Protein AF-0000000073396696 (afdb_homodimer)

Structure (mmCIF, N/CA/C/O backbone):
data_AF-0000000073396696-model_v1
#
loop_
_entity.id
_entity.type
_entity.pdbx_description
1 polymer Catechol-O-methyltransferase
#
loop_
_atom_site.group_PDB
_atom_site.id
_atom_site.type_symbol
_atom_site.label_atom_id
_atom_site.label_alt_id
_atom_site.label_comp_id
_atom_site.label_asym_id
_atom_site.label_entity_id
_atom_site.label_seq_id
_atom_site.pdbx_PDB_ins_code
_atom_site.Cartn_x
_atom_site.Cartn_y
_atom_site.Cartn_z
_atom_site.occupancy
_atom_site.B_iso_or_equiv
_atom_site.auth_seq_id
_atom_site.auth_comp_id
_atom_site.auth_asym_id
_atom_site.auth_atom_id
_atom_site.pdbx_PDB_model_num
ATOM 1 N N . MET A 1 1 ? 1.115 5.504 28.781 1 31.58 1 MET A N 1
ATOM 2 C CA . MET A 1 1 ? 2.346 5.695 28.016 1 31.58 1 MET A CA 1
ATOM 3 C C . MET A 1 1 ? 2.748 4.41 27.297 1 31.58 1 MET A C 1
ATOM 5 O O . MET A 1 1 ? 3.039 4.426 26.109 1 31.58 1 MET A O 1
ATOM 9 N N . LEU A 1 2 ? 2.801 3.332 28.062 1 33.59 2 LEU A N 1
ATOM 10 C CA . LEU A 1 2 ? 3.154 1.983 27.641 1 33.59 2 LEU A CA 1
ATOM 11 C C . LEU A 1 2 ? 2.055 1.386 26.766 1 33.59 2 LEU A C 1
ATOM 13 O O . LEU A 1 2 ? 2.342 0.701 25.781 1 33.59 2 LEU A O 1
ATOM 17 N N . ALA A 1 3 ? 0.875 1.739 27.109 1 42.66 3 ALA A N 1
ATOM 18 C CA . ALA A 1 3 ? -0.306 1.159 26.484 1 42.66 3 ALA A CA 1
ATOM 19 C C . ALA A 1 3 ? -0.471 1.674 25.047 1 42.66 3 ALA A C 1
ATOM 21 O O . ALA A 1 3 ? -0.88 0.927 24.156 1 42.66 3 ALA A O 1
ATOM 22 N N . THR A 1 4 ? -0.127 2.965 24.875 1 43.06 4 THR A N 1
ATOM 23 C CA . THR A 1 4 ? -0.28 3.582 23.562 1 43.06 4 THR A CA 1
ATOM 24 C C . THR A 1 4 ? 0.772 3.055 22.594 1 43.06 4 THR A C 1
ATOM 26 O O . THR A 1 4 ? 0.482 2.836 21.406 1 43.06 4 THR A O 1
ATOM 29 N N . ILE A 1 5 ? 2.045 2.906 23.141 1 43.66 5 ILE A N 1
ATOM 30 C CA . ILE A 1 5 ? 3.145 2.357 22.359 1 43.66 5 ILE A CA 1
ATOM 31 C C . ILE A 1 5 ? 2.791 0.949 21.891 1 43.66 5 ILE A C 1
ATOM 33 O O . ILE A 1 5 ? 2.992 0.611 20.719 1 43.66 5 ILE A O 1
ATOM 37 N N . ASP A 1 6 ? 2.227 0.233 22.859 1 50.72 6 ASP A N 1
ATOM 38 C CA . ASP A 1 6 ? 1.86 -1.152 22.594 1 50.72 6 ASP A CA 1
ATOM 39 C C . ASP A 1 6 ? 0.748 -1.228 21.547 1 50.72 6 ASP A C 1
ATOM 41 O O . ASP A 1 6 ? 0.787 -2.072 20.641 1 50.72 6 ASP A O 1
ATOM 45 N N . LYS A 1 7 ? -0.089 -0.262 21.75 1 53.94 7 LYS A N 1
ATOM 46 C CA . LYS A 1 7 ? -1.221 -0.302 20.828 1 53.94 7 LYS A CA 1
ATOM 47 C C . LYS A 1 7 ? -0.789 0.067 19.406 1 53.94 7 LYS A C 1
ATOM 49 O O . LYS A 1 7 ? -1.244 -0.541 18.438 1 53.94 7 LYS A O 1
ATOM 54 N N . PHE A 1 8 ? 0.144 0.994 19.453 1 54.91 8 PHE A N 1
ATOM 55 C CA . PHE A 1 8 ? 0.638 1.373 18.141 1 54.91 8 PHE A CA 1
ATOM 56 C C . PHE A 1 8 ? 1.455 0.245 17.516 1 54.91 8 PHE A C 1
ATOM 58 O O . PHE A 1 8 ? 1.344 -0.027 16.328 1 54.91 8 PHE A O 1
ATOM 65 N N . ALA A 1 9 ? 2.182 -0.254 18.312 1 54.94 9 ALA A N 1
ATOM 66 C CA . ALA A 1 9 ? 2.926 -1.423 17.844 1 54.94 9 ALA A CA 1
ATOM 67 C C . ALA A 1 9 ? 1.981 -2.508 17.344 1 54.94 9 ALA A C 1
ATOM 69 O O . ALA A 1 9 ? 2.252 -3.146 16.312 1 54.94 9 ALA A O 1
ATOM 70 N N . TYR A 1 10 ? 1.048 -2.645 18.172 1 53.31 10 TYR A N 1
ATOM 71 C CA . TYR A 1 10 ? 0.03 -3.604 17.75 1 53.31 10 TYR A CA 1
ATOM 72 C C . TYR A 1 10 ? -0.619 -3.18 16.438 1 53.31 10 TYR A C 1
ATOM 74 O O . TYR A 1 10 ? -0.771 -3.992 15.523 1 53.31 10 TYR A O 1
ATOM 82 N N . GLU A 1 11 ? -0.975 -1.989 16.438 1 58 11 GLU A N 1
ATOM 83 C CA . GLU A 1 11 ? -1.646 -1.498 15.234 1 58 11 GLU A CA 1
ATOM 84 C C . GLU A 1 11 ? -0.722 -1.561 14.023 1 58 11 GLU A C 1
ATOM 86 O O . GLU A 1 11 ? -1.16 -1.887 12.914 1 58 11 GLU A O 1
ATOM 91 N N . LYS A 1 12 ? 0.465 -1.314 14.328 1 59.19 12 LYS A N 1
ATOM 92 C CA . LYS A 1 12 ? 1.461 -1.493 13.273 1 59.19 12 LYS A CA 1
ATOM 93 C C . LYS A 1 12 ? 1.481 -2.936 12.781 1 59.19 12 LYS A C 1
ATOM 95 O O . LYS A 1 12 ? 1.572 -3.182 11.578 1 59.19 12 LYS A O 1
ATOM 100 N N . SER A 1 13 ? 1.376 -3.711 13.773 1 56.97 13 SER A N 1
ATOM 101 C CA . SER A 1 13 ? 1.382 -5.129 13.438 1 56.97 13 SER A CA 1
ATOM 102 C C . SER A 1 13 ? 0.156 -5.508 12.609 1 56.97 13 SER A C 1
ATOM 104 O O . SER A 1 13 ? 0.222 -6.402 11.766 1 56.97 13 SER A O 1
ATOM 106 N N . MET A 1 14 ? -0.886 -4.844 12.867 1 53.25 14 MET A N 1
ATOM 107 C CA . MET A 1 14 ? -2.139 -5.137 12.172 1 53.25 14 MET A CA 1
ATOM 108 C C . MET A 1 14 ? -2.07 -4.699 10.719 1 53.25 14 MET A C 1
ATOM 110 O O . MET A 1 14 ? -2.656 -5.344 9.844 1 53.25 14 MET A O 1
ATOM 114 N N . LEU A 1 15 ? -1.472 -3.547 10.609 1 54.81 15 LEU A N 1
ATOM 115 C CA . LEU A 1 15 ? -1.354 -3.043 9.25 1 54.81 15 LEU A CA 1
ATOM 116 C C . LEU A 1 15 ? -0.694 -4.074 8.336 1 54.81 15 LEU A C 1
ATOM 118 O O . LEU A 1 15 ? -0.962 -4.113 7.137 1 54.81 15 LEU A O 1
ATOM 122 N N . ILE A 1 16 ? 0.042 -4.918 8.914 1 49.84 16 ILE A N 1
ATOM 123 C CA . ILE A 1 16 ? 0.8 -5.859 8.094 1 49.84 16 ILE A CA 1
ATOM 124 C C . ILE A 1 16 ? 0.112 -7.223 8.102 1 49.84 16 ILE A C 1
ATOM 126 O O . ILE A 1 16 ? 0.45 -8.102 7.309 1 49.84 16 ILE A O 1
ATOM 130 N N . ASN A 1 17 ? -0.716 -7.477 9.125 1 47.22 17 ASN A N 1
ATOM 131 C CA . ASN A 1 17 ? -1.138 -8.867 9.273 1 47.22 17 ASN A CA 1
ATOM 132 C C . ASN A 1 17 ? -2.053 -9.297 8.133 1 47.22 17 ASN A C 1
ATOM 134 O O . ASN A 1 17 ? -3.205 -8.867 8.055 1 47.22 17 ASN A O 1
ATOM 138 N N . VAL A 1 18 ? -1.455 -9.391 6.887 1 49.47 18 VAL A N 1
ATOM 139 C CA . VAL A 1 18 ? -2.248 -10.359 6.133 1 49.47 18 VAL A CA 1
ATOM 140 C C . VAL A 1 18 ? -2.662 -11.516 7.043 1 49.47 18 VAL A C 1
ATOM 142 O O . VAL A 1 18 ? -1.886 -11.945 7.895 1 49.47 18 VAL A O 1
ATOM 145 N N . GLY A 1 19 ? -3.895 -11.617 7.172 1 56.34 19 GLY A N 1
ATOM 146 C CA . GLY A 1 19 ? -4.375 -12.688 8.031 1 56.34 19 GLY A CA 1
ATOM 147 C C . GLY A 1 19 ? -3.502 -13.93 7.988 1 56.34 19 GLY A C 1
ATOM 148 O O . GLY A 1 19 ? -3.125 -14.391 6.91 1 56.34 19 GLY A O 1
ATOM 149 N N . ASP A 1 20 ? -2.842 -14.328 9.055 1 67.31 20 ASP A N 1
ATOM 150 C CA . ASP A 1 20 ? -2.027 -15.508 9.32 1 67.31 20 ASP A CA 1
ATOM 151 C C . ASP A 1 20 ? -2.586 -16.734 8.594 1 67.31 20 ASP A C 1
ATOM 153 O O . ASP A 1 20 ? -1.838 -17.484 7.957 1 67.31 20 ASP A O 1
ATOM 157 N N . GLU A 1 21 ? -3.863 -16.719 8.406 1 80.12 21 GLU A N 1
ATOM 158 C CA . GLU A 1 21 ? -4.453 -17.922 7.824 1 80.12 21 GLU A CA 1
ATOM 159 C C . GLU A 1 21 ? -4.207 -17.984 6.32 1 80.12 21 GLU A C 1
ATOM 161 O O . GLU A 1 21 ? -3.76 -19.016 5.805 1 80.12 21 GLU A O 1
ATOM 166 N N . LYS A 1 22 ? -4.391 -17 5.609 1 87.56 22 LYS A N 1
ATOM 167 C CA . LYS A 1 22 ? -4.227 -16.969 4.156 1 87.56 22 LYS A CA 1
ATOM 168 C C . LYS A 1 22 ? -2.754 -17.078 3.77 1 87.56 22 LYS A C 1
ATOM 170 O O . LYS A 1 22 ? -2.418 -17.688 2.748 1 87.56 22 LYS A O 1
ATOM 175 N N . GLY A 1 23 ? -1.961 -16.547 4.598 1 88.19 23 GLY A N 1
ATOM 176 C CA . GLY A 1 23 ? -0.529 -16.672 4.371 1 88.19 23 GLY A CA 1
ATOM 177 C C . GLY A 1 23 ? -0.037 -18.109 4.406 1 88.19 23 GLY A C 1
ATOM 178 O O . GLY A 1 23 ? 0.772 -18.5 3.572 1 88.19 23 GLY A O 1
ATOM 179 N N . THR A 1 24 ? -0.528 -18.797 5.344 1 89.31 24 THR A N 1
ATOM 180 C CA . THR A 1 24 ? -0.135 -20.188 5.484 1 89.31 24 THR A CA 1
ATOM 181 C C . THR A 1 24 ? -0.618 -21.016 4.293 1 89.31 24 THR A C 1
ATOM 183 O O . THR A 1 24 ? 0.083 -21.906 3.83 1 89.31 24 THR A O 1
ATOM 186 N N . LEU A 1 25 ? -1.784 -20.703 3.85 1 93.5 25 LEU A N 1
ATOM 187 C CA . LEU A 1 25 ? -2.324 -21.375 2.672 1 93.5 25 LEU A CA 1
ATOM 188 C C . LEU A 1 25 ? -1.471 -21.078 1.442 1 93.5 25 LEU A C 1
ATOM 190 O O . LEU A 1 25 ? -1.169 -21.984 0.661 1 93.5 25 LEU A O 1
ATOM 194 N N . LEU A 1 26 ? -1.097 -19.875 1.31 1 95.31 26 LEU A N 1
ATOM 195 C CA . LEU A 1 26 ? -0.245 -19.484 0.19 1 95.31 26 LEU A CA 1
ATOM 196 C C . LEU A 1 26 ? 1.098 -20.203 0.254 1 95.31 26 LEU A C 1
ATOM 198 O O . LEU A 1 26 ? 1.56 -20.75 -0.748 1 95.31 26 LEU A O 1
ATOM 202 N N . ASP A 1 27 ? 1.667 -20.25 1.425 1 94.81 27 ASP A N 1
ATOM 203 C CA . ASP A 1 27 ? 2.939 -20.953 1.611 1 94.81 27 ASP A CA 1
ATOM 204 C C . ASP A 1 27 ? 2.84 -22.406 1.181 1 94.81 27 ASP A C 1
ATOM 206 O O . ASP A 1 27 ? 3.717 -22.922 0.477 1 94.81 27 ASP A O 1
ATOM 210 N N . ALA A 1 28 ? 1.824 -22.984 1.632 1 96.69 28 ALA A N 1
ATOM 211 C CA . ALA A 1 28 ? 1.643 -24.406 1.339 1 96.69 28 ALA A CA 1
ATOM 212 C C . ALA A 1 28 ? 1.484 -24.641 -0.161 1 96.69 28 ALA A C 1
ATOM 214 O O . ALA A 1 28 ? 2.061 -25.578 -0.713 1 96.69 28 ALA A O 1
ATOM 215 N N . ALA A 1 29 ? 0.694 -23.812 -0.782 1 98.25 29 ALA A N 1
ATOM 216 C CA . ALA A 1 29 ? 0.49 -23.938 -2.223 1 98.25 29 ALA A CA 1
ATOM 217 C C . ALA A 1 29 ? 1.799 -23.734 -2.982 1 98.25 29 ALA A C 1
ATOM 219 O O . ALA A 1 29 ? 2.074 -24.438 -3.951 1 98.25 29 ALA A O 1
ATOM 220 N N . VAL A 1 30 ? 2.58 -22.781 -2.592 1 98.62 30 VAL A N 1
ATOM 221 C CA . VAL A 1 30 ? 3.863 -22.5 -3.229 1 98.62 30 VAL A CA 1
ATOM 222 C C . VAL A 1 30 ? 4.789 -23.703 -3.078 1 98.62 30 VAL A C 1
ATOM 224 O O . VAL A 1 30 ? 5.438 -24.109 -4.043 1 98.62 30 VAL A O 1
ATOM 227 N N . ARG A 1 31 ? 4.828 -24.25 -1.932 1 98.19 31 ARG A N 1
ATOM 228 C CA . ARG A 1 31 ? 5.68 -25.422 -1.691 1 98.19 31 ARG A CA 1
ATOM 229 C C . ARG A 1 31 ? 5.23 -26.609 -2.529 1 98.19 31 ARG A C 1
ATOM 231 O O . ARG A 1 31 ? 6.062 -27.359 -3.045 1 98.19 31 ARG A O 1
ATOM 238 N N . ARG A 1 32 ? 3.91 -26.781 -2.633 1 98.12 32 ARG A N 1
ATOM 239 C CA . ARG A 1 32 ? 3.385 -27.859 -3.463 1 98.12 32 ARG A CA 1
ATOM 240 C C . ARG A 1 32 ? 3.787 -27.672 -4.922 1 98.12 32 ARG A C 1
ATOM 242 O O . ARG A 1 32 ? 4.125 -28.641 -5.605 1 98.12 32 ARG A O 1
ATOM 249 N N . ALA A 1 33 ? 3.756 -26.469 -5.34 1 98.56 33 ALA A N 1
ATOM 250 C CA . ALA A 1 33 ? 4.09 -26.156 -6.73 1 98.56 33 ALA A CA 1
ATOM 251 C C . ALA A 1 33 ? 5.594 -26.266 -6.965 1 98.56 33 ALA A C 1
ATOM 253 O O . ALA A 1 33 ? 6.035 -26.547 -8.086 1 98.56 33 ALA A O 1
ATOM 254 N N . ASP A 1 34 ? 6.414 -25.953 -5.938 1 98.31 34 ASP A N 1
ATOM 255 C CA . ASP A 1 34 ? 7.871 -25.922 -6.027 1 98.31 34 ASP A CA 1
ATOM 256 C C . ASP A 1 34 ? 8.328 -25.156 -7.27 1 98.31 34 ASP A C 1
ATOM 258 O O . ASP A 1 34 ? 9.078 -25.688 -8.094 1 98.31 34 ASP A O 1
ATOM 262 N N . PRO A 1 35 ? 7.957 -23.906 -7.363 1 98.81 35 PRO A N 1
ATOM 263 C CA . PRO A 1 35 ? 8.125 -23.172 -8.625 1 98.81 35 PRO A CA 1
ATOM 264 C C . PRO A 1 35 ? 9.578 -22.75 -8.867 1 98.81 35 PRO A C 1
ATOM 266 O O . PRO A 1 35 ? 10.297 -22.422 -7.926 1 98.81 35 PRO A O 1
ATOM 269 N N . ALA A 1 36 ? 9.992 -22.812 -10.133 1 98.69 36 ALA A N 1
ATOM 270 C CA . ALA A 1 36 ? 11.148 -22.062 -10.602 1 98.69 36 ALA A CA 1
ATOM 271 C C . ALA A 1 36 ? 10.75 -20.641 -11.016 1 98.69 36 ALA A C 1
ATOM 273 O O . ALA A 1 36 ? 11.492 -19.688 -10.789 1 98.69 36 ALA A O 1
ATOM 274 N N . LEU A 1 37 ? 9.586 -20.484 -11.57 1 98.88 37 LEU A N 1
ATOM 275 C CA . LEU A 1 37 ? 9.047 -19.219 -12.031 1 98.88 37 LEU A CA 1
ATOM 276 C C . LEU A 1 37 ? 7.645 -18.984 -11.477 1 98.88 37 LEU A C 1
ATOM 278 O O . LEU A 1 37 ? 6.758 -19.812 -11.664 1 98.88 37 LEU A O 1
ATOM 282 N N . ALA A 1 38 ? 7.445 -17.891 -10.758 1 98.94 38 ALA A N 1
ATOM 283 C CA . ALA A 1 38 ? 6.16 -17.516 -10.164 1 98.94 38 ALA A CA 1
ATOM 284 C C . ALA A 1 38 ? 5.742 -16.109 -10.594 1 98.94 38 ALA A C 1
ATOM 286 O O . ALA A 1 38 ? 6.59 -15.242 -10.805 1 98.94 38 ALA A O 1
ATOM 287 N N . LEU A 1 39 ? 4.453 -15.891 -10.758 1 98.94 39 LEU A N 1
ATOM 288 C CA . LEU A 1 39 ? 3.865 -14.617 -11.148 1 98.94 39 LEU A CA 1
ATOM 289 C C . LEU A 1 39 ? 2.797 -14.188 -10.148 1 98.94 39 LEU A C 1
ATOM 291 O O . LEU A 1 39 ? 1.909 -14.969 -9.805 1 98.94 39 LEU A O 1
ATOM 295 N N . GLU A 1 40 ? 2.934 -13.07 -9.609 1 98.81 40 GLU A N 1
ATOM 296 C CA . GLU A 1 40 ? 1.906 -12.438 -8.789 1 98.81 40 GLU A CA 1
ATOM 297 C C . GLU A 1 40 ? 1.256 -11.273 -9.531 1 98.81 40 GLU A C 1
ATOM 299 O O . GLU A 1 40 ? 1.946 -10.461 -10.156 1 98.81 40 GLU A O 1
ATOM 304 N N . LEU A 1 41 ? -0.046 -11.273 -9.562 1 98.44 41 LEU A N 1
ATOM 305 C CA . LEU A 1 41 ? -0.793 -10.125 -10.07 1 98.44 41 LEU A CA 1
ATOM 306 C C . LEU A 1 41 ? -1.352 -9.289 -8.922 1 98.44 41 LEU A C 1
ATOM 308 O O . LEU A 1 41 ? -2.254 -9.734 -8.211 1 98.44 41 LEU A O 1
ATOM 312 N N . GLY A 1 42 ? -0.831 -8.094 -8.766 1 96.62 42 GLY A N 1
ATOM 313 C CA . GLY A 1 42 ? -1.127 -7.215 -7.645 1 96.62 42 GLY A CA 1
ATOM 314 C C . GLY A 1 42 ? -0.046 -7.219 -6.582 1 96.62 42 GLY A C 1
ATOM 315 O O . GLY A 1 42 ? -0.026 -8.094 -5.711 1 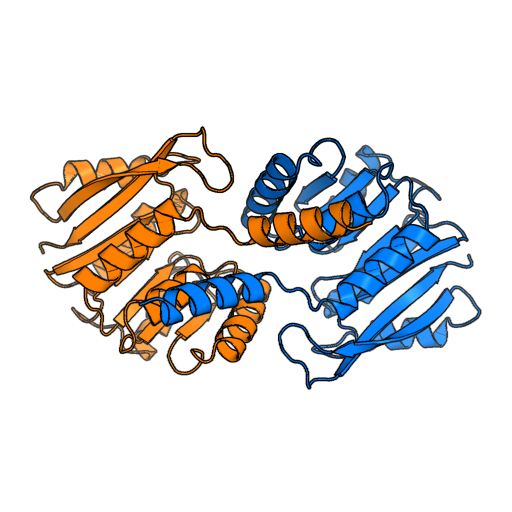96.62 42 GLY A O 1
ATOM 316 N N . THR A 1 43 ? 0.837 -6.203 -6.566 1 94.94 43 THR A N 1
ATOM 317 C CA . THR A 1 43 ? 1.971 -6.137 -5.652 1 94.94 43 THR A CA 1
ATOM 318 C C . THR A 1 43 ? 1.563 -5.488 -4.332 1 94.94 43 THR A C 1
ATOM 320 O O . THR A 1 43 ? 1.802 -6.043 -3.262 1 94.94 43 THR A O 1
ATOM 323 N N . TYR A 1 44 ? 0.94 -4.316 -4.469 1 89.69 44 TYR A N 1
ATOM 324 C CA . TYR A 1 44 ? 0.584 -3.506 -3.311 1 89.69 44 TYR A CA 1
ATOM 325 C C . TYR A 1 44 ? 1.796 -3.27 -2.418 1 89.69 44 TYR A C 1
ATOM 327 O O . TYR A 1 44 ? 2.781 -2.664 -2.846 1 89.69 44 TYR A O 1
ATOM 335 N N . LEU A 1 45 ? 1.865 -3.949 -1.287 1 84.12 45 LEU A N 1
ATOM 336 C CA . LEU A 1 45 ? 2.969 -3.738 -0.355 1 84.12 45 LEU A CA 1
ATOM 337 C C . LEU A 1 45 ? 4.141 -4.656 -0.683 1 84.12 45 LEU A C 1
ATOM 339 O O . LEU A 1 45 ? 5.262 -4.43 -0.222 1 84.12 45 LEU A O 1
ATOM 343 N N . GLY A 1 46 ? 3.938 -5.652 -1.415 1 90.56 46 GLY A N 1
ATOM 344 C CA . GLY A 1 46 ? 4.988 -6.598 -1.763 1 90.56 46 GLY A CA 1
ATOM 345 C C . GLY A 1 46 ? 5.031 -7.801 -0.842 1 90.56 46 GLY A C 1
ATOM 346 O O . GLY A 1 46 ? 5.945 -8.625 -0.934 1 90.56 46 GLY A O 1
ATOM 347 N N . TYR A 1 47 ? 4.062 -7.996 -0.088 1 87.25 47 TYR A N 1
ATOM 348 C CA . TYR A 1 47 ? 4.055 -9.055 0.919 1 87.25 47 TYR A CA 1
ATOM 349 C C . TYR A 1 47 ? 3.877 -10.422 0.275 1 87.25 47 TYR A C 1
ATOM 351 O O . TYR A 1 47 ? 4.535 -11.391 0.665 1 87.25 47 TYR A O 1
ATOM 359 N N . GLY A 1 48 ? 2.939 -10.5 -0.612 1 91.19 48 GLY A N 1
ATOM 360 C CA . GLY A 1 48 ? 2.703 -11.766 -1.291 1 91.19 48 GLY A CA 1
ATOM 361 C C . GLY A 1 48 ? 3.936 -12.305 -1.99 1 91.19 48 GLY A C 1
ATOM 362 O O . GLY A 1 48 ? 4.32 -13.453 -1.781 1 91.19 48 GLY A O 1
ATOM 363 N N . ALA A 1 49 ? 4.555 -11.445 -2.746 1 94.88 49 ALA A N 1
ATOM 364 C CA . ALA A 1 49 ? 5.766 -11.844 -3.461 1 94.88 49 ALA A CA 1
ATOM 365 C C . ALA A 1 49 ? 6.871 -12.25 -2.488 1 94.88 49 ALA A C 1
ATOM 367 O O . ALA A 1 49 ? 7.625 -13.188 -2.752 1 94.88 49 ALA A O 1
ATOM 368 N N . LEU A 1 50 ? 7.016 -11.531 -1.426 1 91.62 50 LEU A N 1
ATOM 369 C CA . LEU A 1 50 ? 8 -11.867 -0.402 1 91.62 50 LEU A CA 1
ATOM 370 C C . LEU A 1 50 ? 7.73 -13.258 0.171 1 91.62 50 LEU A C 1
ATOM 372 O O . LEU A 1 50 ? 8.664 -14.047 0.365 1 91.62 50 LEU A O 1
ATOM 376 N N . ARG A 1 51 ? 6.465 -13.555 0.446 1 91 51 ARG A N 1
ATOM 377 C CA . ARG A 1 51 ? 6.086 -14.859 0.983 1 91 51 ARG A CA 1
ATOM 378 C C . ARG A 1 51 ? 6.395 -15.977 -0.011 1 91 51 ARG A C 1
ATOM 380 O O . ARG A 1 51 ? 6.906 -17.031 0.37 1 91 51 ARG A O 1
ATOM 387 N N . ILE A 1 52 ? 6.059 -15.711 -1.227 1 96.06 52 ILE A N 1
ATOM 388 C CA . ILE A 1 52 ? 6.328 -16.703 -2.268 1 96.06 52 ILE A CA 1
ATOM 389 C C . ILE A 1 52 ? 7.828 -16.969 -2.348 1 96.06 52 ILE A C 1
ATOM 391 O O . ILE A 1 52 ? 8.258 -18.125 -2.373 1 96.06 52 ILE A O 1
ATOM 395 N N . ALA A 1 53 ? 8.625 -15.93 -2.346 1 95.12 53 ALA A N 1
ATOM 396 C CA . ALA A 1 53 ? 10.078 -16.047 -2.43 1 95.12 53 ALA A CA 1
ATOM 397 C C . ALA A 1 53 ? 10.633 -16.844 -1.25 1 95.12 53 ALA A C 1
ATOM 399 O O . ALA A 1 53 ? 11.57 -17.625 -1.408 1 95.12 53 ALA A O 1
ATOM 400 N N . ARG A 1 54 ? 10.094 -16.703 -0.141 1 91.62 54 ARG A N 1
ATOM 401 C CA . ARG A 1 54 ? 10.578 -17.391 1.053 1 91.62 54 ARG A CA 1
ATOM 402 C C . ARG A 1 54 ? 10.18 -18.859 1.038 1 91.62 54 ARG A C 1
ATOM 404 O O . ARG A 1 54 ? 10.945 -19.719 1.487 1 91.62 54 ARG A O 1
ATOM 411 N N . ALA A 1 55 ? 8.984 -19.062 0.592 1 94.31 55 ALA A N 1
ATOM 412 C CA . ALA A 1 55 ? 8.477 -20.438 0.548 1 94.31 55 ALA A CA 1
ATOM 413 C C . ALA A 1 55 ? 9.156 -21.234 -0.563 1 94.31 55 ALA A C 1
ATOM 415 O O . ALA A 1 55 ? 9.188 -22.469 -0.518 1 94.31 55 ALA A O 1
ATOM 416 N N . ALA A 1 56 ? 9.656 -20.562 -1.537 1 97.12 56 ALA A N 1
ATOM 417 C CA . ALA A 1 56 ? 10.383 -21.172 -2.652 1 97.12 56 ALA A CA 1
ATOM 418 C C . ALA A 1 56 ? 11.703 -20.453 -2.898 1 97.12 56 ALA A C 1
ATOM 420 O O . ALA A 1 56 ? 11.805 -19.625 -3.803 1 97.12 56 ALA A O 1
ATOM 421 N N . PRO A 1 57 ? 12.719 -20.781 -2.211 1 94.5 57 PRO A N 1
ATOM 422 C CA . PRO A 1 57 ? 13.969 -20.016 -2.197 1 94.5 57 PRO A CA 1
ATOM 423 C C . PRO A 1 57 ? 14.664 -19.984 -3.559 1 94.5 57 PRO A C 1
ATOM 425 O O . PRO A 1 57 ? 15.461 -19.094 -3.834 1 94.5 57 PRO A O 1
ATOM 428 N N . GLU A 1 58 ? 14.312 -20.891 -4.422 1 96.5 58 GLU A N 1
ATOM 429 C CA . GLU A 1 58 ? 14.984 -20.938 -5.715 1 96.5 58 GLU A CA 1
ATOM 430 C C . GLU A 1 58 ? 14.141 -20.281 -6.805 1 96.5 58 GLU A C 1
ATOM 432 O O . GLU A 1 58 ? 14.586 -20.141 -7.945 1 96.5 58 GLU A O 1
ATOM 437 N N . ALA A 1 59 ? 12.977 -19.875 -6.461 1 98.38 59 ALA A N 1
ATOM 438 C CA . ALA A 1 59 ? 12.055 -19.328 -7.445 1 98.38 59 ALA A CA 1
ATOM 439 C C . ALA A 1 59 ? 12.438 -17.891 -7.828 1 98.38 59 ALA A C 1
ATOM 441 O O . ALA A 1 59 ? 12.938 -17.141 -6.988 1 98.38 59 ALA A O 1
ATOM 442 N N . ARG A 1 60 ? 12.336 -17.578 -9.062 1 98.69 60 ARG A N 1
ATOM 443 C CA . ARG A 1 60 ? 12.211 -16.188 -9.484 1 98.69 60 ARG A CA 1
ATOM 444 C C . ARG A 1 60 ? 10.758 -15.727 -9.461 1 98.69 60 ARG A C 1
ATOM 446 O O . ARG A 1 60 ? 9.883 -16.391 -10.023 1 98.69 60 ARG A O 1
ATOM 453 N N . VAL A 1 61 ? 10.523 -14.625 -8.766 1 98.81 61 VAL A N 1
ATOM 454 C CA . VAL A 1 61 ? 9.164 -14.141 -8.562 1 98.81 61 VAL A CA 1
ATOM 455 C C . VAL A 1 61 ? 8.984 -12.789 -9.266 1 98.81 61 VAL A C 1
ATOM 457 O O . VAL A 1 61 ? 9.758 -11.859 -9.039 1 98.81 61 VAL A O 1
ATOM 460 N N . TYR A 1 62 ? 8.016 -12.719 -10.156 1 98.88 62 TYR A N 1
ATOM 461 C CA . TYR A 1 62 ? 7.621 -11.461 -10.797 1 98.88 62 TYR A CA 1
ATOM 462 C C . TYR A 1 62 ? 6.258 -11 -10.289 1 98.88 62 TYR A C 1
ATOM 464 O O . TYR A 1 62 ? 5.324 -11.789 -10.188 1 98.88 62 TYR A O 1
ATOM 472 N N . SER A 1 63 ? 6.172 -9.805 -9.867 1 98.69 63 SER A N 1
ATOM 473 C CA . SER A 1 63 ? 4.926 -9.211 -9.383 1 98.69 63 SER A CA 1
ATOM 474 C C . SER A 1 63 ? 4.512 -8.016 -10.242 1 98.69 63 SER A C 1
ATOM 476 O O . SER A 1 63 ? 5.293 -7.082 -10.43 1 98.69 63 SER A O 1
ATOM 478 N N . VAL A 1 64 ? 3.293 -8.031 -10.758 1 98.56 64 VAL A N 1
ATOM 479 C CA . VAL A 1 64 ? 2.793 -6.977 -11.641 1 98.56 64 VAL A CA 1
ATOM 480 C C . VAL A 1 64 ? 1.991 -5.961 -10.828 1 98.56 64 VAL A C 1
ATOM 482 O O . VAL A 1 64 ? 1.111 -6.336 -10.047 1 98.56 64 VAL A O 1
ATOM 485 N N . GLU A 1 65 ? 2.291 -4.734 -10.977 1 96.94 65 GLU A N 1
ATOM 486 C CA . GLU A 1 65 ? 1.684 -3.652 -10.203 1 96.94 65 GLU A CA 1
ATOM 487 C C . GLU A 1 65 ? 1.447 -2.422 -11.078 1 96.94 65 GLU A C 1
ATOM 489 O O . GLU A 1 65 ? 2.344 -1.988 -11.805 1 96.94 65 GLU A O 1
ATOM 494 N N . LEU A 1 66 ? 0.186 -1.946 -10.969 1 94 66 LEU A N 1
ATOM 495 C CA . LEU A 1 66 ? -0.192 -0.794 -11.773 1 94 66 LEU A CA 1
ATOM 496 C C . LEU A 1 66 ? 0.419 0.487 -11.219 1 94 66 LEU A C 1
ATOM 498 O O . LE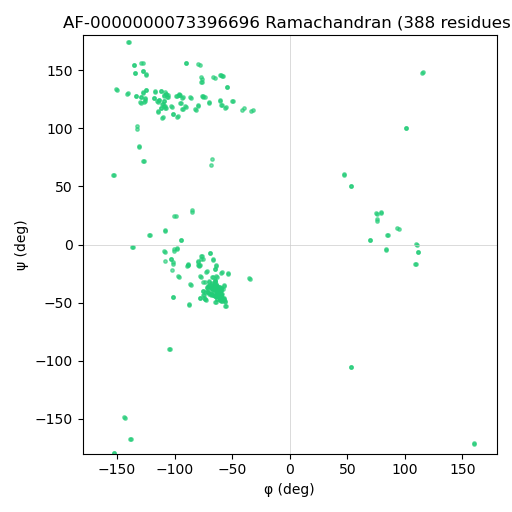U A 1 66 ? 0.887 1.338 -11.984 1 94 66 LEU A O 1
ATOM 502 N N . ALA A 1 67 ? 0.398 0.682 -9.93 1 91.5 67 ALA A N 1
ATOM 503 C CA . ALA A 1 67 ? 0.834 1.918 -9.289 1 91.5 67 ALA A CA 1
ATOM 504 C C . ALA A 1 67 ? 2.352 1.944 -9.125 1 91.5 67 ALA A C 1
ATOM 506 O O . ALA A 1 67 ? 2.91 1.186 -8.328 1 91.5 67 ALA A O 1
ATOM 507 N N . GLU A 1 68 ? 2.973 2.885 -9.789 1 91.81 68 GLU A N 1
ATOM 508 C CA . GLU A 1 68 ? 4.426 3.016 -9.734 1 91.81 68 GLU A CA 1
ATOM 509 C C . GLU A 1 68 ? 4.902 3.26 -8.305 1 91.81 68 GLU A C 1
ATOM 511 O O . GLU A 1 68 ? 5.957 2.766 -7.906 1 91.81 68 GLU A O 1
ATOM 516 N N . ALA A 1 69 ? 4.156 4.031 -7.543 1 87.81 69 ALA A N 1
ATOM 517 C CA . ALA A 1 69 ? 4.535 4.328 -6.168 1 87.81 69 ALA A CA 1
ATOM 518 C C . ALA A 1 69 ? 4.559 3.064 -5.316 1 87.81 69 ALA A C 1
ATOM 520 O O . ALA A 1 69 ? 5.457 2.877 -4.492 1 87.81 69 ALA A O 1
ATOM 521 N N . ASN A 1 70 ? 3.549 2.191 -5.508 1 91.38 70 ASN A N 1
ATOM 522 C CA . ASN A 1 70 ? 3.537 0.905 -4.82 1 91.38 70 ASN A CA 1
ATOM 523 C C . ASN A 1 70 ? 4.738 0.05 -5.211 1 91.38 70 ASN A C 1
ATOM 525 O O . ASN A 1 70 ? 5.367 -0.574 -4.352 1 91.38 70 ASN A O 1
ATOM 529 N N . ALA A 1 71 ? 5.008 0.074 -6.5 1 94.81 71 ALA A N 1
ATOM 530 C CA . ALA A 1 71 ? 6.137 -0.704 -7.008 1 94.81 71 ALA A CA 1
ATOM 531 C C . ALA A 1 71 ? 7.445 -0.246 -6.371 1 94.81 71 ALA A C 1
ATOM 533 O O . ALA A 1 71 ? 8.258 -1.071 -5.945 1 94.81 71 ALA A O 1
ATOM 534 N N . SER A 1 72 ? 7.641 1.003 -6.336 1 90.62 72 SER A N 1
ATOM 535 C CA . SER A 1 72 ? 8.852 1.574 -5.758 1 90.62 72 SER A CA 1
ATOM 536 C C . SER A 1 72 ? 9.008 1.182 -4.293 1 90.62 72 SER A C 1
ATOM 538 O O . SER A 1 72 ? 10.094 0.792 -3.857 1 90.62 72 SER A O 1
ATOM 540 N N . ASN A 1 73 ? 7.945 1.309 -3.549 1 86.75 73 ASN A N 1
ATOM 541 C CA . ASN A 1 73 ? 7.969 0.938 -2.139 1 86.75 73 ASN A CA 1
ATOM 542 C C . ASN A 1 73 ? 8.258 -0.547 -1.953 1 86.75 73 ASN A C 1
ATOM 544 O O . ASN A 1 73 ? 9.055 -0.925 -1.091 1 86.75 73 ASN A O 1
ATOM 548 N N . ALA A 1 74 ? 7.617 -1.347 -2.758 1 91.06 74 ALA A N 1
ATOM 549 C CA . ALA A 1 74 ? 7.82 -2.791 -2.666 1 91.06 74 ALA A CA 1
ATOM 550 C C . ALA A 1 74 ? 9.273 -3.16 -2.951 1 91.06 74 ALA A C 1
ATOM 552 O O . ALA A 1 74 ? 9.852 -4.012 -2.27 1 91.06 74 ALA A O 1
ATOM 553 N N . ARG A 1 75 ? 9.875 -2.537 -3.906 1 93.38 75 ARG A N 1
ATOM 554 C CA . ARG A 1 75 ? 11.273 -2.799 -4.242 1 93.38 75 ARG A CA 1
ATOM 555 C C . ARG A 1 75 ? 12.188 -2.494 -3.062 1 93.38 75 ARG A C 1
ATOM 557 O O . ARG A 1 75 ? 13.133 -3.238 -2.795 1 93.38 75 ARG A O 1
ATOM 564 N N . ARG A 1 76 ? 11.93 -1.418 -2.41 1 86.5 76 ARG A N 1
ATOM 565 C CA . ARG A 1 76 ? 12.727 -1.064 -1.238 1 86.5 76 ARG A CA 1
ATOM 566 C C . ARG A 1 76 ? 12.578 -2.111 -0.139 1 86.5 76 ARG A C 1
ATOM 568 O O . ARG A 1 76 ? 13.555 -2.467 0.525 1 86.5 76 ARG A O 1
ATOM 575 N N . ILE A 1 77 ? 11.375 -2.566 0.013 1 85.12 77 ILE A N 1
ATOM 576 C CA . ILE A 1 77 ? 11.078 -3.582 1.018 1 85.12 77 ILE A CA 1
ATOM 577 C C . ILE A 1 77 ? 11.805 -4.879 0.67 1 85.12 77 ILE A C 1
ATOM 579 O O . ILE A 1 77 ? 12.43 -5.496 1.535 1 85.12 77 ILE A O 1
ATOM 583 N N . TRP A 1 78 ? 11.773 -5.27 -0.555 1 91.06 78 TRP A N 1
ATOM 584 C CA . TRP A 1 78 ? 12.406 -6.512 -0.987 1 91.06 78 TRP A CA 1
ATOM 585 C C . TRP A 1 78 ? 13.93 -6.41 -0.876 1 91.06 78 TRP A C 1
ATOM 587 O O . TRP A 1 78 ? 14.594 -7.387 -0.534 1 91.06 78 TRP A O 1
ATOM 597 N N . ALA A 1 79 ? 14.445 -5.23 -1.209 1 90.06 79 ALA A N 1
ATOM 598 C CA . ALA A 1 79 ? 15.875 -5.008 -1.033 1 90.06 79 ALA A CA 1
ATOM 599 C C . ALA A 1 79 ? 16.281 -5.16 0.431 1 90.06 79 ALA A C 1
ATOM 601 O O . ALA A 1 79 ? 17.281 -5.801 0.74 1 90.06 79 ALA A O 1
ATOM 602 N N . HIS A 1 80 ? 15.547 -4.59 1.267 1 84.94 80 HIS A N 1
ATOM 603 C CA . HIS A 1 80 ? 15.812 -4.68 2.697 1 84.94 80 HIS A CA 1
ATOM 604 C C . HIS A 1 80 ? 15.719 -6.121 3.188 1 84.94 80 HIS A C 1
ATOM 606 O O . HIS A 1 80 ? 16.469 -6.531 4.074 1 84.94 80 HIS A O 1
ATOM 612 N N . ALA A 1 81 ? 14.773 -6.832 2.643 1 84.81 81 ALA A N 1
ATOM 613 C CA . ALA A 1 81 ? 14.547 -8.219 3.031 1 84.81 81 ALA A CA 1
ATOM 614 C C . ALA A 1 81 ? 15.586 -9.141 2.402 1 84.81 81 ALA A C 1
ATOM 616 O O . ALA A 1 81 ? 15.656 -10.328 2.729 1 84.81 81 ALA A O 1
ATOM 617 N N . GLY A 1 82 ? 16.375 -8.633 1.489 1 88.38 82 GLY A N 1
ATOM 618 C CA . GLY A 1 82 ? 17.438 -9.398 0.877 1 88.38 82 GLY A CA 1
ATOM 619 C C . GLY A 1 82 ? 16.969 -10.344 -0.204 1 88.38 82 GLY A C 1
ATOM 620 O O . GLY A 1 82 ? 17.531 -11.422 -0.394 1 88.38 82 GLY A O 1
ATOM 621 N N . VAL A 1 83 ? 15.828 -10.008 -0.863 1 92.56 83 VAL A N 1
ATOM 622 C CA . VAL A 1 83 ? 15.312 -10.922 -1.877 1 92.56 83 VAL A CA 1
ATOM 623 C C . VAL A 1 83 ? 15.219 -10.211 -3.221 1 92.56 83 VAL A C 1
ATOM 625 O O . VAL A 1 83 ? 14.648 -10.742 -4.18 1 92.56 83 VAL A O 1
ATOM 628 N N . ASP A 1 84 ? 15.734 -9 -3.346 1 94.75 84 ASP A N 1
ATOM 629 C CA . ASP A 1 84 ? 15.586 -8.18 -4.543 1 94.75 84 ASP A CA 1
ATOM 630 C C . ASP A 1 84 ? 16.375 -8.758 -5.711 1 94.75 84 ASP A C 1
ATOM 632 O O . ASP A 1 84 ? 16.203 -8.344 -6.859 1 94.75 84 ASP A O 1
ATOM 636 N N . ASP A 1 85 ? 17.172 -9.758 -5.508 1 96.88 85 ASP A N 1
ATOM 637 C CA . ASP A 1 85 ? 17.906 -10.43 -6.582 1 96.88 85 ASP A CA 1
ATOM 638 C C . ASP A 1 85 ? 16.984 -11.391 -7.344 1 96.88 85 ASP A C 1
ATOM 640 O O . ASP A 1 85 ? 17.297 -11.797 -8.461 1 96.88 85 ASP A O 1
ATOM 644 N N . ARG A 1 86 ? 15.859 -11.734 -6.73 1 97.5 86 ARG A N 1
ATOM 645 C CA . ARG A 1 86 ? 15.039 -12.758 -7.379 1 97.5 86 ARG A CA 1
ATOM 646 C C . ARG A 1 86 ? 13.562 -12.375 -7.344 1 97.5 86 ARG A C 1
ATOM 648 O O . ARG A 1 86 ? 12.703 -13.133 -7.805 1 97.5 86 ARG A O 1
ATOM 655 N N . VAL A 1 87 ? 13.172 -11.312 -6.762 1 98.06 87 VAL A N 1
ATOM 656 C CA . VAL A 1 87 ? 11.828 -10.742 -6.809 1 98.06 87 VAL A CA 1
ATOM 657 C C . VAL A 1 87 ? 11.844 -9.438 -7.609 1 98.06 87 VAL A C 1
ATOM 659 O O . VAL A 1 87 ? 12.578 -8.508 -7.273 1 98.06 87 VAL A O 1
ATOM 662 N N . VAL A 1 88 ? 11.062 -9.406 -8.656 1 98.38 88 VAL A N 1
ATOM 663 C CA . VAL A 1 88 ? 11.07 -8.273 -9.578 1 98.38 88 VAL A CA 1
ATOM 664 C C . VAL A 1 88 ? 9.656 -7.715 -9.719 1 98.38 88 VAL A C 1
ATOM 666 O O . VAL A 1 88 ? 8.695 -8.477 -9.859 1 98.38 88 VAL A O 1
ATOM 669 N N . CYS A 1 89 ? 9.523 -6.457 -9.625 1 98.44 89 CYS A N 1
ATOM 670 C CA . CYS A 1 89 ? 8.242 -5.816 -9.891 1 98.44 89 CYS A CA 1
ATOM 671 C C . CYS A 1 89 ? 8.164 -5.312 -11.328 1 98.44 89 CYS A C 1
ATOM 673 O O . CYS A 1 89 ? 9.078 -4.629 -11.797 1 98.44 89 CYS A O 1
ATOM 675 N N . VAL A 1 90 ? 7.16 -5.645 -12 1 98.38 90 VAL A N 1
ATOM 676 C CA . VAL A 1 90 ? 6.875 -5.145 -13.344 1 98.38 90 VAL A CA 1
ATOM 677 C C . VAL A 1 90 ? 5.691 -4.18 -13.289 1 98.38 90 VAL A C 1
ATOM 679 O O . VAL A 1 90 ? 4.574 -4.578 -12.953 1 98.38 90 VAL A O 1
ATOM 682 N N . VAL A 1 91 ? 5.902 -2.945 -13.633 1 97.75 91 VAL A N 1
ATOM 683 C CA . VAL A 1 91 ? 4.832 -1.953 -13.594 1 97.75 91 VAL A CA 1
ATOM 684 C C . VAL A 1 91 ? 3.949 -2.096 -14.828 1 97.75 91 VAL A C 1
ATOM 686 O O . VAL A 1 91 ? 4.438 -2.025 -15.961 1 97.75 91 VAL A O 1
ATOM 689 N N . GLY A 1 92 ? 2.711 -2.363 -14.609 1 97.31 92 GLY A N 1
ATOM 690 C CA . GLY A 1 92 ? 1.733 -2.566 -15.664 1 97.31 92 GLY A CA 1
ATOM 691 C C . GLY A 1 92 ? 0.503 -3.324 -15.203 1 97.31 92 GLY A C 1
ATOM 692 O O . GLY A 1 92 ? 0.232 -3.406 -14.008 1 97.31 92 GLY A O 1
ATOM 693 N N . THR A 1 93 ? -0.33 -3.695 -16.125 1 96.94 93 THR A N 1
ATOM 694 C CA . THR A 1 93 ? -1.49 -4.559 -15.938 1 96.94 93 THR A CA 1
ATOM 695 C C . THR A 1 93 ? -1.57 -5.609 -17.047 1 96.94 93 THR A C 1
ATOM 697 O O . THR A 1 93 ? -1.026 -5.414 -18.141 1 96.94 93 THR A O 1
ATOM 700 N N . ILE A 1 94 ? -2.199 -6.684 -16.688 1 97.81 94 ILE A N 1
ATOM 701 C CA . ILE A 1 94 ? -2.344 -7.734 -17.688 1 97.81 94 ILE A CA 1
ATOM 702 C C . ILE A 1 94 ? -3.271 -7.262 -18.797 1 97.81 94 ILE A C 1
ATOM 704 O O . ILE A 1 94 ? -3.055 -7.578 -19.969 1 97.81 94 ILE A O 1
ATOM 708 N N . GLY A 1 95 ? -4.266 -6.438 -18.469 1 96.62 95 GLY A N 1
ATOM 709 C CA . GLY A 1 95 ? -5.281 -6 -19.406 1 96.62 95 GLY A CA 1
ATOM 710 C C . GLY A 1 95 ? -4.855 -4.793 -20.234 1 96.62 95 GLY A C 1
ATOM 711 O O . GLY A 1 95 ? -5.699 -4.039 -20.719 1 96.62 95 GLY A O 1
ATOM 712 N N . ASP A 1 96 ? -3.604 -4.602 -20.469 1 97.69 96 ASP A N 1
ATOM 713 C CA . ASP A 1 96 ? -3.135 -3.391 -21.141 1 97.69 96 ASP A CA 1
ATOM 714 C C . ASP A 1 96 ? -2.883 -3.648 -22.625 1 97.69 96 ASP A C 1
ATOM 716 O O . ASP A 1 96 ? -2.023 -3.008 -23.234 1 97.69 96 ASP A O 1
ATOM 720 N N . GLY A 1 97 ? -3.496 -4.594 -23.172 1 95.88 97 GLY A N 1
ATOM 721 C CA . GLY A 1 97 ? -3.359 -4.902 -24.594 1 95.88 97 GLY A CA 1
ATOM 722 C C . GLY A 1 97 ? -2.174 -5.797 -24.891 1 95.88 97 GLY A C 1
ATOM 723 O O . GLY A 1 97 ? -1.777 -5.938 -26.047 1 95.88 97 GLY A O 1
ATOM 724 N N . GLY A 1 98 ? -1.521 -6.312 -23.984 1 97.38 98 GLY A N 1
ATOM 725 C CA . GLY A 1 98 ? -0.465 -7.293 -24.188 1 97.38 98 GLY A CA 1
ATOM 726 C C . GLY A 1 98 ? 0.917 -6.754 -23.859 1 97.38 98 GLY A C 1
ATOM 727 O O . GLY A 1 98 ? 1.888 -7.512 -23.812 1 97.38 98 GLY A O 1
ATOM 728 N N . ARG A 1 99 ? 1.023 -5.461 -23.562 1 98.06 99 ARG A N 1
ATOM 729 C CA . ARG A 1 99 ? 2.322 -4.84 -23.328 1 98.06 99 ARG A CA 1
ATOM 730 C C . ARG A 1 99 ? 3.01 -5.449 -22.109 1 98.06 99 ARG A C 1
ATOM 732 O O . ARG A 1 99 ? 4.195 -5.789 -22.172 1 98.06 99 ARG A O 1
ATOM 739 N N . THR A 1 100 ? 2.301 -5.586 -21.031 1 98.62 100 THR A N 1
ATOM 740 C CA . THR A 1 100 ? 2.869 -6.168 -19.812 1 98.62 100 THR A CA 1
ATOM 741 C C . THR A 1 100 ? 3.25 -7.629 -20.047 1 98.62 100 THR A C 1
ATOM 743 O O . THR A 1 100 ? 4.328 -8.07 -19.641 1 98.62 100 THR A O 1
ATOM 746 N N . LEU A 1 101 ? 2.404 -8.367 -20.703 1 98.56 101 LEU A N 1
ATOM 747 C CA . LEU A 1 101 ? 2.693 -9.766 -21 1 98.56 101 LEU A CA 1
ATOM 748 C C . LEU A 1 101 ? 3.93 -9.883 -21.891 1 98.56 101 LEU A C 1
ATOM 750 O O . LEU A 1 101 ? 4.758 -10.773 -21.688 1 98.56 101 LEU A O 1
ATOM 754 N N . ASP A 1 102 ? 4.059 -9 -22.844 1 98.5 102 ASP A N 1
ATOM 755 C CA . ASP A 1 102 ? 5.242 -8.984 -23.703 1 98.5 102 ASP A CA 1
ATOM 756 C C . ASP A 1 102 ? 6.504 -8.719 -22.891 1 98.5 102 ASP A C 1
ATOM 758 O O . ASP A 1 102 ? 7.543 -9.336 -23.125 1 98.5 102 ASP A O 1
ATOM 762 N N . ALA A 1 103 ? 6.426 -7.793 -21.984 1 98.25 103 ALA A N 1
ATOM 763 C CA . ALA A 1 103 ? 7.566 -7.488 -21.125 1 98.25 103 ALA A CA 1
ATOM 764 C C . ALA A 1 103 ? 7.984 -8.711 -20.312 1 98.25 103 ALA A C 1
ATOM 766 O O . ALA A 1 103 ? 9.172 -8.953 -20.109 1 98.25 103 ALA A O 1
ATOM 767 N N . LEU A 1 104 ? 6.988 -9.438 -19.859 1 98.5 104 LEU A N 1
ATOM 768 C CA . LEU A 1 104 ? 7.27 -10.641 -19.078 1 98.5 104 LEU A CA 1
ATOM 769 C C . LEU A 1 104 ? 7.965 -11.695 -19.938 1 98.5 104 LEU A C 1
ATOM 771 O O . LEU A 1 104 ? 8.82 -12.43 -19.453 1 98.5 104 LEU A O 1
ATOM 775 N N . THR A 1 105 ? 7.621 -11.773 -21.172 1 98.25 105 THR A N 1
ATOM 776 C CA . THR A 1 105 ? 8.289 -12.703 -22.078 1 98.25 105 THR A CA 1
ATOM 777 C C . THR A 1 105 ? 9.789 -12.43 -22.109 1 98.25 105 THR A C 1
ATOM 779 O O . THR A 1 105 ? 10.594 -13.367 -22.203 1 98.25 105 THR A O 1
ATOM 782 N N . GLU A 1 106 ? 10.141 -11.203 -22.016 1 96.94 106 GLU A N 1
ATOM 783 C CA . GLU A 1 106 ? 11.547 -10.812 -22.016 1 96.94 106 GLU A CA 1
ATOM 784 C C . GLU A 1 106 ? 12.258 -11.32 -20.766 1 96.94 106 GLU A C 1
ATOM 786 O O . GLU A 1 106 ? 13.484 -11.391 -20.719 1 96.94 106 GLU A O 1
ATOM 791 N N . HIS A 1 107 ? 11.508 -11.75 -19.828 1 96.31 107 HIS A N 1
ATOM 792 C CA . HIS A 1 107 ? 12.07 -12.234 -18.578 1 96.31 107 HIS A CA 1
ATOM 793 C C . HIS A 1 107 ? 11.945 -13.75 -18.469 1 96.31 107 HIS A C 1
ATOM 795 O O . HIS A 1 107 ? 12.031 -14.305 -17.359 1 96.31 107 HIS A O 1
ATOM 801 N N . GLY A 1 108 ? 11.625 -14.43 -19.484 1 96.19 108 GLY A N 1
ATOM 802 C CA . GLY A 1 108 ? 11.711 -15.883 -19.484 1 96.19 108 GLY A CA 1
ATOM 803 C C . GLY A 1 108 ? 10.352 -16.562 -19.484 1 96.19 108 GLY A C 1
ATOM 804 O O . GLY A 1 108 ? 10.266 -17.781 -19.469 1 96.19 108 GLY A O 1
ATOM 805 N N . PHE A 1 109 ? 9.289 -15.773 -19.5 1 98.62 109 PHE A N 1
ATOM 806 C CA . PHE A 1 109 ? 7.969 -16.375 -19.656 1 98.62 109 PHE A CA 1
ATOM 807 C C . PHE A 1 109 ? 7.777 -16.922 -21.062 1 98.62 109 PHE A C 1
ATOM 809 O O . PHE A 1 109 ? 7.922 -16.188 -22.047 1 98.62 109 PHE A O 1
ATOM 816 N N . ALA A 1 110 ? 7.512 -18.109 -21.141 1 98.44 110 ALA A N 1
ATOM 817 C CA . ALA A 1 110 ? 7.344 -18.859 -22.391 1 98.44 110 ALA A CA 1
ATOM 818 C C . ALA A 1 110 ? 6.418 -20.047 -22.203 1 98.44 110 ALA A C 1
ATOM 820 O O . ALA A 1 110 ? 5.879 -20.25 -21.125 1 98.44 110 ALA A O 1
ATOM 821 N N . THR A 1 111 ? 6.234 -20.75 -23.266 1 98.44 111 THR A N 1
ATOM 822 C CA . THR A 1 111 ? 5.324 -21.891 -23.234 1 98.44 111 THR A CA 1
ATOM 823 C C . THR A 1 111 ? 5.727 -22.875 -22.141 1 98.44 111 THR A C 1
ATOM 825 O O . THR A 1 111 ? 6.863 -23.359 -22.109 1 98.44 111 THR A O 1
ATOM 828 N N . GLY A 1 112 ? 4.887 -23.094 -21.172 1 98.56 112 GLY A N 1
ATOM 829 C CA . GLY A 1 112 ? 5.035 -24.125 -20.156 1 98.56 112 GLY A CA 1
ATOM 830 C C . GLY A 1 112 ? 6.062 -23.766 -19.109 1 98.56 112 GLY A C 1
ATOM 831 O O . GLY A 1 112 ? 6.574 -24.656 -18.406 1 98.56 112 GLY A O 1
ATOM 832 N N . THR A 1 113 ? 6.363 -22.5 -18.953 1 98.75 113 THR A N 1
ATOM 833 C CA . THR A 1 113 ? 7.441 -22.156 -18.031 1 98.75 113 THR A CA 1
ATOM 834 C C . THR A 1 113 ? 6.883 -21.672 -16.703 1 98.75 113 THR A C 1
ATOM 836 O O . THR A 1 113 ? 7.613 -21.594 -15.711 1 98.75 113 THR A O 1
ATOM 839 N N . LEU A 1 114 ? 5.633 -21.312 -16.641 1 98.88 114 LEU A N 1
ATOM 840 C CA . LEU A 1 114 ? 5.047 -20.703 -15.461 1 98.88 114 LEU A CA 1
ATOM 841 C C . LEU A 1 114 ? 4.48 -21.75 -14.516 1 98.88 114 LEU A C 1
ATOM 843 O O . LEU A 1 114 ? 3.541 -22.469 -14.875 1 98.88 114 LEU A O 1
ATOM 847 N N . ASP A 1 115 ? 5.066 -21.781 -13.281 1 98.94 115 ASP A N 1
ATOM 848 C CA . ASP A 1 115 ? 4.758 -22.875 -12.352 1 98.94 115 ASP A CA 1
ATOM 849 C C . ASP A 1 115 ? 3.66 -22.453 -11.375 1 98.94 115 ASP A C 1
ATOM 851 O O . ASP A 1 115 ? 2.953 -23.312 -10.836 1 98.94 115 ASP A O 1
ATOM 855 N N . PHE A 1 116 ? 3.592 -21.156 -11.125 1 98.94 116 PHE A N 1
ATOM 856 C CA . PHE A 1 116 ? 2.732 -20.688 -10.047 1 98.94 116 PHE A CA 1
ATOM 857 C C . PHE A 1 116 ? 2.217 -19.281 -10.344 1 98.94 116 PHE A C 1
ATOM 859 O O . PHE A 1 116 ? 2.967 -18.422 -10.812 1 98.94 116 PHE A O 1
ATOM 866 N N . VAL A 1 117 ? 0.929 -19.047 -10.148 1 98.94 117 VAL A N 1
ATOM 867 C CA . VAL A 1 117 ? 0.31 -17.734 -10.297 1 98.94 117 VAL A CA 1
ATOM 868 C C . VAL A 1 117 ? -0.485 -17.391 -9.039 1 98.94 117 VAL A C 1
ATOM 870 O O . VAL A 1 117 ? -1.251 -18.219 -8.539 1 98.94 117 VAL A O 1
ATOM 873 N N . PHE A 1 118 ? -0.271 -16.234 -8.523 1 98.75 118 PHE A N 1
ATOM 874 C CA . PHE A 1 118 ? -1.051 -15.719 -7.406 1 98.75 118 PHE A CA 1
ATOM 875 C C . PHE A 1 118 ? -1.869 -14.508 -7.832 1 98.75 118 PHE A C 1
ATOM 877 O O . PHE A 1 118 ? -1.309 -13.469 -8.188 1 98.75 118 PHE A O 1
ATOM 884 N N . LEU A 1 119 ? -3.17 -14.656 -7.809 1 97.94 119 LEU A N 1
ATOM 885 C CA . LEU A 1 119 ? -4.09 -13.57 -8.125 1 97.94 119 LEU A CA 1
ATOM 886 C C . LEU A 1 119 ? -4.527 -12.836 -6.863 1 97.94 119 LEU A C 1
ATOM 888 O O . LEU A 1 119 ? -5.176 -13.422 -5.992 1 97.94 119 LEU A O 1
ATOM 892 N N . ASP A 1 120 ? -4.188 -11.555 -6.746 1 93.88 120 ASP A N 1
ATOM 893 C CA . ASP A 1 120 ? -4.527 -10.75 -5.578 1 93.88 120 ASP A CA 1
ATOM 894 C C . ASP A 1 120 ? -4.633 -9.273 -5.941 1 93.88 120 ASP A C 1
ATOM 896 O O . ASP A 1 120 ? -3.918 -8.438 -5.383 1 93.88 120 ASP A O 1
ATOM 900 N N . HIS A 1 121 ? -5.52 -8.977 -6.832 1 93.31 121 HIS A N 1
ATOM 901 C CA . HIS A 1 121 ? -5.723 -7.605 -7.297 1 93.31 121 HIS A CA 1
ATOM 902 C C . HIS A 1 121 ? -7.199 -7.328 -7.562 1 93.31 121 HIS A C 1
ATOM 904 O O . HIS A 1 121 ? -8.07 -7.836 -6.852 1 93.31 121 HIS A O 1
ATOM 910 N N . ASP A 1 122 ? -7.488 -6.5 -8.469 1 91.56 122 ASP A N 1
ATOM 911 C CA . ASP A 1 122 ? -8.883 -6.207 -8.789 1 91.56 122 ASP A CA 1
ATOM 912 C C . ASP A 1 122 ? -9.625 -7.473 -9.211 1 91.56 122 ASP A C 1
ATOM 914 O O . ASP A 1 122 ? -9.352 -8.039 -10.273 1 91.56 122 ASP A O 1
ATOM 918 N N . LYS A 1 123 ? -10.633 -7.746 -8.453 1 92.44 123 LYS A N 1
ATOM 919 C CA . LYS A 1 123 ? -11.32 -9.031 -8.586 1 92.44 123 LYS A CA 1
ATOM 920 C C . LYS A 1 123 ? -12.039 -9.125 -9.93 1 92.44 123 LYS A C 1
ATOM 922 O O . LYS A 1 123 ? -12.219 -10.219 -10.469 1 92.44 123 LYS A O 1
ATOM 927 N N . LYS A 1 124 ? -12.43 -8.023 -10.477 1 93.5 124 LYS A N 1
ATOM 928 C CA . LYS A 1 124 ? -13.102 -8.008 -11.773 1 93.5 124 LYS A CA 1
ATOM 929 C C . LYS A 1 124 ? -12.172 -8.484 -12.883 1 93.5 124 LYS A C 1
ATOM 931 O O . LYS A 1 124 ? -12.625 -8.969 -13.922 1 93.5 124 LYS A O 1
ATOM 936 N N . ALA A 1 125 ? -10.938 -8.414 -12.633 1 96.56 125 ALA A N 1
ATOM 937 C CA . ALA A 1 125 ? -9.961 -8.711 -13.68 1 96.56 125 ALA A CA 1
ATOM 938 C C . ALA A 1 125 ? -9.453 -10.148 -13.555 1 96.56 125 ALA A C 1
ATOM 940 O O . ALA A 1 125 ? -8.695 -10.617 -14.414 1 96.56 125 ALA A O 1
ATOM 941 N N . TYR A 1 126 ? -9.844 -10.906 -12.547 1 97.94 126 TYR A N 1
ATOM 942 C CA . TYR A 1 126 ? -9.289 -12.227 -12.281 1 97.94 126 TYR A CA 1
ATOM 943 C C . TYR A 1 126 ? -9.414 -13.133 -13.508 1 97.94 126 TYR A C 1
ATOM 945 O O . TYR A 1 126 ? -8.414 -13.641 -14.016 1 97.94 126 TYR A O 1
ATOM 953 N N . LEU A 1 127 ? -10.641 -13.211 -14.008 1 98.44 127 LEU A N 1
ATOM 954 C CA . LEU A 1 127 ? -10.883 -14.18 -15.078 1 98.44 127 LEU A CA 1
ATOM 955 C C . LEU A 1 127 ? -10.266 -13.703 -16.391 1 98.44 127 LEU A C 1
ATOM 957 O O . LEU A 1 127 ? -9.531 -14.453 -17.047 1 98.44 127 LEU A O 1
ATOM 961 N N . PRO A 1 128 ? -10.477 -12.422 -16.781 1 98.5 128 PRO A N 1
ATOM 962 C CA . PRO A 1 128 ? -9.828 -11.992 -18.031 1 98.5 128 PRO A CA 1
ATOM 963 C C . PRO A 1 128 ? -8.305 -12.117 -17.969 1 98.5 128 PRO A C 1
ATOM 965 O O . PRO A 1 128 ? -7.672 -12.477 -18.969 1 98.5 128 PRO A O 1
ATOM 968 N N . ASP A 1 129 ? -7.719 -11.836 -16.828 1 98.62 129 ASP A N 1
ATOM 969 C CA . ASP A 1 129 ? -6.27 -11.93 -16.703 1 98.62 129 ASP A CA 1
ATOM 970 C C . ASP A 1 129 ? -5.805 -13.383 -16.797 1 98.62 129 ASP A C 1
ATOM 972 O O . ASP A 1 129 ? -4.809 -13.68 -17.469 1 98.62 129 ASP A O 1
ATOM 976 N N . LEU A 1 130 ? -6.504 -14.273 -16.141 1 98.69 130 LEU A N 1
ATOM 977 C CA . LEU A 1 130 ? -6.164 -15.688 -16.266 1 98.69 130 LEU A CA 1
ATOM 978 C C . LEU A 1 130 ? -6.273 -16.156 -17.703 1 98.69 130 LEU A C 1
ATOM 980 O O . LEU A 1 130 ? -5.406 -16.891 -18.188 1 98.69 130 LEU A O 1
ATOM 984 N N . GLN A 1 131 ? -7.312 -15.727 -18.375 1 98.56 131 GLN A N 1
ATOM 985 C CA . GLN A 1 131 ? -7.508 -16.109 -19.781 1 98.56 131 GLN A CA 1
ATOM 986 C C . GLN A 1 131 ? -6.352 -15.617 -20.641 1 98.56 131 GLN A C 1
ATOM 988 O O . GLN A 1 131 ? -5.891 -16.344 -21.531 1 98.56 131 GLN A O 1
ATOM 993 N N . SER A 1 132 ? -5.914 -14.414 -20.406 1 98.62 132 SER A N 1
ATOM 994 C CA . SER A 1 132 ? -4.785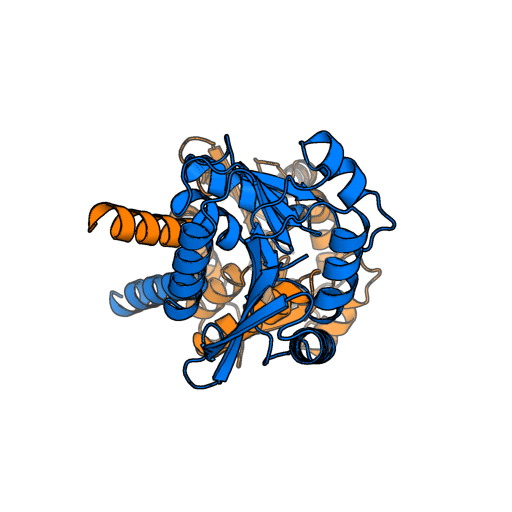 -13.867 -21.156 1 98.62 132 SER A CA 1
ATOM 995 C C . SER A 1 132 ? -3.529 -14.711 -20.938 1 98.62 132 SER A C 1
ATOM 997 O O . SER A 1 132 ? -2.762 -14.93 -21.875 1 98.62 132 SER A O 1
ATOM 999 N N . ILE A 1 133 ? -3.34 -15.156 -19.75 1 98.56 133 ILE A N 1
ATOM 1000 C CA . ILE A 1 133 ? -2.188 -15.984 -19.406 1 98.56 133 ILE A CA 1
ATOM 1001 C C . ILE A 1 133 ? -2.32 -17.344 -20.094 1 98.56 133 ILE A C 1
ATOM 1003 O O . ILE A 1 133 ? -1.353 -17.859 -20.672 1 98.56 133 ILE A O 1
ATOM 1007 N N . LEU A 1 134 ? -3.523 -17.891 -20.062 1 98.56 134 LEU A N 1
ATOM 1008 C CA . LEU A 1 134 ? -3.799 -19.172 -20.734 1 98.56 134 LEU A CA 1
ATOM 1009 C C . LEU A 1 134 ? -3.545 -19.062 -22.234 1 98.56 134 LEU A C 1
ATOM 1011 O O . LEU A 1 134 ? -2.959 -19.969 -22.828 1 98.56 134 LEU A O 1
ATOM 1015 N N . ASP A 1 135 ? -3.938 -17.969 -22.781 1 98.31 135 ASP A N 1
ATOM 1016 C CA . ASP A 1 135 ? -3.795 -17.75 -24.219 1 98.31 135 ASP A CA 1
ATOM 1017 C C . ASP A 1 135 ? -2.324 -17.734 -24.625 1 98.31 135 ASP A C 1
ATOM 1019 O O . ASP A 1 135 ? -1.985 -18.078 -25.766 1 98.31 135 ASP A O 1
ATOM 1023 N N . ARG A 1 136 ? -1.431 -17.359 -23.75 1 98.38 136 ARG A N 1
ATOM 1024 C CA . ARG A 1 136 ? -0 -17.328 -24.031 1 98.38 136 ARG A CA 1
ATOM 1025 C C . ARG A 1 136 ? 0.604 -18.734 -23.938 1 98.38 136 ARG A C 1
ATOM 1027 O O . ARG A 1 136 ? 1.724 -18.969 -24.391 1 98.38 136 ARG A O 1
ATOM 1034 N N . GLY A 1 137 ? -0.094 -19.625 -23.297 1 98.5 137 GLY A N 1
ATOM 1035 C CA . GLY A 1 137 ? 0.387 -21 -23.156 1 98.5 137 GLY A CA 1
ATOM 1036 C C . GLY A 1 137 ? 1.492 -21.125 -22.109 1 98.5 137 GLY A C 1
ATOM 1037 O O . GLY A 1 137 ? 2.326 -22.031 -22.203 1 98.5 137 GLY A O 1
ATOM 1038 N N . TRP A 1 138 ? 1.485 -20.234 -21.188 1 98.75 138 TRP A N 1
ATOM 1039 C CA . TRP A 1 138 ? 2.6 -20.203 -20.25 1 98.75 138 TRP A CA 1
ATOM 1040 C C . TRP A 1 138 ? 2.467 -21.312 -19.203 1 98.75 138 TRP A C 1
ATOM 1042 O O . TRP A 1 138 ? 3.465 -21.766 -18.641 1 98.75 138 TRP A O 1
ATOM 1052 N N . LEU A 1 139 ? 1.23 -21.719 -18.906 1 98.81 139 LEU A N 1
ATOM 1053 C CA . LEU A 1 139 ? 1.014 -22.75 -17.891 1 98.81 139 LEU A CA 1
ATOM 1054 C C . LEU A 1 139 ? 1.312 -24.141 -18.453 1 98.81 139 LEU A C 1
ATOM 1056 O O . LEU A 1 139 ? 1.279 -24.328 -19.672 1 98.81 139 LEU A O 1
ATOM 1060 N N . HIS A 1 140 ? 1.665 -25.094 -17.641 1 98.81 140 HIS A N 1
ATOM 1061 C CA . HIS A 1 140 ? 1.813 -26.516 -17.938 1 98.81 140 HIS A CA 1
ATOM 1062 C C . HIS A 1 140 ? 1.02 -27.359 -16.953 1 98.81 140 HIS A C 1
ATOM 1064 O O . HIS A 1 140 ? 0.649 -26.906 -15.875 1 98.81 140 HIS A O 1
ATOM 1070 N N . PRO A 1 141 ? 0.664 -28.578 -17.375 1 98.69 141 PRO A N 1
ATOM 1071 C CA . PRO A 1 141 ? 0.018 -29.453 -16.391 1 98.69 141 PRO A CA 1
ATOM 1072 C C . PRO A 1 141 ? 0.797 -29.516 -15.07 1 98.69 141 PRO A C 1
ATOM 1074 O O . PRO A 1 141 ? 2.004 -29.781 -15.078 1 98.69 141 PRO A O 1
ATOM 1077 N N . GLY A 1 142 ? 0.184 -29.203 -14.031 1 98.69 142 GLY A N 1
ATOM 1078 C CA . GLY A 1 142 ? 0.834 -29.156 -12.734 1 98.69 142 GLY A CA 1
ATOM 1079 C C . GLY A 1 142 ? 1.02 -27.75 -12.211 1 98.69 142 GLY A C 1
ATOM 1080 O O . GLY A 1 142 ? 1.252 -27.547 -11.016 1 98.69 142 GLY A O 1
ATOM 1081 N N . SER A 1 143 ? 0.917 -26.75 -13.07 1 98.94 143 SER A N 1
ATOM 1082 C CA . SER A 1 143 ? 0.944 -25.359 -12.594 1 98.94 143 SER A CA 1
ATOM 1083 C C . SER A 1 143 ? -0.178 -25.109 -11.594 1 98.94 143 SER A C 1
ATOM 1085 O O . SER A 1 143 ? -1.281 -25.641 -11.742 1 98.94 143 SER A O 1
ATOM 1087 N N . ILE A 1 144 ? 0.131 -24.25 -10.594 1 98.94 144 ILE A N 1
ATOM 1088 C CA . ILE A 1 144 ? -0.867 -23.922 -9.578 1 98.94 144 ILE A CA 1
ATOM 1089 C C . ILE A 1 144 ? -1.208 -22.438 -9.641 1 98.94 144 ILE A C 1
ATOM 1091 O O . ILE A 1 144 ? -0.315 -21.594 -9.75 1 98.94 144 ILE A O 1
ATOM 1095 N N . VAL A 1 145 ? -2.502 -22.156 -9.656 1 98.94 145 VAL A N 1
ATOM 1096 C CA . VAL A 1 145 ? -3.016 -20.797 -9.547 1 98.94 145 VAL A CA 1
ATOM 1097 C C . VAL A 1 145 ? -3.77 -20.625 -8.234 1 98.94 145 VAL A C 1
ATOM 1099 O O . VAL A 1 145 ? -4.672 -21.406 -7.922 1 98.94 145 VAL A O 1
ATOM 1102 N N . VAL A 1 146 ? -3.361 -19.641 -7.434 1 98.81 146 VAL A N 1
ATOM 1103 C CA . VAL A 1 146 ? -4.059 -19.297 -6.199 1 98.81 146 VAL A CA 1
ATOM 1104 C C . VAL A 1 146 ? -4.77 -17.953 -6.367 1 98.81 146 VAL A C 1
ATOM 1106 O O . VAL A 1 146 ? -4.148 -16.953 -6.758 1 98.81 146 VAL A O 1
ATOM 1109 N N . ALA A 1 147 ? -6.074 -17.938 -6.145 1 98.19 147 ALA A N 1
ATOM 1110 C CA . ALA A 1 147 ? -6.891 -16.734 -6.191 1 98.19 147 ALA A CA 1
ATOM 1111 C C . ALA A 1 147 ? -7.414 -16.359 -4.809 1 98.19 147 ALA A C 1
ATOM 1113 O O . ALA A 1 147 ? -8.148 -17.141 -4.188 1 98.19 147 ALA A O 1
ATOM 1114 N N . ASP A 1 148 ? -7.012 -15.211 -4.352 1 94.69 148 ASP A N 1
ATOM 1115 C CA . ASP A 1 148 ? -7.391 -14.75 -3.02 1 94.69 148 ASP A CA 1
ATOM 1116 C C . ASP A 1 148 ? -8.688 -13.945 -3.062 1 94.69 148 ASP A C 1
ATOM 1118 O O . ASP A 1 148 ? -9.109 -13.5 -4.129 1 94.69 148 ASP A O 1
ATOM 1122 N N . ASN A 1 149 ? -9.406 -13.867 -1.964 1 92.69 149 ASN A N 1
ATOM 1123 C CA . ASN A 1 149 ? -10.586 -13.039 -1.739 1 92.69 149 ASN A CA 1
ATOM 1124 C C . ASN A 1 149 ? -11.648 -13.266 -2.812 1 92.69 149 ASN A C 1
ATOM 1126 O O . ASN A 1 149 ? -12.156 -12.312 -3.402 1 92.69 149 ASN A O 1
ATOM 1130 N N . VAL A 1 150 ? -11.961 -14.5 -3.051 1 96.44 150 VAL A N 1
ATOM 1131 C CA . VAL A 1 150 ? -12.859 -14.844 -4.148 1 96.44 150 VAL A CA 1
ATOM 1132 C C . VAL A 1 150 ? -14.305 -14.609 -3.727 1 96.44 150 VAL A C 1
ATOM 1134 O O . VAL A 1 150 ? -15.195 -14.5 -4.574 1 96.44 150 VAL A O 1
ATOM 1137 N N . ARG A 1 151 ? -14.508 -14.453 -2.408 1 92.31 151 ARG A N 1
ATOM 1138 C CA . ARG A 1 151 ? -15.867 -14.25 -1.932 1 92.31 151 ARG A CA 1
ATOM 1139 C C . ARG A 1 151 ? -16.141 -12.781 -1.633 1 92.31 151 ARG A C 1
ATOM 1141 O O . ARG A 1 151 ? -17.203 -12.25 -1.972 1 92.31 151 ARG A O 1
ATOM 1148 N N . VAL A 1 152 ? -15.258 -12.086 -0.978 1 83.38 152 VAL A N 1
ATOM 1149 C CA . VAL A 1 152 ? -15.414 -10.688 -0.58 1 83.38 152 VAL A CA 1
ATOM 1150 C C . VAL A 1 152 ? -14.188 -9.883 -1.008 1 83.38 152 VAL A C 1
ATOM 1152 O O . VAL A 1 152 ? -13.094 -10.086 -0.481 1 83.38 152 VAL A O 1
ATOM 1155 N N . PRO A 1 153 ? -14.375 -8.695 -1.785 1 78.5 153 PRO A N 1
ATOM 1156 C CA . PRO A 1 153 ? -15.609 -8.242 -2.426 1 78.5 153 PRO A CA 1
ATOM 1157 C C . PRO A 1 153 ? -16.156 -9.25 -3.434 1 78.5 153 PRO A C 1
ATOM 1159 O O . PRO A 1 153 ? -17.328 -9.172 -3.824 1 78.5 153 PRO A O 1
ATOM 1162 N N . GLY A 1 154 ? -15.211 -10.078 -3.92 1 86.38 154 GLY A N 1
ATOM 1163 C CA . GLY A 1 154 ? -15.664 -11.273 -4.609 1 86.38 154 GLY A CA 1
ATOM 1164 C C . GLY A 1 154 ? -15.305 -11.289 -6.082 1 86.38 154 GLY A C 1
ATOM 1165 O O . GLY A 1 154 ? -15.109 -10.234 -6.691 1 86.38 154 GLY A O 1
ATOM 1166 N N . ALA A 1 155 ? -15.062 -12.43 -6.641 1 95.12 155 ALA A N 1
ATOM 1167 C CA . ALA A 1 155 ? -14.805 -12.734 -8.047 1 95.12 155 ALA A CA 1
ATOM 1168 C C . ALA A 1 155 ? -15.742 -13.836 -8.547 1 95.12 155 ALA A C 1
ATOM 1170 O O . ALA A 1 155 ? -15.281 -14.922 -8.914 1 95.12 155 ALA A O 1
ATOM 1171 N N . PRO A 1 156 ? -17.031 -13.477 -8.719 1 96.5 156 PRO A N 1
ATOM 1172 C CA . PRO A 1 156 ? -18.016 -14.523 -9 1 96.5 156 PRO A CA 1
ATOM 1173 C C . PRO A 1 156 ? -17.812 -15.164 -10.375 1 96.5 156 PRO A C 1
ATOM 1175 O O . PRO A 1 156 ? -18.016 -16.375 -10.531 1 96.5 156 PRO A O 1
ATOM 1178 N N . LYS A 1 157 ? -17.453 -14.445 -11.375 1 97.69 157 LYS A N 1
ATOM 1179 C CA . LYS A 1 157 ? -17.219 -15.008 -12.703 1 97.69 157 LYS A CA 1
ATOM 1180 C C . LYS A 1 157 ? -16.047 -15.969 -12.695 1 97.69 157 LYS A C 1
ATOM 1182 O O . LYS A 1 157 ? -16.078 -17.016 -13.352 1 97.69 157 LYS A O 1
ATOM 1187 N N . TYR A 1 158 ? -15.055 -15.609 -11.953 1 98.62 158 TYR A N 1
ATOM 1188 C CA . TYR A 1 158 ? -13.883 -16.469 -11.82 1 98.62 158 TYR A CA 1
ATOM 1189 C C . TYR A 1 158 ? -14.242 -17.781 -11.141 1 98.62 158 TYR A C 1
ATOM 1191 O O . TYR A 1 158 ? -13.867 -18.859 -11.609 1 98.62 158 TYR A O 1
ATOM 1199 N N . ARG A 1 159 ? -14.93 -17.609 -10.039 1 98.25 159 ARG A N 1
ATOM 1200 C CA . ARG A 1 159 ? -15.328 -18.797 -9.289 1 98.25 159 ARG A CA 1
ATOM 1201 C C . ARG A 1 159 ? -16.203 -19.719 -10.133 1 98.25 159 ARG A C 1
ATOM 1203 O O . ARG A 1 159 ? -16.016 -20.938 -10.125 1 98.25 159 ARG A O 1
ATOM 1210 N N . ALA A 1 160 ? -17.125 -19.125 -10.836 1 98.25 160 ALA A N 1
ATOM 1211 C CA . ALA A 1 160 ? -18 -19.891 -11.711 1 98.25 160 ALA A CA 1
ATOM 1212 C C . ALA A 1 160 ? -17.203 -20.609 -12.789 1 98.25 160 ALA A C 1
ATOM 1214 O O . ALA A 1 160 ? -17.484 -21.766 -13.117 1 98.25 160 ALA A O 1
ATOM 1215 N N . TYR A 1 161 ? -16.281 -19.969 -13.32 1 98.69 161 TYR A N 1
ATOM 1216 C CA . TYR A 1 161 ? -15.422 -20.562 -14.336 1 98.69 161 TYR A CA 1
ATOM 1217 C C . TYR A 1 161 ? -14.68 -21.766 -13.789 1 98.69 161 TYR A C 1
ATOM 1219 O O . TYR A 1 161 ? -14.648 -22.828 -14.422 1 98.69 161 TYR A O 1
ATOM 1227 N N . MET A 1 162 ? -14.07 -21.625 -12.609 1 98.62 162 MET A N 1
ATOM 1228 C CA . MET A 1 162 ? -13.312 -22.719 -12.016 1 98.62 162 MET A CA 1
ATOM 1229 C C . MET A 1 162 ? -14.219 -23.906 -11.695 1 98.62 162 MET A C 1
ATOM 1231 O O . MET A 1 162 ? -13.812 -25.062 -11.852 1 98.62 162 MET A O 1
ATOM 1235 N N . ARG A 1 163 ? -15.406 -23.594 -11.32 1 98.12 163 ARG A N 1
ATOM 1236 C CA . ARG A 1 163 ? -16.375 -24.656 -11.047 1 98.12 163 ARG A CA 1
ATOM 1237 C C . ARG A 1 163 ? -16.734 -25.406 -12.32 1 98.12 163 ARG A C 1
ATOM 1239 O O . ARG A 1 163 ? -16.797 -26.641 -12.312 1 98.12 163 ARG A O 1
ATOM 1246 N N . ARG A 1 164 ? -16.938 -24.688 -13.312 1 98.5 164 ARG A N 1
ATOM 1247 C CA . ARG A 1 164 ? -17.297 -25.297 -14.594 1 98.5 164 ARG A CA 1
ATOM 1248 C C . ARG A 1 164 ? -16.141 -26.156 -15.125 1 98.5 164 ARG A C 1
ATOM 1250 O O . ARG A 1 164 ? -16.375 -27.172 -15.781 1 98.5 164 ARG A O 1
ATOM 1257 N N . GLN A 1 165 ? -15.008 -25.781 -14.836 1 98.5 165 GLN A N 1
ATOM 1258 C CA . GLN A 1 165 ? -13.844 -26.438 -15.406 1 98.5 165 GLN A CA 1
ATOM 1259 C C . GLN A 1 165 ? -13.32 -27.531 -14.469 1 98.5 165 GLN A C 1
ATOM 1261 O O . GLN A 1 165 ? -12.32 -28.188 -14.766 1 98.5 165 GLN A O 1
ATOM 1266 N N . GLN A 1 166 ? -14 -27.781 -13.375 1 98.69 166 GLN A N 1
ATOM 1267 C CA . GLN A 1 166 ? -13.562 -28.766 -12.398 1 98.69 166 GLN A CA 1
ATOM 1268 C C . GLN A 1 166 ? -13.469 -30.156 -13.031 1 98.69 166 GLN A C 1
ATOM 1270 O O . GLN A 1 166 ? -14.438 -30.641 -13.617 1 98.69 166 GLN A O 1
ATOM 1275 N N . GLY A 1 167 ? -12.297 -30.734 -12.93 1 97.94 167 GLY A N 1
ATOM 1276 C CA . GLY A 1 167 ? -12.094 -32.094 -13.453 1 97.94 167 GLY A CA 1
ATOM 1277 C C . GLY A 1 167 ? -11.789 -32.094 -14.945 1 97.94 167 GLY A C 1
ATOM 1278 O O . GLY A 1 167 ? -11.484 -33.156 -15.508 1 97.94 167 GLY A O 1
ATOM 1279 N N . MET A 1 168 ? -11.859 -30.922 -15.539 1 98.12 168 MET A N 1
ATOM 1280 C CA . MET A 1 168 ? -11.492 -30.766 -16.953 1 98.12 168 MET A CA 1
ATOM 1281 C C . MET A 1 168 ? -10.117 -30.109 -17.078 1 98.12 168 MET A C 1
ATOM 1283 O O . MET A 1 168 ? -9.094 -30.734 -16.797 1 98.12 168 MET A O 1
ATOM 1287 N N . SER A 1 169 ? -10.164 -28.797 -17.141 1 98.38 169 SER A N 1
ATOM 1288 C CA . SER A 1 169 ? -8.883 -28.109 -17.297 1 98.38 169 SER A CA 1
ATOM 1289 C C . SER A 1 169 ? -8.242 -27.812 -15.945 1 98.38 169 SER A C 1
ATOM 1291 O O . SER A 1 169 ? -7.039 -27.562 -15.867 1 98.38 169 SER A O 1
ATOM 1293 N N . TRP A 1 170 ? -9.125 -27.891 -14.961 1 98.81 170 TRP A N 1
ATOM 1294 C CA . TRP A 1 170 ? -8.633 -27.5 -13.641 1 98.81 170 TRP A CA 1
ATOM 1295 C C . TRP A 1 170 ? -9.078 -28.516 -12.578 1 98.81 170 TRP A C 1
ATOM 1297 O O . TRP A 1 170 ? -10.133 -29.141 -12.711 1 98.81 170 TRP A O 1
ATOM 1307 N N . ASN A 1 171 ? -8.32 -28.734 -11.594 1 98.81 171 ASN A N 1
ATOM 1308 C CA . ASN A 1 171 ? -8.727 -29.266 -10.289 1 98.81 171 ASN A CA 1
ATOM 1309 C C . ASN A 1 171 ? -8.617 -28.203 -9.195 1 98.81 171 ASN A C 1
ATOM 1311 O O . ASN A 1 171 ? -7.512 -27.828 -8.805 1 98.81 171 ASN A O 1
ATOM 1315 N N . THR A 1 172 ? -9.75 -27.766 -8.742 1 98.81 172 THR A N 1
ATOM 1316 C CA . THR A 1 172 ? -9.773 -26.625 -7.828 1 98.81 172 THR A CA 1
ATOM 1317 C C . THR A 1 172 ? -10.219 -27.062 -6.434 1 98.81 172 THR A C 1
ATOM 1319 O O . THR A 1 172 ? -11.18 -27.812 -6.289 1 98.81 172 THR A O 1
ATOM 1322 N N . ILE A 1 173 ? -9.469 -26.641 -5.414 1 98.62 173 ILE A N 1
ATOM 1323 C CA . ILE A 1 173 ? -9.836 -26.766 -4.008 1 98.62 173 ILE A CA 1
ATOM 1324 C C . ILE A 1 173 ? -10.219 -25.391 -3.449 1 98.62 173 ILE A C 1
ATOM 1326 O O . ILE A 1 173 ? -9.492 -24.406 -3.639 1 98.62 173 ILE A O 1
ATOM 1330 N N . GLU A 1 174 ? -11.375 -25.344 -2.795 1 97.81 174 GLU A N 1
ATOM 1331 C CA . GLU A 1 174 ? -11.797 -24.125 -2.107 1 97.81 174 GLU A CA 1
ATOM 1332 C C . GLU A 1 174 ? -11.391 -24.156 -0.637 1 97.81 174 GLU A C 1
ATOM 1334 O O . GLU A 1 174 ? -11.75 -25.078 0.095 1 97.81 174 GLU A O 1
ATOM 1339 N N . HIS A 1 175 ? -10.633 -23.188 -0.227 1 97.38 175 HIS A N 1
ATOM 1340 C CA . HIS A 1 175 ? -10.242 -23.031 1.171 1 97.38 175 HIS A CA 1
ATOM 1341 C C . HIS A 1 175 ? -11.062 -21.938 1.847 1 97.38 175 HIS A C 1
ATOM 1343 O O . HIS A 1 175 ? -10.969 -20.766 1.465 1 97.38 175 HIS A O 1
ATOM 1349 N N . LYS A 1 176 ? -11.812 -22.359 2.887 1 94.62 176 LYS A N 1
ATOM 1350 C CA . LYS A 1 176 ? -12.539 -21.375 3.678 1 94.62 176 LYS A CA 1
ATOM 1351 C C . LYS A 1 176 ? -11.594 -20.578 4.578 1 94.62 176 LYS A C 1
ATOM 1353 O O . LYS A 1 176 ? -10.75 -21.172 5.262 1 94.62 176 LYS A O 1
ATOM 1358 N N . THR A 1 177 ? -11.695 -19.25 4.457 1 92.31 177 THR A N 1
ATOM 1359 C CA . THR A 1 177 ? -10.883 -18.344 5.246 1 92.31 177 THR A CA 1
ATOM 1360 C C . THR A 1 177 ? -11.719 -17.156 5.73 1 92.31 177 THR A C 1
ATOM 1362 O O . THR A 1 177 ? -12.945 -17.234 5.75 1 92.31 177 THR A O 1
ATOM 1365 N N . HIS A 1 178 ? -11.016 -16.125 6.238 1 87.69 178 HIS A N 1
ATOM 1366 C CA . HIS A 1 178 ? -11.648 -14.883 6.66 1 87.69 178 HIS A CA 1
ATOM 1367 C C . HIS A 1 178 ? -10.984 -13.672 6.012 1 87.69 178 HIS A C 1
ATOM 1369 O O . HIS A 1 178 ? -9.82 -13.742 5.609 1 87.69 178 HIS A O 1
ATOM 1375 N N . LEU A 1 179 ? -11.797 -12.719 5.828 1 85.25 179 LEU A N 1
ATOM 1376 C CA . LEU A 1 179 ? -11.281 -11.477 5.262 1 85.25 179 LEU A CA 1
ATOM 1377 C C . LEU A 1 179 ? -10.203 -10.875 6.156 1 85.25 179 LEU A C 1
ATOM 1379 O O . LEU A 1 179 ? -10.266 -11 7.379 1 85.25 179 LEU A O 1
ATOM 1383 N N . GLU A 1 180 ? -9.172 -10.211 5.445 1 78.75 180 GLU A N 1
ATOM 1384 C CA . GLU A 1 180 ? -8.117 -9.547 6.203 1 78.75 180 GLU A CA 1
ATOM 1385 C C . GLU A 1 180 ? -8.695 -8.547 7.199 1 78.75 180 GLU A C 1
ATOM 1387 O O . GLU A 1 180 ? -9.641 -7.824 6.875 1 78.75 180 GLU A O 1
ATOM 1392 N N . TYR A 1 181 ? -8.227 -8.523 8.375 1 74.81 181 TYR A N 1
ATOM 1393 C CA . TYR A 1 181 ? -8.555 -7.574 9.43 1 74.81 181 TYR A CA 1
ATOM 1394 C C . TYR A 1 181 ? -9.977 -7.785 9.93 1 74.81 181 TYR A C 1
ATOM 1396 O O . TYR A 1 181 ? -10.484 -6.996 10.734 1 74.81 181 TYR A O 1
ATOM 1404 N N . GLN A 1 182 ? -10.656 -8.82 9.398 1 75.62 182 GLN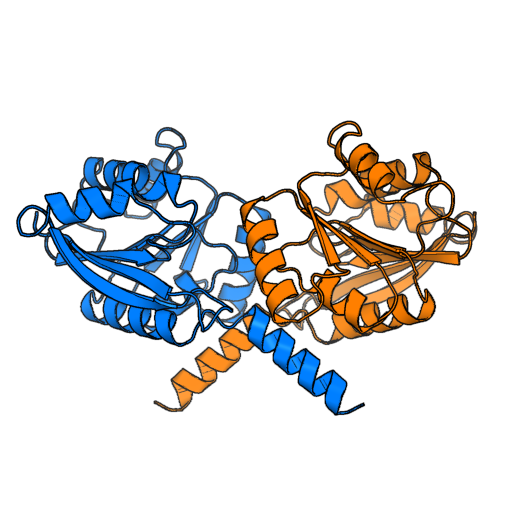 A N 1
ATOM 1405 C CA . GLN A 1 182 ? -12.016 -9.133 9.812 1 75.62 182 GLN A CA 1
ATOM 1406 C C . GLN A 1 182 ? -12.188 -10.617 10.102 1 75.62 182 GLN A C 1
ATOM 1408 O O . GLN A 1 182 ? -12.477 -11.398 9.188 1 75.62 182 GLN A O 1
ATOM 1413 N N . THR A 1 183 ? -12.141 -10.93 11.312 1 73.44 183 THR A N 1
ATOM 1414 C CA . THR A 1 183 ? -12.109 -12.336 11.711 1 73.44 183 THR A CA 1
ATOM 1415 C C . THR A 1 183 ? -13.484 -12.969 11.555 1 73.44 183 THR A C 1
ATOM 1417 O O . THR A 1 183 ? -13.617 -14.195 11.555 1 73.44 183 THR A O 1
ATOM 1420 N N . LEU A 1 184 ? -14.398 -12.18 11.367 1 80 184 LEU A N 1
ATOM 1421 C CA . LEU A 1 184 ? -15.742 -12.742 11.367 1 80 184 LEU A CA 1
ATOM 1422 C C . LEU A 1 184 ? -16.328 -12.766 9.953 1 80 184 LEU A C 1
ATOM 1424 O O . LEU 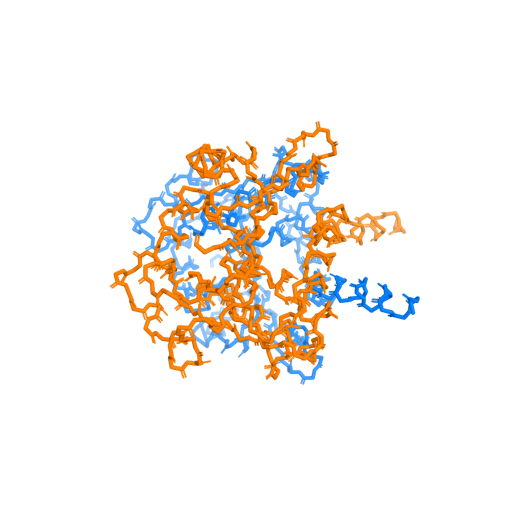A 1 184 ? -17.391 -13.344 9.727 1 80 184 LEU A O 1
ATOM 1428 N N . VAL A 1 185 ? -15.672 -12.211 9.039 1 86.56 185 VAL A N 1
ATOM 1429 C CA . VAL A 1 185 ? -16.203 -12.172 7.676 1 86.56 185 VAL A CA 1
ATOM 1430 C C . VAL A 1 185 ? -15.594 -13.305 6.855 1 86.56 185 VAL A C 1
ATOM 1432 O O . VAL A 1 185 ? -14.398 -13.289 6.543 1 86.56 185 VAL A O 1
ATOM 1435 N N . PRO A 1 186 ? -16.406 -14.266 6.523 1 91.75 186 PRO A N 1
ATOM 1436 C CA . PRO A 1 186 ? -15.875 -15.406 5.766 1 91.75 186 PRO A CA 1
ATOM 1437 C C . PRO A 1 186 ? -15.422 -15.016 4.359 1 91.75 186 PRO A C 1
ATOM 1439 O O . PRO A 1 186 ? -16.031 -14.148 3.729 1 91.75 186 PRO A O 1
ATOM 1442 N N . ASP A 1 187 ? -14.383 -15.641 3.938 1 93.38 187 ASP A N 1
ATOM 1443 C CA . ASP A 1 187 ? -13.852 -15.477 2.59 1 93.38 187 ASP A CA 1
ATOM 1444 C C . ASP A 1 187 ? -13.375 -16.812 2.018 1 93.38 187 ASP A C 1
ATOM 1446 O O . ASP A 1 187 ? -13.516 -17.844 2.66 1 93.38 187 ASP A O 1
ATOM 1450 N N . LEU A 1 188 ? -13 -16.688 0.725 1 95.31 188 LEU A N 1
ATOM 1451 C CA . LEU A 1 188 ? -12.625 -17.906 0.009 1 95.31 188 LEU A CA 1
ATOM 1452 C C . LEU A 1 188 ? -11.328 -17.703 -0.761 1 95.31 188 LEU A C 1
ATOM 1454 O O . LEU A 1 188 ? -11.133 -16.672 -1.407 1 95.31 188 LEU A O 1
ATOM 1458 N N . VAL A 1 189 ? -10.406 -18.625 -0.529 1 96.69 189 VAL A N 1
ATOM 1459 C CA . VAL A 1 189 ? -9.227 -18.734 -1.381 1 96.69 189 VAL A CA 1
ATOM 1460 C C . VAL A 1 189 ? -9.352 -19.969 -2.273 1 96.69 189 VAL A C 1
ATOM 1462 O O . VAL A 1 189 ? -9.648 -21.062 -1.792 1 96.69 189 VAL A O 1
ATOM 1465 N N . LEU A 1 190 ? -9.195 -19.781 -3.617 1 98.44 190 LEU A N 1
ATOM 1466 C CA . LEU A 1 190 ? -9.188 -20.922 -4.535 1 98.44 190 LEU A CA 1
ATOM 1467 C C . LEU A 1 190 ? -7.758 -21.312 -4.887 1 98.44 190 LEU A C 1
ATOM 1469 O O . LEU A 1 190 ? -6.93 -20.469 -5.203 1 98.44 190 LEU A O 1
ATOM 1473 N N . GLU A 1 191 ? -7.473 -22.547 -4.719 1 98.81 191 GLU A N 1
ATOM 1474 C CA . GLU A 1 191 ? -6.254 -23.156 -5.23 1 98.81 191 GLU A CA 1
ATOM 1475 C C . GLU A 1 191 ? -6.559 -24.094 -6.395 1 98.81 191 GLU A C 1
ATOM 1477 O O . GLU A 1 191 ? -7.266 -25.094 -6.223 1 98.81 191 GLU A O 1
ATOM 1482 N N . SER A 1 192 ? -6.004 -23.797 -7.559 1 98.94 192 SER A N 1
ATOM 1483 C CA . 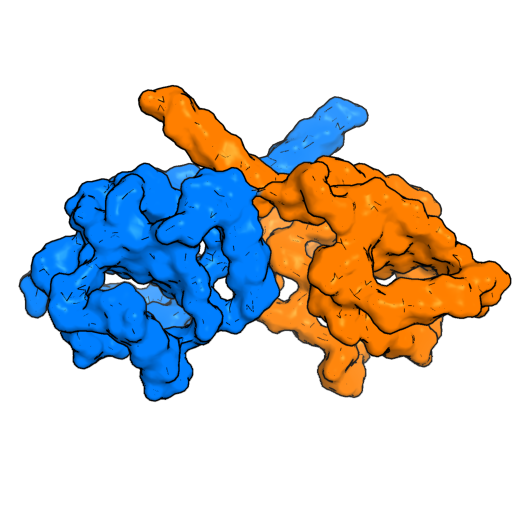SER A 1 192 ? -6.355 -24.547 -8.766 1 98.94 192 SER A CA 1
ATOM 1484 C C . SER A 1 192 ? -5.113 -25.109 -9.445 1 98.94 192 SER A C 1
ATOM 1486 O O . SER A 1 192 ? -4.164 -24.391 -9.734 1 98.94 192 SER A O 1
ATOM 1488 N N . GLU A 1 193 ? -5.109 -26.375 -9.672 1 98.88 193 GLU A N 1
ATOM 1489 C CA . GLU A 1 193 ? -4.07 -27.031 -10.453 1 98.88 193 GLU A CA 1
ATOM 1490 C C . GLU A 1 193 ? -4.477 -27.156 -11.922 1 98.88 193 GLU A C 1
ATOM 1492 O O . GLU A 1 193 ? -5.57 -27.625 -12.234 1 98.88 193 GLU A O 1
ATOM 1497 N N . TYR A 1 194 ? -3.645 -26.688 -12.789 1 98.88 194 TYR A N 1
ATOM 1498 C CA . TYR A 1 194 ? -3.893 -26.766 -14.227 1 98.88 194 TYR A CA 1
ATOM 1499 C C . TYR A 1 194 ? -3.648 -28.188 -14.742 1 98.88 194 TYR A C 1
ATOM 1501 O O . TYR A 1 194 ? -2.592 -28.766 -14.492 1 98.88 194 TYR A O 1
ATOM 1509 N N . LEU A 1 195 ? -4.613 -28.719 -15.422 1 98.5 195 LEU A N 1
ATOM 1510 C CA . LEU A 1 195 ? -4.543 -30.109 -15.867 1 98.5 195 LEU A CA 1
ATOM 1511 C C . LEU A 1 195 ? -4.195 -30.172 -17.359 1 98.5 195 LEU A C 1
ATOM 1513 O O . LEU A 1 195 ? -3.818 -31.234 -17.859 1 98.5 195 LEU A O 1
ATOM 1517 N N . GLY A 1 196 ? -4.234 -29.172 -18.047 1 95.81 196 GLY A N 1
ATOM 1518 C CA . GLY A 1 196 ? -4 -29.141 -19.484 1 95.81 196 GLY A CA 1
ATOM 1519 C C . GLY A 1 196 ? -5.266 -28.922 -20.297 1 95.81 196 GLY A C 1
ATOM 1520 O O . GLY A 1 196 ? -6.371 -29.141 -19.797 1 95.81 196 GLY A O 1
ATOM 1521 N N . MET B 1 1 ? 13.102 -23.812 11.953 1 31.69 1 MET B N 1
ATOM 1522 C CA . MET B 1 1 ? 11.648 -23.703 12.055 1 31.69 1 MET B CA 1
ATOM 1523 C C . MET B 1 1 ? 11.234 -22.391 12.719 1 31.69 1 MET B C 1
ATOM 1525 O O . MET B 1 1 ? 10.375 -21.672 12.203 1 31.69 1 MET B O 1
ATOM 1529 N N . LEU B 1 2 ? 11.781 -22.156 13.891 1 33.19 2 LEU B N 1
ATOM 1530 C CA . LEU B 1 2 ? 11.578 -20.969 14.727 1 33.19 2 LEU B CA 1
ATOM 1531 C C . LEU B 1 2 ? 12.172 -19.734 14.062 1 33.19 2 LEU B C 1
ATOM 1533 O O . LEU B 1 2 ? 11.586 -18.656 14.117 1 33.19 2 LEU B O 1
ATOM 1537 N N . ALA B 1 3 ? 13.242 -19.953 13.391 1 42.09 3 ALA B N 1
ATOM 1538 C CA . ALA B 1 3 ? 14.031 -18.875 12.805 1 42.09 3 ALA B CA 1
ATOM 1539 C C . ALA B 1 3 ? 13.32 -18.266 11.609 1 42.09 3 ALA B C 1
ATOM 1541 O O . ALA B 1 3 ? 13.391 -17.047 11.391 1 42.09 3 ALA B O 1
ATOM 1542 N N . THR B 1 4 ? 12.648 -19.094 10.836 1 42.97 4 THR B N 1
ATOM 1543 C CA . THR B 1 4 ? 11.961 -18.625 9.641 1 42.97 4 THR B CA 1
ATOM 1544 C C . THR B 1 4 ? 10.711 -17.844 10.008 1 42.97 4 THR B C 1
ATOM 1546 O O . THR B 1 4 ? 10.398 -16.828 9.375 1 42.97 4 THR B O 1
ATOM 1549 N N . ILE B 1 5 ? 9.992 -18.406 11.047 1 43.25 5 ILE B N 1
ATOM 1550 C CA . ILE B 1 5 ? 8.805 -17.734 11.562 1 43.25 5 ILE B CA 1
ATOM 1551 C C . ILE B 1 5 ? 9.18 -16.328 12.062 1 43.25 5 ILE B C 1
ATOM 1553 O O . ILE B 1 5 ? 8.484 -15.359 11.758 1 43.25 5 ILE B O 1
ATOM 1557 N N . ASP B 1 6 ? 10.297 -16.297 12.734 1 51.22 6 ASP B N 1
ATOM 1558 C CA . ASP B 1 6 ? 10.789 -15.047 13.312 1 51.22 6 ASP B CA 1
ATOM 1559 C C . ASP B 1 6 ? 11.18 -14.055 12.219 1 51.22 6 ASP B C 1
ATOM 1561 O O . ASP B 1 6 ? 10.867 -12.867 12.312 1 51.22 6 ASP B O 1
ATOM 1565 N N . LYS B 1 7 ? 11.758 -14.664 11.25 1 54.78 7 LYS B N 1
ATOM 1566 C CA . LYS B 1 7 ? 12.211 -13.773 10.195 1 54.78 7 LYS B CA 1
ATOM 1567 C C . LYS B 1 7 ? 11.031 -13.188 9.422 1 54.78 7 LYS B C 1
ATOM 1569 O O . LYS B 1 7 ? 11.039 -12.008 9.07 1 54.78 7 LYS B O 1
ATOM 1574 N N . PHE B 1 8 ? 10.07 -14.07 9.305 1 54.5 8 PHE B N 1
ATOM 1575 C CA . PHE B 1 8 ? 8.891 -13.578 8.602 1 54.5 8 PHE B CA 1
ATOM 1576 C C . PHE B 1 8 ? 8.141 -12.555 9.438 1 54.5 8 PHE B C 1
ATOM 1578 O O . PHE B 1 8 ? 7.68 -11.539 8.922 1 54.5 8 PHE B O 1
ATOM 1585 N N . ALA B 1 9 ? 8.086 -12.898 10.578 1 55.47 9 ALA B N 1
ATOM 1586 C CA . ALA B 1 9 ? 7.48 -11.922 11.484 1 55.47 9 ALA B CA 1
ATOM 1587 C C . ALA B 1 9 ? 8.234 -10.602 11.445 1 55.47 9 ALA B C 1
ATOM 1589 O O . ALA B 1 9 ? 7.625 -9.531 11.469 1 55.47 9 ALA B O 1
ATOM 1590 N N . TYR B 1 10 ? 9.469 -10.82 11.516 1 53.56 10 TYR B N 1
ATOM 1591 C CA . TYR B 1 10 ? 10.312 -9.633 11.406 1 53.56 10 TYR B CA 1
ATOM 1592 C C . TYR B 1 10 ? 10.07 -8.914 10.086 1 53.56 10 TYR B C 1
ATOM 1594 O O . TYR B 1 10 ? 9.906 -7.691 10.055 1 53.56 10 TYR B O 1
ATOM 1602 N N . GLU B 1 11 ? 10.086 -9.68 9.109 1 58.53 11 GLU B N 1
ATOM 1603 C CA . GLU B 1 11 ? 9.898 -9.086 7.789 1 58.53 11 GLU B CA 1
ATOM 1604 C C . GLU B 1 11 ? 8.523 -8.438 7.66 1 58.53 11 GLU B C 1
ATOM 1606 O O . GLU B 1 11 ? 8.383 -7.379 7.047 1 58.53 11 GLU B O 1
ATOM 1611 N N . LYS B 1 12 ? 7.664 -9.078 8.281 1 59.53 12 LYS B N 1
ATOM 1612 C CA . LYS B 1 12 ? 6.332 -8.484 8.359 1 59.53 12 LYS B CA 1
ATOM 1613 C C . LYS B 1 12 ? 6.375 -7.129 9.055 1 59.53 12 LYS B C 1
ATOM 1615 O O . LYS B 1 12 ? 5.723 -6.18 8.625 1 59.53 12 LYS B O 1
ATOM 1620 N N . SER B 1 13 ? 7.141 -7.223 10.031 1 57.47 13 SER B N 1
ATOM 1621 C CA . SER B 1 13 ? 7.266 -5.984 10.797 1 57.47 13 SER B CA 1
ATOM 1622 C C . SER B 1 13 ? 7.926 -4.887 9.969 1 57.47 13 SER B C 1
ATOM 1624 O O . SER B 1 13 ? 7.645 -3.703 10.164 1 57.47 13 SER B O 1
ATOM 1626 N N . MET B 1 14 ? 8.773 -5.293 9.102 1 54 14 MET B N 1
ATOM 1627 C CA . MET B 1 14 ? 9.508 -4.336 8.273 1 54 14 MET B CA 1
ATOM 1628 C C . MET B 1 14 ? 8.586 -3.688 7.25 1 54 14 MET B C 1
ATOM 1630 O O . MET B 1 14 ? 8.773 -2.527 6.883 1 54 14 MET B O 1
ATOM 1634 N N . LEU B 1 15 ? 7.734 -4.562 6.777 1 55.03 15 LEU B N 1
ATOM 1635 C CA . LEU B 1 15 ? 6.805 -4.047 5.773 1 55.03 15 LEU B CA 1
ATOM 1636 C C . LEU B 1 15 ? 6.066 -2.82 6.293 1 55.03 15 LEU B C 1
ATOM 1638 O O . LEU B 1 15 ? 5.684 -1.945 5.516 1 55.03 15 LEU B O 1
ATOM 1642 N N . ILE B 1 16 ? 5.934 -2.697 7.535 1 49.72 16 ILE B N 1
ATOM 1643 C CA . ILE B 1 16 ? 5.117 -1.607 8.055 1 49.72 16 ILE B CA 1
ATOM 1644 C C . ILE B 1 16 ? 6.016 -0.554 8.703 1 49.72 16 ILE B C 1
ATOM 1646 O O . ILE B 1 16 ? 5.543 0.509 9.109 1 49.72 16 ILE B O 1
ATOM 1650 N N . ASN B 1 17 ? 7.289 -0.893 8.953 1 47.28 17 ASN B N 1
ATOM 1651 C CA . ASN B 1 17 ? 8.039 0.05 9.773 1 47.28 17 ASN B CA 1
ATOM 1652 C C . ASN B 1 17 ? 8.281 1.367 9.039 1 47.28 17 ASN B C 1
ATOM 1654 O O . ASN B 1 17 ? 9.016 1.408 8.055 1 47.28 17 ASN B O 1
ATOM 1658 N N . VAL B 1 18 ? 7.176 2.178 8.914 1 50.12 18 VAL B N 1
ATOM 1659 C CA . VAL B 1 18 ? 7.684 3.541 8.812 1 50.12 18 VAL B CA 1
ATOM 1660 C C . VAL B 1 18 ? 8.828 3.74 9.797 1 50.12 18 VAL B C 1
ATOM 1662 O O . VAL B 1 18 ? 8.781 3.234 10.922 1 50.12 18 VAL B O 1
ATOM 1665 N N . GLY B 1 19 ? 9.914 3.961 9.258 1 56.56 19 GLY B N 1
ATOM 1666 C CA . GLY B 1 19 ? 11.023 4.199 10.172 1 56.56 19 GLY B CA 1
ATOM 1667 C C . GLY B 1 19 ? 10.602 4.879 11.461 1 56.56 19 GLY B C 1
ATOM 1668 O O . GLY B 1 19 ? 9.828 5.84 11.438 1 56.56 19 GLY B O 1
ATOM 1669 N N . ASP B 1 20 ? 10.719 4.258 12.617 1 66.88 20 ASP B N 1
ATOM 1670 C CA . ASP B 1 20 ? 10.484 4.707 13.984 1 66.88 20 ASP B CA 1
ATOM 1671 C C . ASP B 1 20 ? 10.852 6.18 14.148 1 66.88 20 ASP B C 1
ATOM 1673 O O . ASP B 1 20 ? 10.078 6.953 14.719 1 66.88 20 ASP B O 1
ATOM 1677 N N . GLU B 1 21 ? 11.773 6.605 13.391 1 79.81 21 GLU B N 1
ATOM 1678 C CA . GLU B 1 21 ? 12.242 7.973 13.602 1 79.81 21 GLU B CA 1
ATOM 1679 C C . GLU B 1 21 ? 11.273 8.984 13 1 79.81 21 GLU B C 1
ATOM 1681 O O . GLU B 1 21 ? 10.883 9.945 13.672 1 79.81 21 GLU B O 1
ATOM 1686 N N . LYS B 1 22 ? 10.82 8.828 11.867 1 87.5 22 LYS B N 1
ATOM 1687 C CA . LYS B 1 22 ? 9.922 9.766 11.188 1 87.5 22 LYS B CA 1
ATOM 1688 C C . LYS B 1 22 ? 8.539 9.758 11.828 1 87.5 22 LYS B C 1
ATOM 1690 O O . LYS B 1 22 ? 7.867 10.789 11.875 1 87.5 22 LYS B O 1
ATOM 1695 N N . GLY B 1 23 ? 8.195 8.641 12.32 1 88.31 23 GLY B N 1
ATOM 1696 C CA . GLY B 1 23 ? 6.934 8.539 13.031 1 88.31 23 GLY B CA 1
ATOM 1697 C C . GLY B 1 23 ? 6.887 9.398 14.281 1 88.31 23 GLY B C 1
ATOM 1698 O O . GLY B 1 23 ? 5.879 10.055 14.555 1 88.31 23 GLY B O 1
ATOM 1699 N N . THR B 1 24 ? 7.938 9.359 14.977 1 89.31 24 THR B N 1
ATOM 1700 C CA . THR B 1 24 ? 8.016 10.141 16.203 1 89.31 24 THR B CA 1
ATOM 1701 C C . THR B 1 24 ? 7.984 11.633 15.891 1 89.31 24 THR B C 1
ATOM 1703 O O . THR B 1 24 ? 7.375 12.414 16.625 1 89.31 24 THR B O 1
ATOM 1706 N N . LEU B 1 25 ? 8.633 11.992 14.844 1 93.62 25 LEU B N 1
ATOM 1707 C CA . LEU B 1 25 ? 8.617 13.383 14.406 1 93.62 25 LEU B CA 1
ATOM 1708 C C . LEU B 1 25 ? 7.211 13.812 14.016 1 93.62 25 LEU B C 1
ATOM 1710 O O . LEU B 1 25 ? 6.766 14.906 14.383 1 93.62 25 LEU B O 1
ATOM 1714 N N . LEU B 1 26 ? 6.547 12.977 13.328 1 95.38 26 LEU B N 1
ATOM 1715 C CA . LEU B 1 26 ? 5.176 13.266 12.93 1 95.38 26 LEU B CA 1
ATOM 1716 C C . LEU B 1 26 ? 4.273 13.414 14.156 1 95.38 26 LEU B C 1
ATOM 1718 O O . LEU B 1 26 ? 3.5 14.367 14.25 1 95.38 26 LEU B O 1
ATOM 1722 N N . ASP B 1 27 ? 4.434 12.523 15.094 1 94.88 27 ASP B N 1
ATOM 1723 C CA . ASP B 1 27 ? 3.648 12.586 16.328 1 94.88 27 ASP B CA 1
ATOM 1724 C C . ASP B 1 27 ? 3.846 13.922 17.031 1 94.88 27 ASP B C 1
ATOM 1726 O O . ASP B 1 27 ? 2.877 14.547 17.469 1 94.88 27 ASP B O 1
ATOM 1730 N N . ALA B 1 28 ? 5.043 14.258 17.125 1 96.81 28 ALA B N 1
ATOM 1731 C CA . ALA B 1 28 ? 5.371 15.492 17.844 1 96.81 28 ALA B CA 1
ATOM 1732 C C . ALA B 1 28 ? 4.773 16.703 17.141 1 96.81 28 ALA B C 1
ATOM 1734 O O . ALA B 1 28 ? 4.238 17.609 17.781 1 96.81 28 ALA B O 1
ATOM 1735 N N . ALA B 1 29 ? 4.902 16.734 15.844 1 98.25 29 ALA B N 1
ATOM 1736 C CA . ALA B 1 29 ? 4.348 17.844 15.07 1 98.25 29 ALA B CA 1
ATOM 1737 C C . ALA B 1 29 ? 2.83 17.922 15.227 1 98.25 29 ALA B C 1
ATOM 1739 O O . ALA B 1 29 ? 2.264 19 15.344 1 98.25 29 ALA B O 1
ATOM 1740 N N . VAL B 1 30 ? 2.176 16.797 15.195 1 98.62 30 VAL B N 1
ATOM 1741 C CA . VAL B 1 30 ? 0.726 16.734 15.344 1 98.62 30 VAL B CA 1
ATOM 1742 C C . VAL B 1 30 ? 0.324 17.266 16.719 1 98.62 30 VAL B C 1
ATOM 1744 O O . VAL B 1 30 ? -0.614 18.047 16.844 1 98.62 30 VAL B O 1
ATOM 1747 N N . ARG B 1 31 ? 1.021 16.875 17.719 1 98.25 31 ARG B N 1
ATOM 1748 C CA . ARG B 1 31 ? 0.716 17.312 19.062 1 98.25 31 ARG B CA 1
ATOM 1749 C C . ARG B 1 31 ? 0.926 18.828 19.203 1 98.25 31 ARG B C 1
ATOM 1751 O O . ARG B 1 31 ? 0.151 19.5 19.875 1 98.25 31 ARG B O 1
ATOM 1758 N N . ARG B 1 32 ? 1.995 19.312 18.578 1 98.19 32 ARG B N 1
ATOM 1759 C CA . ARG B 1 32 ? 2.248 20.75 18.594 1 98.19 32 ARG B CA 1
ATOM 1760 C C . ARG B 1 32 ? 1.114 21.531 17.922 1 98.19 32 ARG B C 1
ATOM 1762 O O . ARG B 1 32 ? 0.708 22.594 18.406 1 98.19 32 ARG B O 1
ATOM 1769 N N . ALA B 1 33 ? 0.636 20.953 16.875 1 98.56 33 ALA B N 1
ATOM 1770 C CA . ALA B 1 33 ? -0.433 21.609 16.125 1 98.56 33 ALA B CA 1
ATOM 1771 C C . ALA B 1 33 ? -1.767 21.5 16.859 1 98.56 33 ALA B C 1
ATOM 1773 O O . ALA B 1 33 ? -2.646 22.344 16.688 1 98.56 33 ALA B O 1
ATOM 1774 N N . ASP B 1 34 ? -1.967 20.391 17.594 1 98.38 34 ASP B N 1
ATOM 1775 C CA . ASP B 1 34 ? -3.217 20.094 18.281 1 98.38 34 ASP B CA 1
ATOM 1776 C C . ASP B 1 34 ? -4.418 20.312 17.375 1 98.38 34 ASP B C 1
ATOM 1778 O O . ASP B 1 34 ? -5.336 21.062 17.703 1 98.38 34 ASP B O 1
ATOM 1782 N N . PRO B 1 35 ? -4.465 19.562 16.281 1 98.81 35 PRO B N 1
ATOM 1783 C CA . PRO B 1 35 ? -5.434 19.875 15.234 1 98.81 35 PRO B CA 1
ATOM 1784 C C . PRO B 1 35 ? -6.848 19.422 15.578 1 98.81 35 PRO B C 1
ATOM 1786 O O . PRO B 1 35 ? -7.027 18.375 16.219 1 98.81 35 PRO B O 1
ATOM 1789 N N . ALA B 1 36 ? -7.836 20.219 15.172 1 98.69 36 ALA B N 1
ATOM 1790 C CA . ALA B 1 36 ? -9.203 19.734 15.023 1 98.69 36 ALA B CA 1
ATOM 1791 C C . ALA B 1 36 ? -9.422 19.125 13.641 1 98.69 36 ALA B C 1
ATOM 1793 O O . ALA B 1 36 ? -10.141 18.125 13.5 1 98.69 36 ALA B O 1
ATOM 1794 N N . LEU B 1 37 ? -8.789 19.656 12.648 1 98.88 37 LEU B N 1
ATOM 1795 C CA . LEU B 1 37 ? -8.891 19.203 11.266 1 98.88 37 LEU B CA 1
ATOM 1796 C C . LEU B 1 37 ? -7.504 19 10.664 1 98.88 37 LEU B C 1
ATOM 1798 O O . LEU B 1 37 ? -6.676 19.922 10.664 1 98.88 37 LEU B O 1
ATOM 1802 N N . ALA B 1 38 ? -7.219 17.781 10.188 1 98.94 38 ALA B N 1
ATOM 1803 C CA . ALA B 1 38 ? -5.945 17.422 9.57 1 98.94 38 ALA B CA 1
ATOM 1804 C C . ALA B 1 38 ? -6.156 16.844 8.18 1 98.94 38 ALA B C 1
ATOM 1806 O O . ALA B 1 38 ? -7.168 16.188 7.922 1 98.94 38 ALA B O 1
ATOM 1807 N N . LEU B 1 39 ? -5.23 17.094 7.281 1 98.94 39 LEU B N 1
ATOM 1808 C CA . LEU B 1 39 ? -5.25 16.609 5.906 1 98.94 39 LEU B CA 1
ATOM 1809 C C . LEU B 1 39 ? -3.951 15.883 5.57 1 98.94 39 LEU B C 1
ATOM 1811 O O . LEU B 1 39 ? -2.861 16.406 5.812 1 98.94 39 LEU B O 1
ATOM 1815 N N . GLU B 1 40 ? -4.043 14.703 5.176 1 98.81 40 GLU B N 1
ATOM 1816 C CA . GLU B 1 40 ? -2.926 13.945 4.629 1 98.81 40 GLU B CA 1
ATOM 1817 C C . GLU B 1 40 ? -3.049 13.789 3.117 1 98.81 40 GLU B C 1
ATOM 1819 O O . GLU B 1 40 ? -4.129 13.484 2.607 1 98.81 40 GLU B O 1
ATOM 1824 N N . LEU B 1 41 ? -1.996 14.125 2.43 1 98.44 41 LEU B N 1
ATOM 1825 C CA . LEU B 1 41 ? -1.913 13.844 1 1 98.44 41 LEU B CA 1
ATOM 1826 C C . LEU B 1 41 ? -1.049 12.609 0.735 1 98.44 41 LEU B C 1
ATOM 1828 O O . LEU B 1 41 ? 0.167 12.648 0.936 1 98.44 41 LEU B O 1
ATOM 1832 N N . GLY B 1 42 ? -1.68 11.547 0.273 1 96.62 42 GLY B N 1
ATOM 1833 C CA . GLY B 1 42 ? -1.052 10.242 0.106 1 96.62 42 GLY B CA 1
ATOM 1834 C C . GLY B 1 42 ? -1.384 9.273 1.225 1 96.62 42 GLY B C 1
ATOM 1835 O O . GLY B 1 42 ? -0.738 9.281 2.273 1 96.62 42 GLY B O 1
ATOM 1836 N N . THR B 1 43 ? -2.332 8.344 1.001 1 94.94 43 THR B N 1
ATOM 1837 C CA . THR B 1 43 ? -2.803 7.414 2.02 1 94.94 43 THR B CA 1
ATOM 1838 C C . THR B 1 43 ? -1.932 6.16 2.051 1 94.94 43 THR B C 1
ATOM 1840 O O . THR B 1 43 ? -1.438 5.766 3.109 1 94.94 43 THR B O 1
ATOM 1843 N N . TYR B 1 44 ? -1.771 5.578 0.879 1 89.5 44 TYR B N 1
ATOM 1844 C CA . TYR B 1 44 ? -1.065 4.309 0.745 1 89.5 44 TYR B CA 1
ATOM 1845 C C . TYR B 1 44 ? -1.646 3.26 1.686 1 89.5 44 TYR B C 1
ATOM 1847 O O . TYR B 1 44 ? -2.818 2.893 1.57 1 89.5 44 TYR B O 1
ATOM 1855 N N . LEU B 1 45 ? -0.946 2.943 2.768 1 83.94 45 LEU B N 1
ATOM 1856 C CA . LEU B 1 45 ? -1.406 1.911 3.689 1 83.94 45 LEU B CA 1
ATOM 1857 C C . LEU B 1 45 ? -2.326 2.502 4.75 1 83.94 45 LEU B C 1
ATOM 1859 O O . LEU B 1 45 ? -3.049 1.769 5.43 1 83.94 45 LEU B O 1
ATOM 1863 N N . GLY B 1 46 ? -2.324 3.736 4.926 1 90.5 46 GLY B N 1
ATOM 1864 C CA . GLY B 1 46 ? -3.148 4.387 5.934 1 90.5 46 GLY B CA 1
ATOM 1865 C C . GLY B 1 46 ? -2.43 4.594 7.25 1 90.5 46 GLY B C 1
ATOM 1866 O O . GLY B 1 46 ? -3.037 5.008 8.242 1 90.5 46 GLY B O 1
ATOM 1867 N N . TYR B 1 47 ? -1.187 4.453 7.266 1 87.12 47 TYR B N 1
ATOM 1868 C CA . TYR B 1 47 ? -0.415 4.508 8.5 1 87.12 47 TYR B CA 1
ATOM 1869 C C . TYR B 1 47 ? -0.28 5.941 9 1 87.12 47 TYR B C 1
ATOM 1871 O O . TYR B 1 47 ? -0.388 6.203 10.195 1 87.12 47 TYR B O 1
ATOM 1879 N N . GLY B 1 48 ? 0.043 6.805 8.086 1 91.19 48 GLY B N 1
ATOM 1880 C CA . GLY B 1 48 ? 0.178 8.203 8.469 1 91.19 48 GLY B CA 1
ATOM 1881 C C . GLY B 1 48 ? -1.072 8.773 9.117 1 91.19 48 GLY B C 1
ATOM 1882 O O . GLY B 1 48 ? -1.008 9.344 10.203 1 91.19 48 GLY B O 1
ATOM 1883 N N . ALA B 1 49 ? -2.166 8.539 8.477 1 94.94 49 ALA B N 1
ATOM 1884 C CA . ALA B 1 49 ? -3.441 9.023 9 1 94.94 49 ALA B CA 1
ATOM 1885 C C . ALA B 1 49 ? -3.746 8.391 10.359 1 94.94 49 ALA B C 1
ATOM 1887 O O . ALA B 1 49 ? -4.281 9.047 11.25 1 94.94 49 ALA B O 1
ATOM 1888 N N . LEU B 1 50 ? -3.482 7.137 10.5 1 91.69 50 LEU B N 1
ATOM 1889 C CA . LEU B 1 50 ? -3.678 6.449 11.773 1 91.69 50 LEU B CA 1
ATOM 1890 C C . LEU B 1 50 ? -2.834 7.09 12.867 1 91.69 50 LEU B C 1
ATOM 1892 O O . LEU B 1 50 ? -3.311 7.289 13.984 1 91.69 50 LEU B O 1
ATOM 1896 N N . ARG B 1 51 ? -1.58 7.41 12.555 1 91.06 51 ARG B N 1
ATOM 1897 C CA . ARG B 1 51 ? -0.684 8.047 13.516 1 91.06 51 ARG B CA 1
ATOM 1898 C C . ARG B 1 51 ? -1.198 9.422 13.914 1 91.06 51 ARG B C 1
ATOM 1900 O O . ARG B 1 51 ? -1.174 9.781 15.094 1 91.06 51 ARG B O 1
ATOM 1907 N N . ILE B 1 52 ? -1.615 10.133 12.93 1 96.19 52 ILE B N 1
ATOM 1908 C CA . ILE B 1 52 ? -2.15 11.469 13.195 1 96.19 52 ILE B CA 1
ATOM 1909 C C . ILE B 1 52 ? -3.361 11.359 14.117 1 96.19 52 ILE B C 1
ATOM 1911 O O . ILE B 1 52 ? -3.459 12.086 15.109 1 96.19 52 ILE B O 1
ATOM 1915 N N . ALA B 1 53 ? -4.246 10.445 13.844 1 95.19 53 ALA B N 1
ATOM 1916 C CA . ALA B 1 53 ? -5.453 10.25 14.633 1 95.19 53 ALA B CA 1
ATOM 1917 C C . ALA B 1 53 ? -5.109 9.875 16.078 1 95.19 53 ALA B C 1
ATOM 1919 O O . ALA B 1 53 ? -5.781 10.32 17.016 1 95.19 53 ALA B O 1
ATOM 1920 N N . ARG B 1 54 ? -4.129 9.156 16.266 1 91.75 54 ARG B N 1
ATOM 1921 C CA . ARG B 1 54 ? -3.744 8.719 17.609 1 91.75 54 ARG B CA 1
ATOM 1922 C C . ARG B 1 54 ? -3.084 9.852 18.391 1 91.75 54 ARG B C 1
ATOM 1924 O O . ARG B 1 54 ? -3.273 9.969 19.594 1 91.75 54 ARG B O 1
ATOM 1931 N N . ALA B 1 55 ? -2.287 10.562 17.672 1 94.44 55 ALA B N 1
ATOM 1932 C CA . ALA B 1 55 ? -1.576 11.672 18.312 1 94.44 55 ALA B CA 1
ATOM 1933 C C . ALA B 1 55 ? -2.523 12.828 18.625 1 94.44 55 ALA B C 1
ATOM 1935 O O . ALA B 1 55 ? -2.244 13.641 19.5 1 94.44 55 ALA B O 1
ATOM 1936 N N . ALA B 1 56 ? -3.594 12.906 17.938 1 97.19 56 ALA B N 1
ATOM 1937 C CA . ALA B 1 56 ? -4.633 13.914 18.141 1 97.19 56 ALA B CA 1
ATOM 1938 C C . ALA B 1 56 ? -6.012 13.266 18.219 1 97.19 56 ALA B C 1
ATOM 1940 O O . ALA B 1 56 ? -6.766 13.273 17.234 1 97.19 56 ALA B O 1
ATOM 1941 N N . PRO B 1 57 ? -6.414 12.797 19.328 1 94.62 57 PRO B N 1
ATOM 1942 C CA . PRO B 1 57 ? -7.609 11.961 19.469 1 94.62 57 PRO B CA 1
ATOM 1943 C C . PRO B 1 57 ? -8.891 12.703 19.109 1 94.62 57 PRO B C 1
ATOM 1945 O O . PRO B 1 57 ? -9.898 12.078 18.766 1 94.62 57 PRO B O 1
ATOM 1948 N N . GLU B 1 58 ? -8.852 13.984 19.078 1 96.56 58 GLU B N 1
ATOM 1949 C CA . GLU B 1 58 ? -10.07 14.742 18.797 1 96.56 58 GLU B CA 1
ATOM 1950 C C . GLU B 1 58 ? -10.102 15.211 17.344 1 96.56 58 GLU B C 1
ATOM 1952 O O . GLU B 1 58 ? -11.094 15.781 16.906 1 96.56 58 GLU B O 1
ATOM 1957 N N . ALA B 1 59 ? -9.07 14.984 16.641 1 98.44 59 ALA B N 1
ATOM 1958 C CA . ALA B 1 59 ? -8.953 15.484 15.281 1 98.44 59 ALA B CA 1
ATOM 1959 C C . ALA B 1 59 ? -9.797 14.656 14.32 1 98.44 59 ALA B C 1
ATOM 1961 O O . ALA B 1 59 ? -9.938 13.438 14.492 1 98.44 59 ALA B O 1
ATOM 1962 N N . ARG B 1 60 ? -10.422 15.297 13.414 1 98.69 60 ARG B N 1
ATOM 1963 C CA . ARG B 1 60 ? -10.867 14.641 12.188 1 98.69 60 ARG B CA 1
ATOM 1964 C C . ARG B 1 60 ? -9.766 14.641 11.141 1 98.69 60 ARG B C 1
ATOM 1966 O O . ARG B 1 60 ? -9.188 15.688 10.836 1 98.69 60 ARG B O 1
ATOM 1973 N N . VAL B 1 61 ? -9.469 13.445 10.617 1 98.81 61 VAL B N 1
ATOM 1974 C CA . VAL B 1 61 ? -8.359 13.289 9.688 1 98.81 61 VAL B CA 1
ATOM 1975 C C . VAL B 1 61 ? -8.891 12.867 8.32 1 98.81 61 VAL B C 1
ATOM 1977 O O . VAL B 1 61 ? -9.625 11.883 8.211 1 98.81 61 VAL B O 1
ATOM 1980 N N . TYR B 1 62 ? -8.578 13.648 7.297 1 98.88 62 TYR B N 1
ATOM 1981 C CA . TYR B 1 62 ? -8.883 13.305 5.914 1 98.88 62 TYR B CA 1
ATOM 1982 C C . TYR B 1 62 ? -7.613 12.953 5.148 1 98.88 62 TYR B C 1
ATOM 1984 O O . TYR B 1 62 ? -6.605 13.648 5.254 1 98.88 62 TYR B O 1
ATOM 1992 N N . SER B 1 63 ? -7.598 11.844 4.512 1 98.69 63 SER B N 1
ATOM 1993 C CA . SER B 1 63 ? -6.465 11.398 3.711 1 98.69 63 SER B CA 1
ATOM 1994 C C . SER B 1 63 ? -6.848 11.242 2.244 1 98.69 63 SER B C 1
ATOM 1996 O O . SER B 1 63 ? -7.805 10.531 1.919 1 98.69 63 SER B O 1
ATOM 1998 N N . VAL B 1 64 ? -6.109 11.883 1.349 1 98.56 64 VAL B N 1
ATOM 1999 C CA . VAL B 1 64 ? -6.402 11.859 -0.081 1 98.56 64 VAL B CA 1
ATOM 2000 C C . VAL B 1 64 ? -5.559 10.789 -0.766 1 98.56 64 VAL B C 1
ATOM 2002 O O . VAL B 1 64 ? -4.344 10.727 -0.566 1 98.56 64 VAL B O 1
ATOM 2005 N N . GLU B 1 65 ? -6.164 9.961 -1.512 1 96.94 65 GLU B N 1
ATOM 2006 C CA . GLU B 1 65 ? -5.516 8.828 -2.164 1 96.94 65 GLU B CA 1
ATOM 2007 C C . GLU B 1 65 ? -6.062 8.625 -3.576 1 96.94 65 GLU B C 1
ATOM 2009 O O . GLU B 1 65 ? -7.277 8.602 -3.781 1 96.94 65 GLU B O 1
ATOM 2014 N N . LEU B 1 66 ? -5.078 8.508 -4.5 1 94.12 66 LEU B N 1
ATOM 2015 C CA . LEU B 1 66 ? -5.461 8.344 -5.898 1 94.12 66 LEU B CA 1
ATOM 2016 C C . LEU B 1 66 ? -5.969 6.93 -6.164 1 94.12 66 LEU B C 1
ATOM 2018 O O . LEU B 1 66 ? -6.949 6.742 -6.887 1 94.12 66 LEU B O 1
ATOM 2022 N N . ALA B 1 67 ? -5.316 5.922 -5.641 1 91.56 67 ALA B N 1
ATOM 2023 C CA . ALA B 1 67 ? -5.625 4.52 -5.918 1 91.56 67 ALA B CA 1
ATOM 2024 C C . ALA B 1 67 ? -6.789 4.035 -5.062 1 91.56 67 ALA B C 1
ATOM 2026 O O . ALA B 1 67 ? -6.66 3.9 -3.842 1 91.56 67 ALA B O 1
ATOM 2027 N N . GLU B 1 68 ? -7.867 3.684 -5.715 1 91.88 68 GLU B N 1
ATOM 2028 C CA . GLU B 1 68 ? -9.062 3.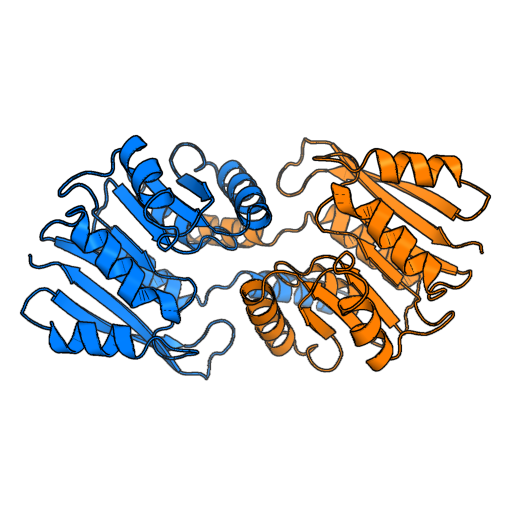215 -5.023 1 91.88 68 GLU B CA 1
ATOM 2029 C C . GLU B 1 68 ? -8.766 1.964 -4.199 1 91.88 68 GLU B C 1
ATOM 2031 O O . GLU B 1 68 ? -9.312 1.792 -3.104 1 91.88 68 GLU B O 1
ATOM 2036 N N . ALA B 1 69 ? -7.938 1.087 -4.719 1 87.81 69 ALA B N 1
ATOM 2037 C CA . ALA B 1 69 ? -7.605 -0.145 -4.012 1 87.81 69 ALA B CA 1
ATOM 2038 C C . ALA B 1 69 ? -6.883 0.155 -2.699 1 87.81 69 ALA B C 1
ATOM 2040 O O . ALA B 1 69 ? -7.152 -0.481 -1.678 1 87.81 69 ALA B O 1
ATOM 2041 N N . ASN B 1 70 ? -5.953 1.133 -2.736 1 91.38 70 ASN B N 1
ATOM 2042 C CA . ASN B 1 70 ? -5.289 1.566 -1.513 1 91.38 70 ASN B CA 1
ATOM 2043 C C . ASN B 1 70 ? -6.281 2.146 -0.509 1 91.38 70 ASN B C 1
ATOM 2045 O O . ASN B 1 70 ? -6.203 1.854 0.685 1 91.38 70 ASN B O 1
ATOM 2049 N N . ALA B 1 71 ? -7.18 2.939 -1.051 1 94.81 71 ALA B N 1
ATOM 2050 C CA . ALA B 1 71 ? -8.188 3.564 -0.2 1 94.81 71 ALA B CA 1
ATOM 2051 C C . ALA B 1 71 ? -9.039 2.51 0.502 1 94.81 71 ALA B C 1
ATOM 2053 O O . ALA B 1 71 ? -9.297 2.609 1.705 1 94.81 71 ALA B O 1
ATOM 2054 N N . SER B 1 72 ? -9.469 1.563 -0.221 1 90.56 72 SER B N 1
ATOM 2055 C CA . SER B 1 72 ? -10.297 0.491 0.324 1 90.56 72 SER B CA 1
ATOM 2056 C C . SER B 1 72 ? -9.562 -0.264 1.429 1 90.56 72 SER B C 1
ATOM 2058 O O . SER B 1 72 ? -10.141 -0.543 2.482 1 90.56 72 SER B O 1
ATOM 2060 N N . ASN B 1 73 ? -8.344 -0.6 1.176 1 86.81 73 ASN B N 1
ATOM 2061 C CA . ASN B 1 73 ? -7.535 -1.302 2.17 1 86.81 73 ASN B CA 1
ATOM 2062 C C . ASN B 1 73 ? -7.336 -0.46 3.426 1 86.81 73 ASN B C 1
ATOM 2064 O O . ASN B 1 73 ? -7.449 -0.968 4.543 1 86.81 73 ASN B O 1
ATOM 2068 N N . ALA B 1 74 ? -7.039 0.79 3.225 1 91.19 74 ALA B N 1
ATOM 2069 C CA . ALA B 1 74 ? -6.82 1.687 4.355 1 91.19 74 ALA B CA 1
ATOM 2070 C C . ALA B 1 74 ? -8.078 1.8 5.215 1 91.19 74 ALA B C 1
ATOM 2072 O O . ALA B 1 74 ? -8 1.801 6.445 1 91.19 74 ALA B O 1
ATOM 2073 N N . ARG B 1 75 ? -9.219 1.869 4.609 1 93.38 75 ARG B N 1
ATOM 2074 C CA . ARG B 1 75 ? -10.484 1.958 5.34 1 93.38 75 ARG B CA 1
ATOM 2075 C C . ARG B 1 75 ? -10.688 0.733 6.223 1 93.38 75 ARG B C 1
ATOM 2077 O O . ARG B 1 75 ? -11.156 0.853 7.355 1 93.38 75 ARG B O 1
ATOM 2084 N N . ARG B 1 76 ? -10.383 -0.411 5.699 1 86.5 76 ARG B N 1
ATOM 2085 C CA . ARG B 1 76 ? -10.508 -1.635 6.484 1 86.5 76 ARG B CA 1
ATOM 2086 C C . ARG B 1 76 ? -9.57 -1.609 7.684 1 86.5 76 ARG B C 1
ATOM 2088 O O . ARG B 1 76 ? -9.938 -2.037 8.781 1 86.5 76 ARG B O 1
ATOM 2095 N N . ILE B 1 77 ? -8.391 -1.109 7.445 1 85.31 77 ILE B N 1
ATOM 2096 C CA . ILE B 1 77 ? -7.387 -1.008 8.5 1 85.31 77 ILE B CA 1
ATOM 2097 C C . ILE B 1 77 ? -7.867 -0.038 9.578 1 85.31 77 ILE B C 1
ATOM 2099 O O . ILE B 1 77 ? -7.781 -0.335 10.773 1 85.31 77 ILE B O 1
ATOM 2103 N N . TRP B 1 78 ? -8.398 1.072 9.18 1 91.12 78 TRP B N 1
ATOM 2104 C CA . TRP B 1 78 ? -8.859 2.082 10.133 1 91.12 78 TRP B CA 1
ATOM 2105 C C . TRP B 1 78 ? -10.07 1.587 10.906 1 91.12 78 TRP B C 1
ATOM 2107 O O . TRP B 1 78 ? -10.219 1.885 12.094 1 91.12 78 TRP B O 1
ATOM 2117 N N . ALA B 1 79 ? -10.938 0.86 10.211 1 90.12 79 ALA B N 1
ATOM 2118 C CA . ALA B 1 79 ? -12.078 0.252 10.898 1 90.12 79 ALA B CA 1
ATOM 2119 C C . ALA B 1 79 ? -11.609 -0.725 11.969 1 90.12 79 ALA B C 1
ATOM 2121 O O . ALA B 1 79 ? -12.125 -0.722 13.086 1 90.12 79 ALA B O 1
ATOM 2122 N N . HIS B 1 80 ? -10.703 -1.51 11.641 1 84.75 80 HIS B N 1
ATOM 2123 C CA . HIS B 1 80 ? -10.156 -2.477 12.586 1 84.75 80 HIS B CA 1
ATOM 2124 C C . HIS B 1 80 ? -9.492 -1.778 13.766 1 84.75 80 HIS B C 1
ATOM 2126 O O . HIS B 1 80 ? -9.555 -2.266 14.898 1 84.75 80 HIS B O 1
ATOM 2132 N N . ALA B 1 81 ? -8.82 -0.695 13.469 1 85 81 ALA B N 1
ATOM 2133 C CA . ALA B 1 81 ? -8.117 0.065 14.5 1 85 81 ALA B CA 1
ATOM 2134 C C . ALA B 1 81 ? -9.086 0.889 15.336 1 85 81 ALA B C 1
ATOM 2136 O O . ALA B 1 81 ? -8.695 1.477 16.344 1 85 81 ALA B O 1
ATOM 2137 N N . GLY B 1 82 ? -10.32 0.973 14.93 1 88.62 82 GLY B N 1
ATOM 2138 C CA . GLY B 1 82 ? -11.344 1.668 15.688 1 88.62 82 GLY B CA 1
ATOM 2139 C C . GLY B 1 82 ? -11.289 3.176 15.523 1 88.62 82 GLY B C 1
ATOM 2140 O O . GLY B 1 82 ? -11.609 3.92 16.453 1 88.62 82 GLY B O 1
ATOM 2141 N N . VAL B 1 83 ? -10.781 3.645 14.352 1 92.75 83 VAL B N 1
ATOM 2142 C CA . VAL B 1 83 ? -10.68 5.09 14.18 1 92.75 83 VAL B CA 1
ATOM 2143 C C . VAL B 1 83 ? -11.469 5.523 12.953 1 92.75 83 VAL B C 1
ATOM 2145 O O . VAL B 1 83 ? -11.383 6.68 12.523 1 92.75 83 VAL B O 1
ATOM 2148 N N . ASP B 1 84 ? -12.234 4.652 12.336 1 94.81 84 ASP B N 1
ATOM 2149 C CA . ASP B 1 84 ? -12.93 4.922 11.078 1 94.81 84 ASP B CA 1
ATOM 2150 C C . ASP B 1 84 ? -14.055 5.934 11.281 1 94.81 84 ASP B C 1
ATOM 2152 O O . ASP B 1 84 ? -14.594 6.473 10.312 1 94.81 84 ASP B O 1
ATOM 2156 N N . ASP B 1 85 ? -14.367 6.312 12.477 1 96.88 85 ASP B N 1
ATOM 2157 C CA . ASP B 1 85 ? -15.359 7.344 12.758 1 96.88 85 ASP B CA 1
ATOM 2158 C C . ASP B 1 85 ? -14.789 8.742 12.531 1 96.88 85 ASP B C 1
ATOM 2160 O O . ASP B 1 85 ? -15.531 9.711 12.383 1 96.88 85 ASP B O 1
ATOM 2164 N N . ARG B 1 86 ? -13.469 8.828 12.492 1 97.5 86 ARG B N 1
ATOM 2165 C CA . ARG B 1 86 ? -12.898 10.172 12.414 1 97.5 86 ARG B CA 1
ATOM 2166 C C . ARG B 1 86 ? -11.75 10.227 11.406 1 97.5 86 ARG B C 1
ATOM 2168 O O . ARG B 1 86 ? -11.117 11.266 11.234 1 97.5 86 ARG B O 1
ATOM 2175 N N . VAL B 1 87 ? -11.383 9.164 10.797 1 98.06 87 VAL B N 1
ATOM 2176 C CA . VAL B 1 87 ? -10.43 9.109 9.688 1 98.06 87 VAL B CA 1
ATOM 2177 C C . VAL B 1 87 ? -11.164 8.742 8.398 1 98.06 87 VAL B C 1
ATOM 2179 O O . VAL B 1 87 ? -11.805 7.691 8.328 1 98.06 87 VAL B O 1
ATOM 2182 N N . VAL B 1 88 ? -11.07 9.609 7.426 1 98.38 88 VAL B N 1
ATOM 2183 C CA . VAL B 1 88 ? -11.812 9.445 6.18 1 98.38 88 VAL B CA 1
ATOM 2184 C C . VAL B 1 88 ? -10.852 9.477 4.992 1 98.38 88 VAL B C 1
ATOM 2186 O O . VAL B 1 88 ? -9.961 10.32 4.938 1 98.38 88 VAL B O 1
ATOM 2189 N N . CYS B 1 89 ? -11 8.562 4.121 1 98.5 89 CYS B N 1
ATOM 2190 C CA . CYS B 1 89 ? -10.234 8.594 2.879 1 98.5 89 CYS B CA 1
ATOM 2191 C C . CYS B 1 89 ? -11.039 9.227 1.755 1 98.5 89 CYS B C 1
ATOM 2193 O O . CYS B 1 89 ? -12.195 8.859 1.524 1 98.5 89 CYS B O 1
ATOM 2195 N N . VAL B 1 90 ? -10.492 10.164 1.105 1 98.38 90 VAL B N 1
ATOM 2196 C CA . VAL B 1 90 ? -11.062 10.789 -0.08 1 98.38 90 VAL B CA 1
ATOM 2197 C C . VAL B 1 90 ? -10.289 10.352 -1.322 1 98.38 90 VAL B C 1
ATOM 2199 O O . VAL B 1 90 ? -9.109 10.664 -1.462 1 98.38 90 VAL B O 1
ATOM 2202 N N . VAL B 1 91 ? -10.93 9.68 -2.238 1 97.69 91 VAL B N 1
ATOM 2203 C CA . VAL B 1 91 ? -10.266 9.203 -3.445 1 97.69 91 VAL B CA 1
ATOM 2204 C C . VAL B 1 91 ? -10.148 10.352 -4.453 1 97.69 91 VAL B C 1
ATOM 2206 O O . VAL B 1 91 ? -11.156 10.953 -4.832 1 97.69 91 VAL B O 1
ATOM 2209 N N . GLY B 1 92 ? -8.953 10.68 -4.801 1 97.31 92 GLY B N 1
ATOM 2210 C CA . GLY B 1 92 ? -8.656 11.758 -5.727 1 97.31 92 GLY B CA 1
ATOM 2211 C C . GLY B 1 92 ? -7.23 12.266 -5.613 1 97.31 92 GLY B C 1
ATOM 2212 O O . GLY B 1 92 ? -6.363 11.57 -5.082 1 97.31 92 GLY B O 1
ATOM 2213 N N . THR B 1 93 ? -6.953 13.344 -6.273 1 97 93 THR B N 1
ATOM 2214 C CA . THR B 1 93 ? -5.703 14.094 -6.195 1 97 93 THR B CA 1
ATOM 2215 C C . THR B 1 93 ? -5.973 15.594 -6.09 1 97 93 THR B C 1
ATOM 2217 O O . THR B 1 93 ? -7.039 16.062 -6.492 1 97 93 THR B O 1
ATOM 2220 N N . ILE B 1 94 ? -5.012 16.25 -5.508 1 97.88 94 ILE B N 1
ATOM 2221 C CA . ILE B 1 94 ? -5.176 17.688 -5.387 1 97.88 94 ILE B CA 1
ATOM 2222 C C . ILE B 1 94 ? -5.113 18.328 -6.77 1 97.88 94 ILE B C 1
ATOM 2224 O O . ILE B 1 94 ? -5.836 19.297 -7.047 1 97.88 94 ILE B O 1
ATOM 2228 N N . GLY B 1 95 ? -4.301 17.766 -7.676 1 96.69 95 GLY B N 1
ATOM 2229 C CA . GLY B 1 95 ? -4.066 18.344 -8.992 1 96.69 95 GLY B CA 1
ATOM 2230 C C . GLY B 1 95 ? -5.117 17.953 -10.008 1 96.69 95 GLY B C 1
ATOM 2231 O O . GLY B 1 95 ? -4.852 17.953 -11.211 1 96.69 95 GLY B O 1
ATOM 2232 N N . ASP B 1 96 ? -6.328 17.703 -9.617 1 97.69 96 ASP B N 1
ATOM 2233 C CA . ASP B 1 96 ? -7.344 17.203 -10.539 1 97.69 96 ASP B CA 1
ATOM 2234 C C . ASP B 1 96 ? -8.266 18.328 -11 1 97.69 96 ASP B C 1
ATOM 2236 O O . ASP B 1 96 ? -9.438 18.094 -11.297 1 97.69 96 ASP B O 1
ATOM 2240 N N . GLY B 1 97 ? -7.82 19.5 -10.969 1 95.94 97 GLY B N 1
ATOM 2241 C CA . GLY B 1 97 ? -8.602 20.641 -11.422 1 95.94 97 GLY B CA 1
ATOM 2242 C C . GLY B 1 97 ? -9.523 21.188 -10.352 1 95.94 97 GLY B C 1
ATOM 2243 O O . GLY B 1 97 ? -10.422 21.984 -10.641 1 95.94 97 GLY B O 1
ATOM 2244 N N . GLY B 1 98 ? -9.469 20.781 -9.188 1 97.38 98 GLY B N 1
ATOM 2245 C CA . GLY B 1 98 ? -10.211 21.344 -8.078 1 97.38 98 GLY B CA 1
ATOM 2246 C C . GLY B 1 98 ? -11.297 20.422 -7.547 1 97.38 98 GLY B C 1
ATOM 2247 O O . GLY B 1 98 ? -11.891 20.688 -6.496 1 97.38 98 GLY B O 1
ATOM 2248 N N . ARG B 1 99 ? -11.531 19.297 -8.211 1 98.06 99 ARG B N 1
ATOM 2249 C CA . ARG B 1 99 ? -12.617 18.406 -7.832 1 98.06 99 ARG B CA 1
ATOM 2250 C C . ARG B 1 99 ? -12.406 17.844 -6.43 1 98.06 99 ARG B C 1
ATOM 2252 O O . ARG B 1 99 ? -13.32 17.844 -5.609 1 98.06 99 ARG B O 1
ATOM 2259 N N . THR B 1 100 ? -11.227 17.375 -6.145 1 98.62 100 THR B N 1
ATOM 2260 C CA . THR B 1 100 ? -10.922 16.828 -4.824 1 98.62 100 THR B CA 1
ATOM 2261 C C . THR B 1 100 ? -11.016 17.922 -3.758 1 98.62 100 THR B C 1
ATOM 2263 O O . THR B 1 100 ? -11.586 17.688 -2.688 1 98.62 100 THR B O 1
ATOM 2266 N N . LEU B 1 101 ? -10.484 19.062 -4.039 1 98.56 101 LEU B N 1
ATOM 2267 C CA . LEU B 1 101 ? -10.555 20.172 -3.098 1 98.56 101 LEU B CA 1
ATOM 2268 C C . LEU B 1 101 ? -12.008 20.562 -2.828 1 98.56 101 LEU B C 1
ATOM 2270 O O . LEU B 1 101 ? -12.375 20.859 -1.688 1 98.56 101 LEU B O 1
ATOM 2274 N N . ASP B 1 102 ? -12.82 20.578 -3.855 1 98.5 102 ASP B N 1
ATOM 2275 C CA . ASP B 1 102 ? -14.234 20.875 -3.695 1 98.5 102 ASP B CA 1
ATOM 2276 C C . ASP B 1 102 ? -14.914 19.828 -2.797 1 98.5 102 ASP B C 1
ATOM 2278 O O . ASP B 1 102 ? -15.742 20.188 -1.955 1 98.5 102 ASP B O 1
ATOM 2282 N N . ALA B 1 103 ? -14.594 18.594 -2.99 1 98.31 103 ALA B N 1
ATOM 2283 C CA . ALA B 1 103 ? -15.156 17.531 -2.156 1 98.31 103 ALA B CA 1
ATOM 2284 C C . ALA B 1 103 ? -14.789 17.75 -0.689 1 98.31 103 ALA B C 1
ATOM 2286 O O . ALA B 1 103 ? -15.609 17.5 0.2 1 98.31 103 ALA B O 1
ATOM 2287 N N . LEU B 1 104 ? -13.562 18.172 -0.485 1 98.5 104 LEU B N 1
ATOM 2288 C CA . LEU B 1 104 ? -13.109 18.422 0.88 1 98.5 104 LEU B CA 1
ATOM 2289 C C . LEU B 1 104 ? -13.883 19.562 1.513 1 98.5 104 LEU B C 1
ATOM 2291 O O . LEU B 1 104 ? -14.156 19.547 2.715 1 98.5 104 LEU B O 1
ATOM 2295 N N . THR B 1 105 ? -14.227 20.547 0.762 1 98.25 105 THR B N 1
ATOM 2296 C CA . THR B 1 105 ? -15.031 21.641 1.275 1 98.25 105 THR B CA 1
ATOM 2297 C C . THR B 1 105 ? -16.344 21.141 1.856 1 98.25 105 THR B C 1
ATOM 2299 O O . THR B 1 105 ? -16.844 21.656 2.855 1 98.25 105 THR B O 1
ATOM 2302 N N . GLU B 1 106 ? -16.875 20.125 1.252 1 97 106 GLU B N 1
ATOM 2303 C CA . GLU B 1 106 ? -18.125 19.531 1.729 1 97 106 GLU B CA 1
ATOM 2304 C C . GLU B 1 106 ? -17.922 18.875 3.092 1 97 106 GLU B C 1
ATOM 2306 O O . GLU B 1 106 ? -18.891 18.594 3.799 1 97 106 GLU B O 1
ATOM 2311 N N . HIS B 1 107 ? -16.719 18.719 3.469 1 96.31 107 HIS B N 1
ATOM 2312 C CA . HIS B 1 107 ? -16.406 18.062 4.738 1 96.31 107 HIS B CA 1
ATOM 2313 C C . HIS B 1 107 ? -15.891 19.078 5.758 1 96.31 107 HIS B C 1
ATOM 2315 O O . HIS B 1 107 ? -15.258 18.703 6.75 1 96.31 107 HIS B O 1
ATOM 2321 N N . GLY B 1 108 ? -15.992 20.328 5.52 1 96.12 108 GLY B N 1
ATOM 2322 C CA . GLY B 1 108 ? -15.719 21.312 6.551 1 96.12 108 GLY B CA 1
ATOM 2323 C C . GLY B 1 108 ? -14.453 22.109 6.293 1 96.12 108 GLY B C 1
ATOM 2324 O O . GLY B 1 108 ? -14.086 22.969 7.086 1 96.12 108 GLY B O 1
ATOM 2325 N N . PHE B 1 109 ? -13.781 21.812 5.203 1 98.62 109 PHE B N 1
ATOM 2326 C CA . PHE B 1 109 ? -12.633 22.641 4.836 1 98.62 109 PHE B CA 1
ATOM 2327 C C . PHE B 1 109 ? -13.086 24.016 4.375 1 98.62 109 PHE B C 1
ATOM 2329 O O . PHE B 1 109 ? -13.898 24.125 3.453 1 98.62 109 PHE B O 1
ATOM 2336 N N . ALA B 1 110 ? -12.633 24.984 5.008 1 98.44 110 ALA B N 1
ATOM 2337 C CA . ALA B 1 110 ? -12.977 26.375 4.77 1 98.44 110 ALA B CA 1
ATOM 2338 C C . ALA B 1 110 ? -11.836 27.297 5.195 1 98.44 110 ALA B C 1
ATOM 2340 O O . ALA B 1 110 ? -10.773 26.828 5.613 1 98.44 110 ALA B O 1
ATOM 2341 N N . THR B 1 111 ? -12.07 28.547 5.027 1 98.5 111 THR B N 1
ATOM 2342 C CA . THR B 1 111 ? -11.047 29.531 5.34 1 98.5 111 THR B CA 1
ATOM 2343 C C . THR B 1 111 ? -10.57 29.375 6.781 1 98.5 111 THR B C 1
ATOM 2345 O O . THR B 1 111 ? -11.375 29.438 7.715 1 98.5 111 THR B O 1
ATOM 2348 N N . GLY B 1 112 ? -9.328 29.078 6.988 1 98.62 112 GLY B N 1
ATOM 2349 C CA . GLY B 1 112 ? -8.68 29.078 8.289 1 98.62 112 GLY B CA 1
ATOM 2350 C C . GLY B 1 112 ? -9.047 27.875 9.133 1 98.62 112 GLY B C 1
ATOM 2351 O O . GLY B 1 112 ? -8.891 27.891 10.359 1 98.62 112 GLY B O 1
ATOM 2352 N N . THR B 1 113 ? -9.523 26.812 8.516 1 98.75 113 THR B N 1
ATOM 2353 C CA . THR B 1 113 ? -10.008 25.703 9.328 1 98.75 113 THR B CA 1
ATOM 2354 C C . THR B 1 113 ? -8.977 24.594 9.391 1 98.75 113 THR B C 1
ATOM 2356 O O . THR B 1 113 ? -9.078 23.688 10.227 1 98.75 113 THR B O 1
ATOM 2359 N N . LEU B 1 114 ? -8 24.609 8.531 1 98.88 114 LEU B N 1
ATOM 2360 C CA . LEU B 1 114 ? -7.051 23.5 8.414 1 98.88 114 LEU B CA 1
ATOM 2361 C C . LEU B 1 114 ? -5.844 23.734 9.32 1 98.88 114 LEU B C 1
ATOM 2363 O O . LEU B 1 114 ? -5.09 24.703 9.125 1 98.88 114 LEU B O 1
ATOM 2367 N N . ASP B 1 115 ? -5.668 22.781 10.281 1 98.94 115 ASP B N 1
ATOM 2368 C CA . ASP B 1 115 ? -4.68 22.984 11.336 1 98.94 115 ASP B CA 1
ATOM 2369 C C . ASP B 1 115 ? -3.365 22.281 10.992 1 98.94 115 ASP B C 1
ATOM 2371 O O . ASP B 1 115 ? -2.305 22.672 11.484 1 98.94 115 ASP B O 1
ATOM 2375 N N . PHE B 1 116 ? -3.488 21.219 10.203 1 98.94 116 PHE B N 1
ATOM 2376 C CA . PHE B 1 116 ? -2.332 20.344 9.992 1 98.94 116 PHE B CA 1
ATOM 2377 C C . PHE B 1 116 ? -2.389 19.688 8.617 1 98.94 116 PHE B C 1
ATOM 2379 O O . PHE B 1 116 ? -3.451 19.234 8.188 1 98.94 116 PHE B O 1
ATOM 2386 N N . VAL B 1 117 ? -1.286 19.703 7.902 1 98.94 117 VAL B N 1
ATOM 2387 C CA . VAL B 1 117 ? -1.16 19.031 6.613 1 98.94 117 VAL B CA 1
ATOM 2388 C C . VAL B 1 117 ? 0.067 18.125 6.621 1 98.94 117 VAL B C 1
ATOM 2390 O O . VAL B 1 117 ? 1.15 18.531 7.039 1 98.94 117 VAL B O 1
ATOM 2393 N N . PHE B 1 118 ? -0.106 16.922 6.207 1 98.75 118 PHE B N 1
ATOM 2394 C CA . PHE B 1 118 ? 0.996 15.984 6.027 1 98.75 118 PHE B CA 1
ATOM 2395 C C . PHE B 1 118 ? 1.161 15.617 4.559 1 98.75 118 PHE B C 1
ATOM 2397 O O . PHE B 1 118 ? 0.274 15 3.961 1 98.75 118 PHE B O 1
ATOM 2404 N N . LEU B 1 119 ? 2.273 16.016 3.992 1 97.94 119 LEU B N 1
ATOM 2405 C CA . LEU B 1 119 ? 2.611 15.688 2.611 1 97.94 119 LEU B CA 1
ATOM 2406 C C . LEU B 1 119 ? 3.455 14.414 2.543 1 97.94 119 LEU B C 1
ATOM 2408 O O . LEU B 1 119 ? 4.578 14.383 3.053 1 97.94 119 LEU B O 1
ATOM 2412 N N . ASP B 1 120 ? 2.938 13.367 1.911 1 93.94 120 ASP B N 1
ATOM 2413 C CA . ASP B 1 120 ? 3.639 12.094 1.796 1 93.94 120 ASP B CA 1
ATOM 2414 C C . ASP B 1 120 ? 3.191 11.328 0.55 1 93.94 120 ASP B C 1
ATOM 2416 O O . ASP B 1 120 ? 2.689 10.211 0.647 1 93.94 120 ASP B O 1
ATOM 2420 N N . HIS B 1 121 ? 3.393 11.93 -0.581 1 93.38 121 HIS B N 1
ATOM 2421 C CA . HIS B 1 121 ? 3 11.336 -1.855 1 93.38 121 HIS B CA 1
ATOM 2422 C C . HIS B 1 121 ? 4.012 11.664 -2.949 1 93.38 121 HIS B C 1
ATOM 2424 O O . HIS B 1 121 ? 5.211 11.742 -2.686 1 93.38 121 HIS B O 1
ATOM 2430 N N . ASP B 1 122 ? 3.57 11.781 -4.141 1 91.62 122 ASP B N 1
ATOM 2431 C CA . ASP B 1 122 ? 4.48 12.117 -5.227 1 91.62 122 ASP B CA 1
ATOM 2432 C C . ASP B 1 122 ? 5.168 13.461 -4.973 1 91.62 122 ASP B C 1
ATOM 2434 O O . ASP B 1 122 ? 4.516 14.508 -4.988 1 91.62 122 ASP B O 1
ATOM 2438 N N . LYS B 1 123 ? 6.457 13.367 -4.914 1 92.56 123 LYS B N 1
ATOM 2439 C CA . LYS B 1 123 ? 7.242 14.523 -4.477 1 92.56 123 LYS B CA 1
ATOM 2440 C C . LYS B 1 123 ? 7.152 15.664 -5.48 1 92.56 123 LYS B C 1
ATOM 2442 O O . LYS B 1 123 ? 7.27 16.828 -5.109 1 92.56 123 LYS B O 1
ATOM 2447 N N . LYS B 1 124 ? 6.934 15.352 -6.715 1 93.56 124 LYS B N 1
ATOM 2448 C CA . LYS B 1 124 ? 6.805 16.375 -7.75 1 93.56 124 LYS B CA 1
ATOM 2449 C C . LYS B 1 124 ? 5.57 17.25 -7.516 1 93.56 124 LYS B C 1
ATOM 2451 O O . LYS B 1 124 ? 5.516 18.391 -7.969 1 93.56 124 LYS B O 1
ATOM 2456 N N . ALA B 1 125 ? 4.668 16.734 -6.781 1 96.56 125 ALA B N 1
ATOM 2457 C CA . ALA B 1 125 ? 3.395 17.422 -6.613 1 96.56 125 ALA B CA 1
ATOM 2458 C C . ALA B 1 125 ? 3.371 18.219 -5.312 1 96.56 125 ALA B C 1
ATOM 2460 O O . ALA B 1 125 ? 2.416 18.953 -5.039 1 96.56 125 ALA B O 1
ATOM 2461 N N . TYR B 1 126 ? 4.402 18.172 -4.48 1 97.94 126 TYR B N 1
ATOM 2462 C CA . TYR B 1 126 ? 4.391 18.781 -3.158 1 97.94 126 TYR B CA 1
ATOM 2463 C C . TYR B 1 126 ? 4.066 20.266 -3.246 1 97.94 126 TYR B C 1
ATOM 2465 O O . TYR B 1 126 ? 3.104 20.734 -2.635 1 97.94 126 TYR B O 1
ATOM 2473 N N . LEU B 1 127 ? 4.832 20.953 -4.082 1 98.44 127 LEU B N 1
ATOM 2474 C CA . LEU B 1 127 ? 4.699 22.406 -4.109 1 98.44 127 LEU B CA 1
ATOM 2475 C C . LEU B 1 127 ? 3.396 22.812 -4.785 1 98.44 127 LEU B C 1
ATOM 2477 O O . LEU B 1 127 ? 2.637 23.609 -4.234 1 98.44 127 LEU B O 1
ATOM 2481 N N . PRO B 1 128 ? 3.064 22.25 -5.973 1 98.5 128 PRO B N 1
ATOM 2482 C CA . PRO B 1 128 ? 1.783 22.625 -6.566 1 98.5 128 PRO B CA 1
ATOM 2483 C C . PRO B 1 128 ? 0.595 22.328 -5.656 1 98.5 128 PRO B C 1
ATOM 2485 O O . PRO B 1 128 ? -0.361 23.094 -5.605 1 98.5 128 PRO B O 1
ATOM 2488 N N . ASP B 1 129 ? 0.644 21.219 -4.953 1 98.62 129 ASP B N 1
ATOM 2489 C CA . ASP B 1 129 ? -0.46 20.859 -4.066 1 98.62 129 ASP B CA 1
ATOM 2490 C C . ASP B 1 129 ? -0.553 21.828 -2.891 1 98.62 129 ASP B C 1
ATOM 2492 O O . ASP B 1 129 ? -1.646 22.266 -2.516 1 98.62 129 ASP B O 1
ATOM 2496 N N . LEU B 1 130 ? 0.576 22.172 -2.32 1 98.69 130 LEU B N 1
ATOM 2497 C CA . LEU B 1 130 ? 0.565 23.156 -1.245 1 98.69 130 LEU B CA 1
ATOM 2498 C C . LEU B 1 130 ? 0.009 24.484 -1.735 1 98.69 130 LEU B C 1
ATOM 2500 O O . LEU B 1 130 ? -0.786 25.125 -1.043 1 98.69 130 LEU B O 1
ATOM 2504 N N . GLN B 1 131 ? 0.414 24.891 -2.916 1 98.56 131 GLN B N 1
ATOM 2505 C CA . GLN B 1 131 ? -0.062 26.141 -3.482 1 98.56 131 GLN B CA 1
ATOM 2506 C C . GLN B 1 131 ? -1.577 26.125 -3.666 1 98.56 131 GLN B C 1
ATOM 2508 O O . GLN B 1 131 ? -2.252 27.125 -3.402 1 98.56 131 GLN B O 1
ATOM 2513 N N . SER B 1 132 ? -2.1 25.016 -4.121 1 98.62 132 SER B N 1
ATOM 2514 C CA . SER B 1 132 ? -3.543 24.875 -4.285 1 98.62 132 SER B CA 1
ATOM 2515 C C . SER B 1 132 ? -4.27 25.031 -2.955 1 98.62 132 SER B C 1
ATOM 2517 O O . SER B 1 132 ? -5.34 25.641 -2.891 1 98.62 132 SER B O 1
ATOM 2519 N N . ILE B 1 133 ? -3.689 24.484 -1.932 1 98.56 133 ILE B N 1
ATOM 2520 C CA . ILE B 1 133 ? -4.27 24.578 -0.595 1 98.56 133 ILE B CA 1
ATOM 2521 C C . ILE B 1 133 ? -4.199 26.016 -0.094 1 98.56 133 ILE B C 1
ATOM 2523 O O . ILE B 1 133 ? -5.172 26.531 0.463 1 98.56 133 ILE B O 1
ATOM 2527 N N . LEU B 1 134 ? -3.078 26.672 -0.34 1 98.56 134 LEU B N 1
ATOM 2528 C CA . LEU B 1 134 ? -2.9 28.062 0.031 1 98.56 134 LEU B CA 1
ATOM 2529 C C . LEU B 1 134 ? -3.918 28.953 -0.685 1 98.56 134 LEU B C 1
ATOM 2531 O O . LEU B 1 134 ? -4.5 29.859 -0.076 1 98.56 134 LEU B O 1
ATOM 2535 N N . ASP B 1 135 ? -4.137 28.641 -1.911 1 98.31 135 ASP B N 1
ATOM 2536 C CA . ASP B 1 135 ? -5.055 29.438 -2.723 1 98.31 135 ASP B CA 1
ATOM 2537 C C . ASP B 1 135 ? -6.48 29.359 -2.184 1 98.31 135 ASP B C 1
ATOM 2539 O 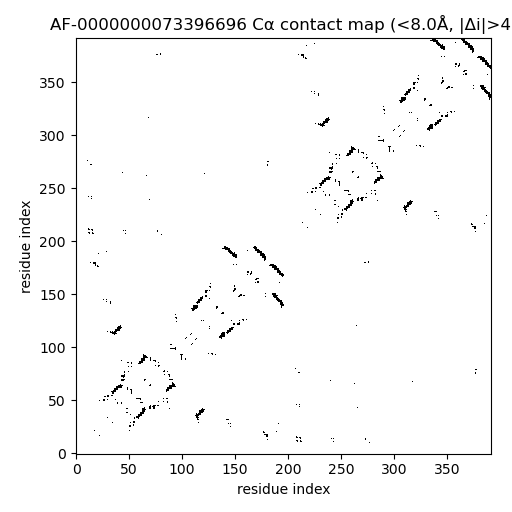O . ASP B 1 135 ? -7.27 30.297 -2.357 1 98.31 135 ASP B O 1
ATOM 2543 N N . ARG B 1 136 ? -6.832 28.297 -1.513 1 98.38 136 ARG B N 1
ATOM 2544 C CA . ARG B 1 136 ? -8.164 28.141 -0.933 1 98.38 136 ARG B CA 1
ATOM 2545 C C . ARG B 1 136 ? -8.281 28.906 0.379 1 98.38 136 ARG B C 1
ATOM 2547 O O . ARG B 1 136 ? -9.391 29.109 0.882 1 98.38 136 ARG B O 1
ATOM 2554 N N . GLY B 1 137 ? -7.172 29.266 0.958 1 98.56 137 GLY B N 1
ATOM 2555 C CA . GLY B 1 137 ? -7.168 30 2.213 1 98.56 137 GLY B CA 1
ATOM 2556 C C . GLY B 1 137 ? -7.5 29.125 3.412 1 98.56 137 GLY B C 1
ATOM 2557 O O . GLY B 1 137 ? -8.016 29.625 4.418 1 98.56 137 GLY B O 1
ATOM 2558 N N . TRP B 1 138 ? -7.211 27.891 3.285 1 98.75 138 TRP B N 1
ATOM 2559 C CA . TRP B 1 138 ? -7.641 26.969 4.328 1 98.75 138 TRP B CA 1
ATOM 2560 C C . TRP B 1 138 ? -6.73 27.047 5.547 1 98.75 138 TRP B C 1
ATOM 2562 O O . TRP B 1 138 ? -7.152 26.75 6.668 1 98.75 138 TRP B O 1
ATOM 2572 N N . LEU B 1 139 ? -5.473 27.438 5.336 1 98.81 139 LEU B N 1
ATOM 2573 C CA . LEU B 1 139 ? -4.527 27.516 6.445 1 98.81 139 LEU B CA 1
ATOM 2574 C C . LEU B 1 139 ? -4.742 28.797 7.246 1 98.81 139 LEU B C 1
ATOM 2576 O O . LEU B 1 139 ? -5.309 29.766 6.734 1 98.81 139 LEU B O 1
ATOM 2580 N N . HIS B 1 140 ? -4.367 28.844 8.5 1 98.81 140 HIS B N 1
ATOM 2581 C CA . HIS B 1 140 ? -4.312 30 9.383 1 98.81 140 HIS B CA 1
ATOM 2582 C C . HIS B 1 140 ? -2.949 30.109 10.055 1 98.81 140 HIS B C 1
ATOM 2584 O O . HIS B 1 140 ? -2.197 29.141 10.117 1 98.81 140 HIS B O 1
ATOM 2590 N N . PRO B 1 141 ? -2.598 31.312 10.477 1 98.69 141 PRO B N 1
ATOM 2591 C CA . PRO B 1 141 ? -1.35 31.391 11.242 1 98.69 141 PRO B CA 1
ATOM 2592 C C . PRO B 1 141 ? -1.293 30.375 12.383 1 98.69 141 PRO B C 1
ATOM 2594 O O . PRO B 1 141 ? -2.227 30.281 13.18 1 98.69 141 PRO B O 1
ATOM 2597 N N . GLY B 1 142 ? -0.329 29.594 12.383 1 98.69 142 GLY B N 1
ATOM 2598 C CA . GLY B 1 142 ? -0.201 28.531 13.359 1 98.69 142 GLY B CA 1
ATOM 2599 C C . GLY B 1 142 ? -0.41 27.141 12.773 1 98.69 142 GLY B C 1
ATOM 2600 O O . GLY B 1 142 ? -0.026 26.141 13.375 1 98.69 142 GLY B O 1
ATOM 2601 N N . SER B 1 143 ? -0.997 27.047 11.594 1 98.94 143 SER B N 1
ATOM 2602 C CA . SER B 1 143 ? -1.091 25.766 10.922 1 98.94 143 SER B CA 1
ATOM 2603 C C . SER B 1 143 ? 0.29 25.156 10.672 1 98.94 143 SER B C 1
ATOM 2605 O O . SER B 1 143 ? 1.244 25.891 10.391 1 98.94 143 SER B O 1
ATOM 2607 N N . ILE B 1 144 ? 0.351 23.812 10.766 1 98.94 144 ILE B N 1
ATOM 2608 C CA . ILE B 1 144 ? 1.625 23.141 10.555 1 98.94 144 ILE B CA 1
ATOM 2609 C C . ILE B 1 144 ? 1.526 22.219 9.336 1 98.94 144 ILE B C 1
ATOM 2611 O O . ILE B 1 144 ? 0.538 21.5 9.172 1 98.94 144 ILE B O 1
ATOM 2615 N N . VAL B 1 145 ? 2.512 22.328 8.461 1 98.94 145 VAL B N 1
ATOM 2616 C CA . VAL B 1 145 ? 2.672 21.422 7.324 1 98.94 145 VAL B CA 1
ATOM 2617 C C . VAL B 1 145 ? 3.938 20.594 7.5 1 98.94 145 VAL B C 1
ATOM 2619 O O . VAL B 1 145 ? 5.023 21.141 7.719 1 98.94 145 VAL B O 1
ATOM 2622 N N . VAL B 1 146 ? 3.789 19.266 7.461 1 98.81 146 VAL B N 1
ATOM 2623 C CA . VAL B 1 146 ? 4.922 18.359 7.5 1 98.81 146 VAL B CA 1
ATOM 2624 C C . VAL B 1 146 ? 5.109 17.703 6.137 1 98.81 146 VAL B C 1
ATOM 2626 O O . VAL B 1 146 ? 4.164 17.125 5.582 1 98.81 146 VAL B O 1
ATOM 2629 N N . ALA B 1 147 ? 6.293 17.859 5.57 1 98.19 147 ALA B N 1
ATOM 2630 C CA . ALA B 1 147 ? 6.656 17.234 4.301 1 98.19 147 ALA B CA 1
ATOM 2631 C C . ALA B 1 147 ? 7.723 16.156 4.496 1 98.19 147 ALA B C 1
ATOM 2633 O O . ALA B 1 147 ? 8.828 16.453 4.965 1 98.19 147 ALA B O 1
ATOM 2634 N N . ASP B 1 148 ? 7.359 14.953 4.164 1 94.62 148 ASP B N 1
ATOM 2635 C CA . ASP B 1 148 ? 8.258 13.812 4.344 1 94.62 148 ASP B CA 1
ATOM 2636 C C . ASP B 1 148 ? 9.109 13.586 3.098 1 94.62 148 ASP B C 1
ATOM 2638 O O . ASP B 1 148 ? 8.797 14.094 2.02 1 94.62 148 ASP B O 1
ATOM 2642 N N . ASN B 1 149 ? 10.266 12.945 3.232 1 92.56 149 ASN B N 1
ATOM 2643 C CA . ASN B 1 149 ? 11.156 12.492 2.17 1 92.56 149 ASN B CA 1
ATOM 2644 C C . ASN B 1 149 ? 11.516 13.625 1.218 1 92.56 149 ASN B C 1
ATOM 2646 O O . ASN B 1 149 ? 11.398 13.484 -0.001 1 92.56 149 ASN B O 1
ATOM 2650 N N . VAL B 1 150 ? 11.938 14.727 1.772 1 96.44 150 VAL B N 1
ATOM 2651 C CA . VAL B 1 150 ? 12.18 15.914 0.968 1 96.44 150 VAL B CA 1
ATOM 2652 C C . VAL B 1 150 ? 13.539 15.805 0.268 1 96.44 150 VAL B C 1
ATOM 2654 O O . VAL B 1 150 ? 13.789 16.5 -0.716 1 96.44 150 VAL B O 1
ATOM 2657 N N . ARG B 1 151 ? 14.344 14.836 0.742 1 92.38 151 ARG B N 1
ATOM 2658 C CA . ARG B 1 151 ? 15.664 14.688 0.141 1 92.38 151 ARG B CA 1
ATOM 2659 C C . ARG B 1 151 ? 15.688 13.523 -0.841 1 92.38 151 ARG B C 1
ATOM 2661 O O . ARG B 1 151 ? 16.266 13.633 -1.93 1 92.38 151 ARG B O 1
ATOM 2668 N N . VAL B 1 152 ? 15.156 12.398 -0.516 1 83.5 152 VAL B N 1
ATOM 2669 C CA . VAL B 1 152 ? 15.172 11.188 -1.338 1 83.5 152 VAL B CA 1
ATOM 2670 C C . VAL B 1 152 ? 13.75 10.633 -1.457 1 83.5 152 VAL B C 1
ATOM 2672 O O . VAL B 1 152 ? 13.18 10.164 -0.472 1 83.5 152 VAL B O 1
ATOM 2675 N N . PRO B 1 153 ? 13.227 10.383 -2.764 1 78.44 153 PRO B N 1
ATOM 2676 C CA . PRO B 1 153 ? 13.797 10.781 -4.051 1 78.44 153 PRO B CA 1
ATOM 2677 C C . PRO B 1 153 ? 13.953 12.297 -4.18 1 78.44 153 PRO B C 1
ATOM 2679 O O . PRO B 1 153 ? 14.688 12.773 -5.047 1 78.44 153 PRO B O 1
ATOM 2682 N N . GLY B 1 154 ? 13.109 12.984 -3.379 1 86.44 154 GLY B N 1
ATOM 2683 C CA . GLY B 1 154 ? 13.406 14.391 -3.164 1 86.44 154 GLY B CA 1
ATOM 2684 C C . GLY B 1 154 ? 12.344 15.32 -3.721 1 86.44 154 GLY B C 1
ATOM 2685 O O . GLY B 1 154 ? 11.617 14.953 -4.645 1 86.44 154 GLY B O 1
ATOM 2686 N N . ALA B 1 155 ? 12.125 16.438 -3.117 1 95 155 ALA B N 1
ATOM 2687 C CA . ALA B 1 155 ? 11.258 17.547 -3.506 1 95 155 ALA B CA 1
ATOM 2688 C C . ALA B 1 155 ? 12.016 18.859 -3.5 1 95 155 ALA B C 1
ATOM 2690 O O . ALA B 1 155 ? 11.703 19.766 -2.723 1 95 155 ALA B O 1
ATOM 2691 N N . PRO B 1 156 ? 12.914 19.031 -4.508 1 96.5 156 PRO B N 1
ATOM 2692 C CA . PRO B 1 156 ? 13.812 20.188 -4.461 1 96.5 156 PRO B CA 1
ATOM 2693 C C . PRO B 1 156 ? 13.078 21.516 -4.629 1 96.5 156 PRO B C 1
ATOM 2695 O O . PRO B 1 156 ? 13.438 22.5 -3.994 1 96.5 156 PRO B O 1
ATOM 2698 N N . LYS B 1 157 ? 12.094 21.594 -5.449 1 97.62 157 LYS B N 1
ATOM 2699 C CA . LYS B 1 157 ? 11.336 22.844 -5.637 1 97.62 157 LYS B CA 1
ATOM 2700 C C . LYS B 1 157 ? 10.594 23.234 -4.363 1 97.62 157 LYS B C 1
ATOM 2702 O O . LYS B 1 157 ? 10.523 24.406 -4.016 1 97.62 157 LYS B O 1
ATOM 2707 N N . TYR B 1 158 ? 10.102 22.234 -3.703 1 98.69 158 TYR B N 1
ATOM 2708 C CA . TYR B 1 158 ? 9.406 22.469 -2.443 1 98.69 158 TYR B CA 1
ATOM 2709 C C . TYR B 1 158 ? 10.359 23.016 -1.387 1 98.69 158 TYR B C 1
ATOM 2711 O O . TYR B 1 158 ? 10.055 24 -0.707 1 98.69 158 TYR B O 1
ATOM 2719 N N . ARG B 1 159 ? 11.461 22.312 -1.289 1 98.25 159 ARG B N 1
ATOM 2720 C CA . ARG B 1 159 ? 12.461 22.734 -0.31 1 98.25 159 ARG B CA 1
ATOM 2721 C C . ARG B 1 159 ? 12.945 24.156 -0.583 1 98.25 159 ARG B C 1
ATOM 2723 O O . ARG B 1 159 ? 13.086 24.953 0.342 1 98.25 159 ARG B O 1
ATOM 2730 N N . ALA B 1 160 ? 13.195 24.422 -1.821 1 98.25 160 ALA B N 1
ATOM 2731 C CA . ALA B 1 160 ? 13.641 25.75 -2.209 1 98.25 160 ALA B CA 1
ATOM 2732 C C . ALA B 1 160 ? 12.586 26.812 -1.867 1 98.25 160 ALA B C 1
ATOM 2734 O O . ALA B 1 160 ? 12.914 27.906 -1.41 1 98.25 160 ALA B O 1
ATOM 2735 N N . TYR B 1 161 ? 11.406 26.5 -2.105 1 98.69 161 TYR B N 1
ATOM 2736 C CA . TYR B 1 161 ? 10.305 27.406 -1.788 1 98.69 161 TYR B CA 1
ATOM 2737 C C . TYR B 1 161 ? 10.258 27.703 -0.294 1 98.69 161 TYR B C 1
ATOM 2739 O O . TYR B 1 161 ? 10.148 28.859 0.108 1 98.69 161 TYR B O 1
ATOM 2747 N N . MET B 1 162 ? 10.344 26.656 0.532 1 98.62 162 MET B N 1
ATOM 2748 C CA . MET B 1 162 ? 10.281 26.844 1.979 1 98.62 162 MET B CA 1
ATOM 2749 C C . MET B 1 162 ? 11.469 27.672 2.475 1 98.62 162 MET B C 1
ATOM 2751 O O . MET B 1 162 ? 11.32 28.484 3.385 1 98.62 162 MET B O 1
ATOM 2755 N N . ARG B 1 163 ? 12.57 27.484 1.84 1 98.12 163 ARG B N 1
ATOM 2756 C CA . ARG B 1 163 ? 13.75 28.25 2.193 1 98.12 163 ARG B CA 1
ATOM 2757 C C . ARG B 1 163 ? 13.555 29.734 1.861 1 98.12 163 ARG B C 1
ATOM 2759 O O . ARG B 1 163 ? 13.898 30.609 2.662 1 98.12 163 ARG B O 1
ATOM 2766 N N . ARG B 1 164 ? 13.031 29.953 0.749 1 98.5 164 ARG B N 1
ATOM 2767 C CA . ARG B 1 164 ? 12.797 31.328 0.312 1 98.5 164 ARG B CA 1
ATOM 2768 C C . ARG B 1 164 ? 11.781 32.031 1.211 1 98.5 164 ARG B C 1
ATOM 2770 O O . ARG B 1 164 ? 11.867 33.219 1.438 1 98.5 164 ARG B O 1
ATOM 2777 N N . GLN B 1 165 ? 10.922 31.297 1.707 1 98.5 165 GLN B N 1
ATOM 2778 C CA . GLN B 1 165 ? 9.82 31.859 2.475 1 98.5 165 GLN B CA 1
ATOM 2779 C C . GLN B 1 165 ? 10.133 31.875 3.967 1 98.5 165 GLN B C 1
ATOM 2781 O O . GLN B 1 165 ? 9.312 32.281 4.781 1 98.5 165 GLN B O 1
ATOM 2786 N N . GLN B 1 166 ? 11.336 31.469 4.336 1 98.69 166 GLN B N 1
ATOM 2787 C CA . GLN B 1 166 ? 11.711 31.391 5.742 1 98.69 166 GLN B CA 1
ATOM 2788 C C . GLN B 1 166 ? 11.625 32.781 6.402 1 98.69 166 GLN B C 1
ATOM 2790 O O . GLN B 1 166 ? 12.219 33.719 5.922 1 98.69 166 GLN B O 1
ATOM 2795 N N . GLY B 1 167 ? 10.836 32.844 7.477 1 97.88 167 GLY B N 1
ATOM 2796 C CA . GLY B 1 167 ? 10.711 34.062 8.219 1 97.88 167 GLY B CA 1
ATOM 2797 C C . GLY B 1 167 ? 9.688 35.031 7.609 1 97.88 167 GLY B C 1
ATOM 2798 O O . GLY B 1 167 ? 9.391 36.062 8.188 1 97.88 167 GLY B O 1
ATOM 2799 N N . MET B 1 168 ? 9.148 34.625 6.477 1 98.06 168 MET B N 1
ATOM 2800 C CA . MET B 1 168 ? 8.086 35.375 5.832 1 98.06 168 MET B CA 1
ATOM 2801 C C . MET B 1 168 ? 6.734 34.688 6.027 1 98.06 168 MET B C 1
ATOM 2803 O O . MET B 1 168 ? 6.184 34.688 7.129 1 98.06 168 MET B O 1
ATOM 2807 N N . SER B 1 169 ? 6.438 33.812 5.086 1 98.38 169 SER B N 1
ATOM 2808 C CA . SER B 1 169 ? 5.145 33.156 5.199 1 98.38 169 SER B CA 1
ATOM 2809 C C . SER B 1 169 ? 5.254 31.891 6.039 1 98.38 169 SER B C 1
ATOM 2811 O O . SER B 1 169 ? 4.246 31.375 6.535 1 98.38 169 SER B O 1
ATOM 2813 N N . TRP B 1 170 ? 6.512 31.469 6.145 1 98.81 170 TRP B N 1
ATOM 2814 C CA . TRP B 1 170 ? 6.707 30.203 6.824 1 98.81 170 TRP B CA 1
ATOM 2815 C C . TRP B 1 170 ? 7.859 30.281 7.82 1 98.81 170 TRP B C 1
ATOM 2817 O O . TRP B 1 170 ? 8.797 31.047 7.629 1 98.81 170 TRP B O 1
ATOM 2827 N N . ASN B 1 171 ? 7.805 29.594 8.875 1 98.81 171 ASN B N 1
ATOM 2828 C CA . ASN B 1 171 ? 8.938 29.172 9.695 1 98.81 171 ASN B CA 1
ATOM 2829 C C . ASN B 1 171 ? 9.172 27.672 9.602 1 98.81 171 ASN B C 1
ATOM 2831 O O . ASN B 1 171 ? 8.383 26.875 10.125 1 98.81 171 ASN B O 1
ATOM 2835 N N . THR B 1 172 ? 10.242 27.328 8.961 1 98.81 172 THR B N 1
ATOM 2836 C CA . THR B 1 172 ? 10.477 25.922 8.648 1 98.81 172 THR B CA 1
ATOM 2837 C C . THR B 1 172 ? 11.672 25.375 9.445 1 98.81 172 THR B C 1
ATOM 2839 O O . THR B 1 172 ? 12.711 26.031 9.523 1 98.81 172 THR B O 1
ATOM 2842 N N . ILE B 1 173 ? 11.5 24.219 10.055 1 98.62 173 ILE B N 1
ATOM 2843 C CA . ILE B 1 173 ? 12.562 23.438 10.68 1 98.62 173 ILE B CA 1
ATOM 2844 C C . ILE B 1 173 ? 12.852 22.203 9.844 1 98.62 173 ILE B C 1
ATOM 2846 O O . ILE B 1 173 ? 11.93 21.469 9.453 1 98.62 173 ILE B O 1
ATOM 2850 N N . GLU B 1 174 ? 14.125 21.984 9.57 1 97.81 174 GLU B N 1
ATOM 2851 C CA . GLU B 1 174 ? 14.555 20.766 8.883 1 97.81 174 GLU B CA 1
ATOM 2852 C C . GLU B 1 174 ? 14.992 19.703 9.875 1 97.81 174 GLU B C 1
ATOM 2854 O O . GLU B 1 174 ? 15.875 19.938 10.703 1 97.81 174 GLU B O 1
ATOM 2859 N N . HIS B 1 175 ? 14.352 18.562 9.812 1 97.38 175 HIS B N 1
ATOM 2860 C CA . HIS B 1 175 ? 14.727 17.422 10.625 1 97.38 175 HIS B CA 1
ATOM 2861 C C . HIS B 1 175 ? 15.492 16.391 9.805 1 97.38 175 HIS B C 1
ATOM 2863 O O . HIS B 1 175 ? 14.945 15.812 8.867 1 97.38 175 HIS B O 1
ATOM 2869 N N . LYS B 1 176 ? 16.75 16.141 10.25 1 94.56 176 LYS B N 1
ATOM 2870 C CA . LYS B 1 176 ? 17.531 15.094 9.609 1 94.56 176 LYS B CA 1
ATOM 2871 C C . LYS B 1 176 ? 17.047 13.711 10.031 1 94.56 176 LYS B C 1
ATOM 2873 O O . LYS B 1 176 ? 16.844 13.453 11.219 1 94.56 176 LYS B O 1
ATOM 2878 N N . THR B 1 177 ? 16.75 12.891 9.008 1 92.25 177 THR B N 1
ATOM 2879 C CA . THR B 1 177 ? 16.281 11.523 9.219 1 92.25 177 THR B CA 1
ATOM 2880 C C . THR B 1 177 ? 16.938 10.562 8.234 1 92.25 177 THR B C 1
ATOM 2882 O O . THR B 1 177 ? 17.984 10.883 7.648 1 92.25 177 THR B O 1
ATOM 2885 N N . HIS B 1 178 ? 16.391 9.344 8.164 1 87.62 178 HIS B N 1
ATOM 2886 C CA . HIS B 1 178 ? 16.828 8.336 7.207 1 87.62 178 HIS B CA 1
ATOM 2887 C C . HIS B 1 178 ? 15.664 7.777 6.402 1 87.62 178 HIS B C 1
ATOM 2889 O O . HIS B 1 178 ? 14.516 7.832 6.848 1 87.62 178 HIS B O 1
ATOM 2895 N N . LEU B 1 179 ? 16.016 7.422 5.242 1 85.12 179 LEU B N 1
ATOM 2896 C CA . LEU B 1 179 ? 15 6.824 4.375 1 85.12 179 LEU B CA 1
ATOM 2897 C C . LEU B 1 179 ? 14.445 5.547 4.992 1 85.12 179 LEU B C 1
ATOM 2899 O O . LEU B 1 179 ? 15.156 4.82 5.684 1 85.12 179 LEU B O 1
ATOM 2903 N N . GLU B 1 180 ? 13.062 5.32 4.707 1 78.5 180 GLU B N 1
ATOM 2904 C CA . GLU B 1 180 ? 12.445 4.094 5.199 1 78.5 180 GLU B CA 1
ATOM 2905 C C . GLU B 1 180 ? 13.211 2.859 4.738 1 78.5 180 GLU B C 1
ATOM 2907 O O . GLU B 1 180 ? 13.656 2.791 3.588 1 78.5 180 GLU B O 1
ATOM 2912 N N . TYR B 1 181 ? 13.43 1.954 5.57 1 74.81 181 TYR B N 1
ATOM 2913 C CA . TYR B 1 181 ? 14.031 0.651 5.305 1 74.81 181 TYR B CA 1
ATOM 2914 C C . TYR B 1 181 ? 15.508 0.79 4.969 1 74.81 181 TYR B C 1
ATOM 2916 O O . TYR B 1 181 ? 16.156 -0.184 4.574 1 74.81 181 TYR B O 1
ATOM 2924 N N . GLN B 1 182 ? 16.031 2.029 5.043 1 75.56 182 GLN B N 1
ATOM 2925 C CA . GLN B 1 182 ? 17.438 2.279 4.758 1 75.56 182 GLN B CA 1
ATOM 2926 C C . GLN B 1 182 ? 18.062 3.156 5.836 1 75.56 182 GLN B C 1
ATOM 2928 O O . GLN B 1 182 ? 17.984 4.383 5.77 1 75.56 182 GLN B O 1
ATOM 2933 N N . THR B 1 183 ? 18.781 2.529 6.688 1 73.25 183 THR B N 1
ATOM 2934 C CA . THR B 1 183 ? 19.297 3.227 7.859 1 73.25 183 THR B CA 1
ATOM 2935 C C . THR B 1 183 ? 20.484 4.105 7.484 1 73.25 183 THR B C 1
ATOM 2937 O O . THR B 1 183 ? 20.875 4.992 8.25 1 73.25 183 THR B O 1
ATOM 2940 N N . LEU B 1 184 ? 20.938 3.902 6.367 1 80.06 184 LEU B N 1
ATOM 2941 C CA . LEU B 1 184 ? 22.156 4.613 6.047 1 80.06 184 LEU B CA 1
ATOM 2942 C C . LEU B 1 184 ? 21.906 5.715 5.023 1 80.06 184 LEU B C 1
ATOM 2944 O O . LEU B 1 184 ? 22.797 6.516 4.727 1 80.06 184 LEU B O 1
ATOM 2948 N N . VAL B 1 185 ? 20.75 5.801 4.523 1 86.62 185 VAL B N 1
ATOM 2949 C CA . VAL B 1 185 ? 20.469 6.816 3.518 1 86.62 185 VAL B CA 1
ATOM 2950 C C . VAL B 1 185 ? 19.797 8.023 4.176 1 86.62 185 VAL B C 1
ATOM 2952 O O . VAL B 1 185 ? 18.656 7.941 4.625 1 86.62 185 VAL B O 1
ATOM 2955 N N . PRO B 1 186 ? 20.531 9.109 4.238 1 91.69 186 PRO B N 1
ATOM 2956 C CA . PRO B 1 186 ? 19.969 10.297 4.887 1 91.69 186 PRO B CA 1
ATOM 2957 C C . PRO B 1 186 ? 18.766 10.867 4.133 1 91.69 186 PRO B C 1
ATOM 2959 O O . PRO B 1 186 ? 18.734 10.828 2.902 1 91.69 186 PRO B O 1
ATOM 2962 N N . ASP B 1 187 ? 17.844 11.336 4.887 1 93.31 187 ASP B N 1
ATOM 2963 C CA . ASP B 1 187 ? 16.656 12.008 4.355 1 93.31 187 ASP B CA 1
ATOM 2964 C C . ASP B 1 187 ? 16.281 13.219 5.211 1 93.31 187 ASP B C 1
ATOM 2966 O O . ASP B 1 187 ? 16.984 13.547 6.168 1 93.31 187 ASP B O 1
ATOM 2970 N N . LEU B 1 188 ? 15.266 13.922 4.656 1 95.31 188 LEU B N 1
ATOM 2971 C CA . LEU B 1 188 ? 14.875 15.172 5.301 1 95.31 188 LEU B CA 1
ATOM 2972 C C . LEU B 1 188 ? 13.359 15.258 5.445 1 95.31 188 LEU B C 1
ATOM 2974 O O . LEU B 1 188 ? 12.625 14.93 4.512 1 95.31 188 LEU B O 1
ATOM 2978 N N . VAL B 1 189 ? 12.938 15.523 6.672 1 96.69 189 VAL B N 1
ATOM 2979 C CA . VAL B 1 189 ? 11.547 15.914 6.926 1 96.69 189 VAL B CA 1
ATOM 2980 C C . VAL B 1 189 ? 11.477 17.406 7.23 1 96.69 189 VAL B C 1
ATOM 2982 O O . VAL B 1 189 ? 12.234 17.922 8.062 1 96.69 189 VAL B O 1
ATOM 2985 N N . LEU B 1 190 ? 10.609 18.156 6.492 1 98.44 190 LEU B N 1
ATOM 2986 C CA . LEU B 1 190 ? 10.383 19.562 6.789 1 98.44 190 LEU B CA 1
ATOM 2987 C C . LEU B 1 190 ? 9.117 19.75 7.625 1 98.44 190 LEU B C 1
ATOM 2989 O O . LEU B 1 190 ? 8.078 19.172 7.312 1 98.44 190 LEU B O 1
ATOM 2993 N N . GLU B 1 191 ? 9.266 20.422 8.688 1 98.81 191 GLU B N 1
ATOM 2994 C CA . GLU B 1 191 ? 8.141 20.922 9.484 1 98.81 191 GLU B CA 1
ATOM 2995 C C . GLU B 1 191 ? 8.008 22.438 9.359 1 98.81 191 GLU B C 1
ATOM 2997 O O . GLU B 1 191 ? 8.906 23.172 9.75 1 98.81 191 GLU B O 1
ATOM 3002 N N . SER B 1 192 ? 6.867 22.891 8.852 1 98.94 192 SER B N 1
ATOM 3003 C CA . SER B 1 192 ? 6.695 24.312 8.539 1 98.94 192 SER B CA 1
ATOM 3004 C C . SER B 1 192 ? 5.457 24.875 9.227 1 98.94 192 SER B C 1
ATOM 3006 O O . SER B 1 192 ? 4.355 24.344 9.07 1 98.94 192 SER B O 1
ATOM 3008 N N . GLU B 1 193 ? 5.633 25.906 9.961 1 98.88 193 GLU B N 1
ATOM 3009 C CA . GLU B 1 193 ? 4.523 26.672 10.539 1 98.88 193 GLU B CA 1
ATOM 3010 C C . GLU B 1 193 ? 4.117 27.828 9.641 1 98.88 193 GLU B C 1
ATOM 3012 O O . GLU B 1 193 ? 4.965 28.625 9.227 1 98.88 193 GLU B O 1
ATOM 3017 N N . TYR B 1 194 ? 2.873 27.891 9.32 1 98.88 194 TYR B N 1
ATOM 3018 C CA . TYR B 1 194 ? 2.348 28.969 8.5 1 98.88 194 TYR B CA 1
ATOM 3019 C C . TYR B 1 194 ? 2.211 30.25 9.32 1 98.88 194 TYR B C 1
ATOM 3021 O O . TYR B 1 194 ? 1.603 30.25 10.391 1 98.88 194 TYR B O 1
ATOM 3029 N N . LEU B 1 195 ? 2.771 31.312 8.812 1 98.5 195 LEU B N 1
ATOM 3030 C CA . LEU B 1 195 ? 2.803 32.562 9.555 1 98.5 195 LEU B CA 1
ATOM 3031 C C . LEU B 1 195 ? 1.757 33.531 9.016 1 98.5 195 LEU B C 1
ATOM 3033 O O . LEU B 1 195 ? 1.43 34.531 9.672 1 98.5 195 LEU B O 1
ATOM 3037 N N . GLY B 1 196 ? 1.203 33.312 7.953 1 95.81 196 GLY B N 1
ATOM 3038 C CA . GLY B 1 196 ? 0.254 34.219 7.32 1 95.81 196 GLY B CA 1
ATOM 3039 C C . GLY B 1 196 ? 0.813 34.906 6.09 1 95.81 196 GLY B C 1
ATOM 3040 O O . GLY B 1 196 ? 2.031 35 5.914 1 95.81 196 GLY B O 1
#

Sequence (392 aa):
MLATIDKFAYEKSMLINVGDEKGTLLDAAVRRADPALALELGTYLGYGALRIARAAPEARVYSVELAEANASNARRIWAHAGVDDRVVCVVGTIGDGGRTLDALTEHGFATGTLDFVFLDHDKKAYLPDLQSILDRGWLHPGSIVVADNVRVPGAPKYRAYMRRQQGMSWNTIEHKTHLEYQTLVPDLVLESEYLGMLATIDKFAYEKSMLINVGDEKGTLLDAAVRRADPALALELGTYLGYGALRIARAAPEARVYSVELAEANASNARRIWAHAGVDDRVVCVVGTIGDGGRTLDALTEHGFATGTLDFVFLDHDKKAYLPDLQSILDRGWLHPGSIVVADNVRVPGAPKYRAYMRRQQGMSWNTIEHKTHLEYQTLVPDLVLESEYLG

Nearest PDB structures (foldseek):
  5zw3-assembly1_B  TM=8.466E-01  e=2.791E-13  Bacillus subtilis subsp. subtilis str. 168
  5zw3-assembly1_A  TM=7.778E-01  e=5.076E-13  Bacillus subtilis subsp. subtilis str. 168
  5zw4-assembly1_A  TM=7.560E-01  e=4.255E-12  Bacillus subtilis subsp. subtilis str. 168
  2gpy-assembly1_A  TM=8.061E-01  e=6.071E-11  Halalkalibacterium halodurans C-125
  8rpr-assembly1_A  TM=6.328E-01  e=9.257E-10  Streptomyces griseoviridis

Secondary structure (DSSP, 8-state):
-HHHHHHHHHHHHHHH---HHHHHHHHHHHHHH--SEEEEE--TTSHHHHHHHHHSTT-EEEEEES-HHHHHHHHHHHHHHT-TTTEEEEES-TTTTTHHHHHHHTTT--TT-EEEEEE-S-GGGHHHHHHHHHHHT-EEEEEEEEE--IIIII-HHHHHHHHHTBTTTEEEEEEEEE-TT-TTSEEEEEEEEE--/-HHHHHHHHHHHHHHH---HHHHHHHHHHHHHH--SEEEEE--TTSHHHHHHHHHSTT-EEEEEES-HHHHHHHHHHHHHHT-TTTEEEEES-TTTTTHHHHHHHTTT--TT-EEEEEE-S-GGGHHHHHHHHHHHT-EEEEEEEEE--IIIII-HHHHHHHHHTBTTTEEEEEEEEE-TT-TTSEEEEEEEEE--

pLDDT: mean 90.51, std 14.55, range [31.58, 98.94]

Foldseek 3Di:
DVVVVVVVVVVVVQVPCPPPVVLVVLLVLLLQLLAQEEEEEACQQNPSQVSSCVSRVNHQYEYEAQDPVSQVNNLVVCVVVVNNVRYYYDHDHLPPPCPSVVVVVVVPQAAQRYREYEYDDDLQCVVVSVVSSVVRNRHDQNRKYKYWQCVVVHNVVVVVVQVVCPPNQKPKDWDWAADRVGRPHIGIMIIIGGHD/DVVVVVVVVVVVVQVPCPPPVVLVVLLVLLLQLLAQEEEEEACQQNPSQVSSCVSRVNHQYEYEAQDPVSQVNNLVVCVVVVNNVRYYYDHDHLPPPCPSVVVVVVVPQAAQRYREYEYDDDLQCVVVSVVSSVVRNRHDQNRKYKYWQCVVVHNVVVVVVQVVCPPNQKPKDWDWAADRPGRPHIGIMIIIGGHD

InterPro domains:
  IPR002935 Class I-like SAM-dependent O-methyltransferase [PF01596] (14-151)
  IPR002935 Class I-like SAM-dependent O-methyltransferase [PS51682] (1-185)
  IPR029063 S-adenosyl-L-methionine-dependent methyltransferase superfamily [G3DSA:3.40.50.150] (1-196)
  IPR029063 S-adenosyl-L-methionine-dependent methyltransferase superfamily [SSF53335] (3-164)

Organism: Mycobacterium tuberculosis (strain ATCC 25177 / H37Ra) (NCBI:txid419947)

Solvent-accessible surface area (backbone atoms only — not comparable to full-atom values): 19991 Å² total; per-residue (Å²): 116,68,64,58,53,48,45,45,50,46,48,46,46,50,74,45,45,63,39,70,65,61,51,51,52,51,37,51,51,40,47,73,41,58,31,59,28,34,38,32,40,43,34,62,75,30,57,65,61,52,48,50,39,67,48,23,76,77,24,36,35,39,26,32,19,69,50,61,70,36,45,54,52,18,51,49,49,32,47,62,70,69,42,50,90,40,45,45,74,44,76,32,46,67,88,60,83,44,57,40,55,54,55,43,38,78,71,64,54,39,71,50,47,38,23,31,36,38,43,55,55,69,43,86,46,50,46,62,43,51,48,55,45,55,72,62,37,22,56,34,66,62,16,33,39,36,36,52,45,39,53,56,96,31,20,65,70,40,52,50,50,50,60,72,28,48,80,57,43,25,49,64,48,79,41,84,44,51,40,68,76,29,88,81,43,72,24,28,34,40,40,30,34,33,58,93,116,70,64,58,54,48,47,46,50,47,48,42,49,52,75,47,44,61,39,69,65,62,51,54,53,50,38,51,51,39,47,72,41,58,31,59,29,34,39,33,40,43,34,63,75,32,58,66,60,51,47,49,39,66,49,24,76,76,23,37,36,38,26,30,19,68,51,63,69,36,44,54,52,18,50,50,49,31,46,62,71,68,44,49,90,38,45,44,76,44,76,35,48,68,87,60,83,43,57,41,56,53,57,41,39,77,71,65,52,38,72,50,48,38,23,31,36,39,43,54,56,67,43,87,45,51,46,63,44,50,49,54,44,55,74,63,35,22,55,33,67,62,16,33,39,36,36,51,44,38,52,56,97,31,20,65,70,40,53,51,50,50,57,71,28,49,78,56,42,25,49,66,47,81,41,84,46,51,39,67,76,31,88,80,42,73,22,29,32,40,41,30,34,33,57,95

Radius of gyration: 22.24 Å; Cα contacts (8 Å, |Δi|>4): 785; chains: 2; bounding box: 40×68×53 Å